Protein AF-A0A7M2WW72-F1 (afdb_monomer)

Secondary structure (DSSP, 8-state):
----------------------SS--------SS---TTHHHHHHHHHHTSHHHHTS-HHHHHHHHHHHHT-BTTTTTEEE--HHHHHHHHT--HHHHHHHHHHHHHTTSEEEEE---B-TTS-BPPPEEEE---------TT-------------------------PPPPPPPPPPPPP--------PPPPPPP---------------------------------------------------HHHHHHHTT--HHHHHHHHHHS-HHHHHHHHHHHHHHHTTT--S-HHHHHHHHHHTT-PPPHHHHHHHHHHHHHHHHHHHHHHHHHHHHHHHHHHHHHHHHHHHHHHHS-HHHHHHHHHHHHHHTTT-HHHHHHHHSS-TTT-HHHHHHHHHHHTT-

Organism: NCBI:txid2807512

pLDDT: mean 74.61, std 24.59, range [29.09, 98.0]

Foldseek 3Di:
DDDDDDDDDDDDDPDPPPDDDDPDDFDLDPPDDDDPDPCPLVVQVVQQCPDPLVVPADPLLVLLVVVLSVQFDPVVSRKGFDALVRSCVRSVDDSVSNVVNVVSCVVSVQKDFPDDWDQPPVRDTGTTIIHGGGDDDPPPPPDPPDDDDDDD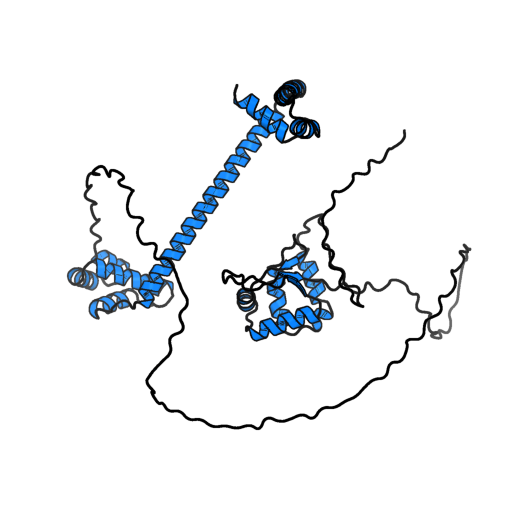DDDDDDDDDDDDDDDDDDDDDDDDDDDDDDDDDDDDDDDDDDDDDDDDDDDDDDDDDDDDDDDDDDDDDDDDDDDDDPPDDDPDPPPPPPPVVPQQLVVLVVQPADSVLSVVLSVVDPSVVLVVQLVLLVLCVVVVNHPHRSVSSSCCSVVVPPDPVVSVVVVVVVVVVVVVVVVVVVVVVVVVVVVVVVVVVVVVLLVVQVPDDPVRLVVLLVVVLVVCVVVPVVNCLSPVDPCNPRPVSSVSSSVVVVVD

Nearest PDB structures (foldseek):
  7nw0-assembly1_W  TM=6.472E-01  e=7.743E-02  Homo sapiens
  8cll-assembly1_F  TM=5.110E-01  e=1.839E-01  Homo sapiens

Radius of gyration: 39.25 Å; Cα contacts (8 Å, |Δi|>4): 262; chains: 1; bounding box: 106×98×100 Å

Mean predicted aligned error: 20.21 Å

Sequence (404 aa):
MSADRFDNPAAPLHSHQIRVDTAEELVTVQIGGEGSVPGGFAKFFNRVVDSEAWAHLSDAGRAAYIPMVRFADHRNQYRVQIGQASLMKYAGLSRSSIKRAIKDLLQSKLLVLVEQGGVTPDGRNESNLYQLMVPVDPRPRLGTPETPTAIPWTHRSAAGMARDEALRPNPLPVQPRTPSRFEVEPTAGPAENPVAGRSRTPSGARRTHPGTVTADPQLRSIKEVEDNNTSSRLPQPVVPVREASTDAAALLVENGVEAPVARKLAGEFPVSRIVDVIDTMRFRAARGKCDNPGGFIRDALVKQWQTPRAVVDARAKAEAAEKSRIASERQRQAEQAKVATVNAEDRQTEQLIAALDDDELEMLAMEVLKKYDGNTAVLAVLTRKPPRQCRLMKMEIAGMLGRG

Structure (mmCIF, N/CA/C/O backbone):
data_AF-A0A7M2WW72-F1
#
_entry.id   AF-A0A7M2WW72-F1
#
loop_
_atom_site.group_PDB
_atom_site.id
_atom_site.type_symbol
_atom_site.label_atom_id
_atom_site.label_alt_id
_atom_site.label_comp_id
_atom_site.label_asym_id
_atom_site.label_entity_id
_atom_site.label_seq_id
_atom_site.pdbx_PDB_ins_code
_atom_site.Cartn_x
_atom_site.Cartn_y
_atom_site.Cartn_z
_atom_site.occupancy
_atom_site.B_iso_or_equiv
_atom_site.auth_seq_id
_atom_site.auth_comp_id
_atom_site.auth_asym_id
_atom_site.auth_atom_id
_atom_site.pdbx_PDB_model_num
ATOM 1 N N . MET A 1 1 ? 41.295 -17.974 -40.885 1.00 39.53 1 MET A N 1
ATOM 2 C CA . MET A 1 1 ? 40.606 -18.559 -39.716 1.00 39.53 1 MET A CA 1
ATOM 3 C C . MET A 1 1 ? 41.386 -18.164 -38.472 1.00 39.53 1 MET A C 1
ATOM 5 O O . MET A 1 1 ? 42.263 -18.901 -38.052 1.00 39.53 1 MET A O 1
ATOM 9 N N . SER A 1 2 ? 41.101 -16.977 -37.941 1.00 37.12 2 SER A N 1
ATOM 10 C CA . SER A 1 2 ? 41.635 -16.487 -36.666 1.00 37.12 2 SER A CA 1
ATOM 11 C C . SER A 1 2 ? 40.442 -15.954 -35.887 1.00 37.12 2 SER A C 1
ATOM 13 O O . SER A 1 2 ? 39.688 -15.139 -36.413 1.00 37.12 2 SER A O 1
ATOM 15 N N . ALA A 1 3 ? 40.203 -16.507 -34.702 1.00 40.97 3 ALA A N 1
ATOM 16 C CA . ALA A 1 3 ? 39.104 -16.107 -33.837 1.00 40.97 3 ALA A CA 1
ATOM 17 C C . ALA A 1 3 ? 39.581 -14.955 -32.947 1.00 40.97 3 ALA A C 1
ATOM 19 O O . ALA A 1 3 ? 40.245 -15.196 -31.940 1.00 40.97 3 ALA A O 1
ATOM 20 N N . ASP A 1 4 ? 39.255 -13.721 -33.333 1.00 41.97 4 ASP A N 1
ATOM 21 C CA . ASP A 1 4 ? 39.470 -12.552 -32.483 1.00 41.97 4 ASP A CA 1
ATOM 22 C C . ASP A 1 4 ? 38.371 -12.466 -31.420 1.00 41.97 4 ASP A C 1
ATOM 24 O O . ASP A 1 4 ? 37.170 -12.392 -31.693 1.00 41.97 4 ASP A O 1
ATOM 28 N N . ARG A 1 5 ? 38.830 -12.543 -30.173 1.00 41.88 5 ARG A N 1
ATOM 29 C CA . ARG A 1 5 ? 38.067 -12.468 -28.930 1.00 41.88 5 ARG A CA 1
ATOM 30 C C . ARG A 1 5 ? 37.763 -10.993 -28.657 1.00 41.88 5 ARG A C 1
ATOM 32 O O . ARG A 1 5 ? 38.676 -10.222 -28.384 1.00 41.88 5 ARG A O 1
ATOM 39 N N . PHE A 1 6 ? 36.495 -10.597 -28.727 1.00 41.75 6 PHE A N 1
ATOM 40 C CA . PHE A 1 6 ? 36.065 -9.260 -28.317 1.00 41.75 6 PHE A CA 1
ATOM 41 C C . PHE A 1 6 ? 35.884 -9.209 -26.796 1.00 41.75 6 PHE A C 1
ATOM 43 O O . PHE A 1 6 ? 34.879 -9.684 -26.265 1.00 41.75 6 PHE A O 1
ATOM 50 N N . ASP A 1 7 ? 36.860 -8.616 -26.109 1.00 39.44 7 ASP A N 1
ATOM 51 C CA . ASP A 1 7 ? 36.734 -8.180 -24.720 1.00 39.44 7 ASP A CA 1
ATOM 52 C C . ASP A 1 7 ? 35.839 -6.935 -24.652 1.00 39.44 7 ASP A C 1
ATOM 54 O O . ASP A 1 7 ? 36.101 -5.907 -25.278 1.00 39.44 7 ASP A O 1
ATOM 58 N N . ASN A 1 8 ? 34.753 -7.035 -23.890 1.00 40.38 8 ASN A N 1
ATOM 59 C CA . ASN A 1 8 ? 33.792 -5.959 -23.678 1.00 40.38 8 ASN A CA 1
ATOM 60 C C . ASN A 1 8 ? 34.112 -5.285 -22.327 1.00 40.38 8 ASN A C 1
ATOM 62 O O . ASN A 1 8 ? 34.007 -5.957 -21.296 1.00 40.38 8 ASN A O 1
ATOM 66 N N . PRO A 1 9 ? 34.517 -4.001 -22.268 1.00 44.12 9 PRO A N 1
ATOM 67 C CA . PRO A 1 9 ? 34.839 -3.359 -20.999 1.00 44.12 9 PRO A CA 1
ATOM 68 C C . PRO A 1 9 ? 33.553 -3.060 -20.217 1.00 44.12 9 PRO A C 1
ATOM 70 O O . PRO A 1 9 ? 32.743 -2.213 -20.597 1.00 44.12 9 PRO A O 1
ATOM 73 N N . ALA A 1 10 ? 33.360 -3.777 -19.109 1.00 38.72 10 ALA A N 1
ATOM 74 C CA . ALA A 1 10 ? 32.278 -3.536 -18.165 1.00 38.72 10 ALA A CA 1
ATOM 75 C C . ALA A 1 10 ? 32.408 -2.139 -17.532 1.00 38.72 10 ALA A C 1
ATOM 77 O O . ALA A 1 10 ? 33.481 -1.735 -17.084 1.00 38.72 10 ALA A O 1
ATOM 78 N N . ALA A 1 11 ? 31.294 -1.405 -17.484 1.00 36.00 11 ALA A N 1
ATOM 79 C CA . ALA A 1 11 ? 31.212 -0.112 -16.818 1.00 36.00 11 ALA A CA 1
ATOM 80 C C . ALA A 1 11 ? 31.526 -0.245 -15.309 1.00 36.00 11 ALA A C 1
ATOM 82 O O . ALA A 1 11 ? 31.086 -1.216 -14.684 1.00 36.00 11 ALA A O 1
ATOM 83 N N . PRO A 1 12 ? 32.239 0.719 -14.696 1.00 31.77 12 PRO A N 1
ATOM 84 C CA . PRO A 1 12 ? 32.608 0.655 -13.287 1.00 31.77 12 PRO A CA 1
ATOM 85 C C . PRO A 1 12 ? 31.379 0.853 -12.386 1.00 31.77 12 PRO A C 1
ATOM 87 O O . PRO A 1 12 ? 30.976 1.973 -12.061 1.00 31.77 12 PRO A O 1
ATOM 90 N N . LEU A 1 13 ? 30.790 -0.261 -11.947 1.00 34.16 13 LEU A N 1
ATOM 91 C CA . LEU A 1 13 ? 29.932 -0.307 -10.766 1.00 34.16 13 LEU A CA 1
ATOM 92 C C . LEU A 1 13 ? 30.744 0.219 -9.581 1.00 34.16 13 LEU A C 1
ATOM 94 O O . LEU A 1 13 ? 31.772 -0.353 -9.224 1.00 34.16 13 LEU A O 1
ATOM 98 N N . HIS A 1 14 ? 30.293 1.314 -8.976 1.00 29.53 14 HIS A N 1
ATOM 99 C CA . HIS A 1 14 ? 30.898 1.841 -7.759 1.00 29.53 14 HIS A CA 1
ATOM 100 C C . HIS A 1 14 ? 30.579 0.875 -6.610 1.00 29.53 14 HIS A C 1
ATOM 102 O O . HIS A 1 14 ? 29.559 0.988 -5.932 1.00 29.53 14 HIS A O 1
ATOM 108 N N . SER A 1 15 ? 31.429 -0.137 -6.428 1.00 29.09 15 SER A N 1
ATOM 109 C CA . SER A 1 15 ? 31.380 -1.025 -5.276 1.00 29.09 15 SER A CA 1
ATOM 110 C C . SER A 1 15 ? 31.971 -0.288 -4.079 1.00 29.09 15 SER A C 1
ATOM 112 O O . SER A 1 15 ? 33.190 -0.161 -3.957 1.00 29.09 15 SER A O 1
ATOM 114 N N . HIS A 1 16 ? 31.123 0.182 -3.170 1.00 30.45 16 HIS A N 1
ATOM 115 C CA . HIS A 1 16 ? 31.574 0.512 -1.822 1.00 30.45 16 HIS A CA 1
ATOM 116 C C . HIS A 1 16 ? 31.906 -0.800 -1.107 1.00 30.45 16 HIS A C 1
ATOM 118 O O . HIS A 1 16 ? 31.056 -1.421 -0.472 1.00 30.45 16 HIS A O 1
ATOM 124 N N . GLN A 1 17 ? 33.138 -1.270 -1.292 1.00 32.22 17 GLN A N 1
ATOM 125 C CA . GLN A 1 17 ? 33.661 -2.438 -0.604 1.00 32.22 17 GLN A CA 1
ATOM 126 C C . GLN A 1 17 ? 34.093 -1.982 0.791 1.00 32.22 17 GLN A C 1
ATOM 128 O O . GLN A 1 17 ? 35.171 -1.420 0.972 1.00 32.22 17 GLN A O 1
ATOM 133 N N . ILE A 1 18 ? 33.222 -2.170 1.779 1.00 34.50 18 ILE A N 1
ATOM 134 C CA . ILE A 1 18 ? 33.595 -1.984 3.180 1.00 34.50 18 ILE A CA 1
ATOM 135 C C . ILE A 1 18 ? 34.488 -3.175 3.540 1.00 34.50 18 ILE A C 1
ATOM 137 O O . ILE A 1 18 ? 33.998 -4.276 3.790 1.00 34.50 18 ILE A O 1
ATOM 141 N N . ARG A 1 19 ? 35.811 -2.977 3.492 1.00 29.89 19 ARG A N 1
ATOM 142 C CA . ARG A 1 19 ? 36.776 -3.938 4.038 1.00 29.89 19 ARG A CA 1
ATOM 143 C C . ARG A 1 19 ? 36.715 -3.843 5.555 1.00 29.89 19 ARG A C 1
ATOM 145 O O . ARG A 1 19 ? 37.141 -2.849 6.135 1.00 29.89 19 ARG A O 1
ATOM 152 N N . VAL A 1 20 ? 36.133 -4.858 6.177 1.00 37.16 20 VAL A N 1
ATOM 153 C CA . VAL A 1 20 ? 36.198 -5.049 7.623 1.00 37.16 20 VAL A CA 1
ATOM 154 C C . VAL A 1 20 ? 37.355 -6.012 7.872 1.00 37.16 20 VAL A C 1
ATOM 156 O O . VAL A 1 20 ? 37.236 -7.198 7.576 1.00 37.16 20 VAL A O 1
ATOM 159 N N . ASP A 1 21 ? 38.482 -5.503 8.366 1.00 30.66 21 ASP A N 1
ATOM 160 C CA . ASP A 1 21 ? 39.614 -6.340 8.768 1.00 30.66 21 ASP A CA 1
ATOM 161 C C . ASP A 1 21 ? 39.263 -7.044 10.086 1.00 30.66 21 ASP A C 1
ATOM 163 O O . ASP A 1 21 ? 39.379 -6.480 11.175 1.00 30.66 21 ASP A O 1
ATOM 167 N N . THR A 1 22 ? 38.796 -8.288 9.997 1.00 42.50 22 THR A N 1
ATOM 168 C CA . THR A 1 22 ? 38.699 -9.198 11.143 1.00 42.50 22 THR A CA 1
ATOM 169 C C . THR A 1 22 ? 39.638 -10.379 10.950 1.00 42.50 22 THR A C 1
ATOM 171 O O . THR A 1 22 ? 39.827 -10.849 9.835 1.00 42.50 22 THR A O 1
ATOM 174 N N . ALA A 1 23 ? 40.187 -10.907 12.049 1.00 44.97 23 ALA A N 1
ATOM 175 C CA . ALA A 1 23 ? 41.034 -12.108 12.048 1.00 44.97 23 ALA A CA 1
ATOM 176 C C . ALA A 1 23 ? 40.312 -13.387 11.557 1.00 44.97 23 ALA A C 1
ATOM 178 O O . ALA A 1 23 ? 40.948 -14.411 11.329 1.00 44.97 23 ALA A O 1
ATOM 179 N N . GLU A 1 24 ? 38.991 -13.313 11.377 1.00 46.25 24 GLU A N 1
ATOM 180 C CA . GLU A 1 24 ? 38.138 -14.339 10.779 1.00 46.25 24 GLU A CA 1
ATOM 181 C C . GLU A 1 24 ? 37.683 -13.868 9.392 1.00 46.25 24 GLU A C 1
ATOM 183 O O . GLU A 1 24 ? 37.241 -12.725 9.233 1.00 46.25 24 GLU A O 1
ATOM 188 N N . GLU A 1 25 ? 37.795 -14.746 8.395 1.00 47.59 25 GLU A N 1
ATOM 189 C CA . GLU A 1 25 ? 37.482 -14.488 6.986 1.00 47.59 25 GLU A CA 1
ATOM 190 C C . GLU A 1 25 ? 35.955 -14.379 6.786 1.00 47.59 25 GLU A C 1
ATOM 192 O O . GLU A 1 25 ? 35.268 -15.343 6.457 1.00 47.59 25 GLU A O 1
ATOM 197 N N . LEU A 1 26 ? 35.391 -13.197 7.041 1.00 49.47 26 LEU A N 1
ATOM 198 C CA . LEU A 1 26 ? 33.974 -12.910 6.813 1.00 49.47 26 LEU A CA 1
ATOM 199 C C . LEU A 1 26 ? 33.783 -12.407 5.386 1.00 49.47 26 LEU A C 1
ATOM 201 O O . LEU A 1 26 ? 34.184 -11.298 5.035 1.00 49.47 26 LEU A O 1
ATOM 205 N N . VAL A 1 27 ? 33.135 -13.215 4.552 1.00 49.81 27 VAL A N 1
ATOM 206 C CA . VAL A 1 27 ? 32.783 -12.808 3.192 1.00 49.81 27 VAL A CA 1
ATOM 207 C C . VAL A 1 27 ? 31.514 -11.960 3.252 1.00 49.81 27 VAL A C 1
ATOM 209 O O . VAL A 1 27 ? 30.451 -12.436 3.653 1.00 49.81 27 VAL A O 1
ATOM 212 N N . THR A 1 28 ? 31.592 -10.705 2.806 1.00 48.53 28 THR A N 1
ATOM 213 C CA . THR A 1 28 ? 30.399 -9.973 2.363 1.00 48.53 28 THR A CA 1
ATOM 214 C C . THR A 1 28 ? 29.859 -10.735 1.163 1.00 48.53 28 THR A C 1
ATOM 216 O O . THR A 1 28 ? 30.436 -10.693 0.077 1.00 48.53 28 THR A O 1
ATOM 219 N N . VAL A 1 29 ? 28.799 -11.517 1.364 1.00 44.62 29 VAL A N 1
ATOM 220 C CA . VAL A 1 29 ? 28.250 -12.330 0.284 1.00 44.62 29 VAL A CA 1
ATOM 221 C C . VAL A 1 29 ? 27.595 -11.387 -0.725 1.00 44.62 29 VAL A C 1
ATOM 223 O O . VAL A 1 29 ? 26.439 -10.993 -0.582 1.00 44.62 29 VAL A O 1
ATOM 226 N N . GLN A 1 30 ? 28.331 -11.037 -1.780 1.00 42.25 30 GLN A N 1
ATOM 227 C CA . GLN A 1 30 ? 27.715 -10.721 -3.059 1.00 42.25 30 GLN A CA 1
ATOM 228 C C . GLN A 1 30 ? 27.023 -12.012 -3.496 1.00 42.25 30 GLN A C 1
ATOM 230 O O . GLN A 1 30 ? 27.641 -12.896 -4.085 1.00 42.25 30 GLN A O 1
ATOM 235 N N . ILE A 1 31 ? 25.739 -12.161 -3.165 1.00 46.91 31 ILE A N 1
ATOM 236 C CA . ILE A 1 31 ? 24.900 -13.131 -3.865 1.00 46.91 31 ILE A CA 1
ATOM 237 C C . ILE A 1 31 ? 24.711 -12.525 -5.251 1.00 46.91 31 ILE A C 1
ATOM 239 O O . ILE A 1 31 ? 23.797 -11.739 -5.492 1.00 46.91 31 ILE A O 1
ATOM 243 N N . GLY A 1 32 ? 25.710 -12.780 -6.099 1.00 36.16 32 GLY A N 1
ATOM 244 C CA . GLY A 1 32 ? 25.784 -12.317 -7.468 1.00 36.16 32 GLY A CA 1
ATOM 245 C C . GLY A 1 32 ? 24.511 -12.719 -8.184 1.00 36.16 32 GLY A C 1
ATOM 246 O O . GLY A 1 32 ? 24.108 -13.882 -8.159 1.00 36.16 32 GLY A O 1
ATOM 247 N N . GLY A 1 33 ? 23.863 -11.714 -8.763 1.00 42.44 33 GLY A N 1
ATOM 248 C CA . GLY A 1 33 ? 22.742 -11.904 -9.651 1.00 42.44 33 GLY A CA 1
ATOM 249 C C . GLY A 1 33 ? 23.150 -12.788 -10.815 1.00 42.44 33 GLY A C 1
ATOM 250 O O . GLY A 1 33 ? 23.905 -12.362 -11.670 1.00 42.44 33 GLY A O 1
ATOM 251 N N . GLU A 1 34 ? 22.620 -14.001 -10.826 1.00 36.53 34 GLU A N 1
ATOM 252 C CA . GLU A 1 34 ? 22.201 -14.722 -12.020 1.00 36.53 34 GLU A CA 1
ATOM 253 C C . GLU A 1 34 ? 21.249 -15.827 -11.552 1.00 36.53 34 GLU A C 1
ATOM 255 O O . GLU A 1 34 ? 21.625 -16.746 -10.830 1.00 36.53 34 GLU A O 1
ATOM 260 N N . GLY A 1 35 ? 19.969 -15.685 -11.893 1.00 36.25 35 GLY A N 1
ATOM 261 C CA . GLY A 1 35 ? 18.932 -16.651 -11.541 1.00 36.25 35 GLY A CA 1
ATOM 262 C C . GLY A 1 35 ? 18.373 -16.468 -10.132 1.00 36.25 35 GLY A C 1
ATOM 263 O O . GLY A 1 35 ? 18.908 -16.957 -9.141 1.00 36.25 35 GLY A O 1
ATOM 264 N N . SER A 1 36 ? 17.210 -15.825 -10.047 1.00 38.66 36 SER A N 1
ATOM 265 C CA . SER A 1 36 ? 16.296 -15.951 -8.917 1.00 38.66 36 SER A CA 1
ATOM 266 C C . SER A 1 36 ? 15.920 -17.425 -8.726 1.00 38.66 36 SER A C 1
ATOM 268 O O . SER A 1 36 ? 14.915 -17.882 -9.264 1.00 38.66 36 SER A O 1
ATOM 270 N N . VAL A 1 37 ? 16.726 -18.196 -7.996 1.00 38.12 37 VAL A N 1
ATOM 271 C CA . VAL A 1 37 ? 16.333 -19.545 -7.590 1.00 38.12 37 VAL A CA 1
ATOM 272 C C . VAL A 1 37 ? 15.232 -19.380 -6.540 1.00 38.12 37 VAL A C 1
ATOM 274 O O . VAL A 1 37 ? 15.505 -18.829 -5.462 1.00 38.12 37 VAL A O 1
ATOM 277 N N . PRO A 1 38 ? 13.991 -19.831 -6.803 1.00 41.66 38 PRO A N 1
ATOM 278 C CA . PRO A 1 38 ? 12.959 -19.884 -5.778 1.00 41.66 38 PRO A CA 1
ATOM 279 C C . PRO A 1 38 ? 13.491 -20.774 -4.646 1.00 41.66 38 PRO A C 1
ATOM 281 O O . PRO A 1 38 ? 13.743 -21.957 -4.851 1.00 41.66 38 PRO A O 1
ATOM 284 N N . GLY A 1 39 ? 13.770 -20.187 -3.477 1.00 53.12 39 GLY A N 1
ATOM 285 C CA . GLY A 1 39 ? 14.374 -20.894 -2.336 1.00 53.12 39 GLY A CA 1
ATOM 286 C C . GLY A 1 39 ? 15.736 -20.376 -1.852 1.00 53.12 39 GLY A C 1
ATOM 287 O O . GLY A 1 39 ? 16.237 -20.880 -0.846 1.00 53.12 39 GLY A O 1
ATOM 288 N N . GLY A 1 40 ? 16.327 -19.349 -2.479 1.00 60.59 40 GLY A N 1
ATOM 289 C CA . GLY A 1 40 ? 17.579 -18.733 -1.995 1.00 60.59 40 GLY A CA 1
ATOM 290 C C . GLY A 1 40 ? 17.504 -18.219 -0.546 1.00 60.59 40 GLY A C 1
ATOM 291 O O . GLY A 1 40 ? 18.458 -18.346 0.217 1.00 60.59 40 GLY A O 1
ATOM 292 N N . PHE A 1 41 ? 16.332 -17.736 -0.132 1.00 64.75 41 PHE A N 1
ATOM 293 C CA . PHE A 1 41 ? 16.072 -17.277 1.235 1.00 64.75 41 PHE A CA 1
ATOM 294 C C . PHE A 1 41 ? 16.076 -18.409 2.271 1.00 64.75 41 PHE A C 1
ATOM 296 O O . PHE A 1 41 ? 16.642 -18.257 3.348 1.00 64.75 41 PHE A O 1
ATOM 303 N N . ALA A 1 42 ? 15.490 -19.565 1.938 1.00 63.34 42 ALA A N 1
ATOM 304 C CA . ALA A 1 42 ? 15.478 -20.723 2.830 1.00 63.34 42 ALA A CA 1
ATOM 305 C C . ALA A 1 42 ? 16.898 -21.269 3.044 1.00 63.34 42 ALA A C 1
ATOM 307 O O . ALA A 1 42 ? 17.279 -21.584 4.166 1.00 63.34 42 ALA A O 1
ATOM 308 N N . LYS A 1 43 ? 17.719 -21.298 1.984 1.00 68.25 43 LYS A N 1
ATOM 309 C CA . LYS A 1 43 ? 19.132 -21.695 2.087 1.00 68.25 43 LYS A CA 1
ATOM 310 C C . LYS A 1 43 ? 19.957 -20.715 2.925 1.00 68.25 43 LYS A C 1
ATOM 312 O O . LYS A 1 43 ? 20.785 -21.158 3.713 1.00 68.25 43 LYS A O 1
ATOM 317 N N . PHE A 1 44 ? 19.726 -19.409 2.767 1.00 70.75 44 PHE A N 1
ATOM 318 C CA . PHE A 1 44 ? 20.355 -18.372 3.591 1.00 70.75 44 PHE A CA 1
ATOM 319 C C . PHE A 1 44 ? 20.014 -18.567 5.073 1.00 70.75 44 PHE A C 1
ATOM 321 O O . PHE A 1 44 ? 20.907 -18.614 5.913 1.00 70.75 44 PHE A O 1
ATOM 328 N N . PHE A 1 45 ? 18.725 -18.729 5.380 1.00 79.38 45 PHE A N 1
ATOM 329 C CA . PHE A 1 45 ? 18.253 -18.852 6.753 1.00 79.38 45 PHE A CA 1
ATOM 330 C C . PHE A 1 45 ? 18.756 -20.132 7.426 1.00 79.38 45 PHE A C 1
ATOM 332 O O . PHE A 1 45 ? 19.234 -20.061 8.553 1.00 79.38 45 PHE A O 1
ATOM 339 N N . ASN A 1 46 ? 18.733 -21.271 6.726 1.00 84.00 46 ASN A N 1
ATOM 340 C CA . ASN A 1 46 ? 19.224 -22.535 7.280 1.00 84.00 46 ASN A CA 1
ATOM 341 C C . ASN A 1 46 ? 20.712 -22.454 7.648 1.00 84.00 46 ASN A C 1
ATOM 343 O O . ASN A 1 46 ? 21.070 -22.822 8.755 1.00 84.00 46 ASN A O 1
ATOM 347 N N . ARG A 1 47 ? 21.561 -21.859 6.795 1.00 84.94 47 ARG A N 1
ATOM 348 C CA . ARG A 1 47 ? 22.989 -21.669 7.121 1.00 84.94 47 ARG A CA 1
ATOM 349 C C . ARG A 1 47 ? 23.211 -20.841 8.377 1.00 84.94 47 ARG A C 1
ATOM 351 O O . ARG A 1 47 ? 24.110 -21.128 9.154 1.00 84.94 47 ARG A O 1
ATOM 358 N N . VAL A 1 48 ? 22.412 -19.795 8.566 1.00 89.50 48 VAL A N 1
ATOM 359 C CA . VAL A 1 48 ? 22.514 -18.980 9.775 1.00 89.50 48 VAL A CA 1
ATOM 360 C C . VAL A 1 48 ? 22.066 -19.794 10.982 1.00 89.50 48 VAL A C 1
ATOM 362 O O . VAL A 1 48 ? 22.796 -19.827 11.962 1.00 89.50 48 VAL A O 1
ATOM 365 N N . VAL A 1 49 ? 20.929 -20.488 10.904 1.00 90.00 49 VAL A N 1
ATOM 366 C CA . VAL A 1 49 ? 20.406 -21.320 12.003 1.00 90.00 49 VAL A CA 1
ATOM 367 C C . VAL A 1 49 ? 21.370 -22.442 12.399 1.00 90.00 49 VAL A C 1
ATOM 369 O O . VAL A 1 49 ? 21.498 -22.727 13.587 1.00 90.00 49 VAL A O 1
ATOM 372 N N . ASP A 1 50 ? 22.075 -23.022 11.430 1.00 89.50 50 ASP A N 1
ATOM 373 C CA . ASP A 1 50 ? 23.043 -24.101 11.647 1.00 89.50 50 ASP A CA 1
ATOM 374 C C . ASP A 1 50 ? 24.417 -23.590 12.133 1.00 89.50 50 ASP A C 1
ATOM 376 O O . ASP A 1 50 ? 25.268 -24.382 12.535 1.00 89.50 50 ASP A O 1
ATOM 380 N N . SER A 1 51 ? 24.650 -22.272 12.125 1.00 90.62 51 SER A N 1
ATOM 381 C CA . SER A 1 51 ? 25.936 -21.686 12.513 1.00 90.62 51 SER A CA 1
ATOM 382 C C . SER A 1 51 ? 26.151 -21.633 14.028 1.00 90.62 51 SER A C 1
ATOM 384 O O . SER A 1 51 ? 25.230 -21.403 14.819 1.00 90.62 51 SER A O 1
ATOM 386 N N . GLU A 1 52 ? 27.416 -21.705 14.442 1.00 92.06 52 GLU A N 1
ATOM 387 C CA . GLU A 1 52 ? 27.811 -21.487 15.837 1.00 92.06 52 GLU A CA 1
ATOM 388 C C . GLU A 1 52 ? 27.422 -20.081 16.330 1.00 92.06 52 GLU A C 1
ATOM 390 O O . GLU A 1 52 ? 27.003 -19.909 17.476 1.00 92.06 52 GLU A O 1
ATOM 395 N N . ALA A 1 53 ? 27.468 -19.074 15.452 1.00 92.50 53 ALA A N 1
ATOM 396 C CA . ALA A 1 53 ? 27.069 -17.708 15.784 1.00 92.50 53 ALA A CA 1
ATOM 397 C C . ALA A 1 53 ? 25.598 -17.633 16.236 1.00 92.50 53 ALA A C 1
ATOM 399 O O . ALA A 1 53 ? 25.278 -16.913 17.182 1.00 92.50 53 ALA A O 1
ATOM 400 N N . TRP A 1 54 ? 24.708 -18.405 15.602 1.00 94.50 54 TRP A N 1
ATOM 401 C CA . TRP A 1 54 ? 23.294 -18.497 15.976 1.00 94.50 54 TRP A CA 1
ATOM 402 C C . TRP A 1 54 ? 23.066 -19.253 17.285 1.00 94.50 54 TRP A C 1
ATOM 404 O O . TRP A 1 54 ? 22.220 -18.855 18.098 1.00 94.50 54 TRP A O 1
ATOM 414 N N . ALA A 1 55 ? 23.845 -20.310 17.524 1.00 93.62 55 ALA A N 1
ATOM 415 C CA . ALA A 1 55 ? 23.821 -21.039 18.787 1.00 93.62 55 ALA A CA 1
ATOM 416 C C . ALA A 1 55 ? 24.162 -20.124 19.978 1.00 93.62 55 ALA A C 1
ATOM 418 O O . ALA A 1 55 ? 23.534 -20.245 21.030 1.00 93.62 55 ALA A O 1
ATOM 419 N N . HIS A 1 56 ? 25.058 -19.152 19.784 1.00 94.81 56 HIS A N 1
ATOM 420 C CA . HIS A 1 56 ? 25.466 -18.187 20.811 1.00 94.81 56 HIS A CA 1
ATOM 421 C C . HIS A 1 56 ? 24.540 -16.973 20.971 1.00 94.81 56 HIS A C 1
ATOM 423 O O . HIS A 1 56 ? 24.672 -16.244 21.955 1.00 94.81 56 HIS A O 1
ATOM 429 N N . LEU A 1 57 ? 23.595 -16.745 20.052 1.00 96.25 57 LEU A N 1
ATOM 430 C CA . LEU A 1 57 ? 22.645 -15.642 20.194 1.00 96.25 57 LEU A CA 1
ATOM 431 C C . LEU A 1 57 ? 21.721 -15.841 21.396 1.00 96.25 57 LEU A C 1
ATOM 433 O O . LEU A 1 57 ? 21.162 -16.919 21.612 1.00 96.25 57 LEU A O 1
ATOM 437 N N . SER A 1 58 ? 21.458 -14.745 22.100 1.00 97.62 58 SER A N 1
ATOM 438 C CA . SER A 1 58 ? 20.378 -14.664 23.077 1.00 97.62 58 SER A CA 1
ATOM 439 C C . SER A 1 58 ? 19.009 -14.862 22.419 1.00 97.62 58 SER A C 1
ATOM 441 O O . SER A 1 58 ? 18.804 -14.548 21.243 1.00 97.62 58 SER A O 1
ATOM 443 N N . ASP A 1 59 ? 18.017 -15.281 23.208 1.00 97.50 59 ASP A N 1
ATOM 444 C CA . ASP A 1 59 ? 16.632 -15.422 22.734 1.00 97.50 59 ASP A CA 1
ATOM 445 C C . ASP A 1 59 ? 16.085 -14.117 22.138 1.00 97.50 59 ASP A C 1
ATOM 447 O O . ASP A 1 59 ? 15.344 -14.128 21.155 1.00 97.50 59 ASP A O 1
ATOM 451 N N . ALA A 1 60 ? 16.498 -12.971 22.691 1.00 96.94 60 ALA A N 1
ATOM 452 C CA . ALA A 1 60 ? 16.141 -11.662 22.158 1.00 96.94 60 ALA A CA 1
ATOM 453 C C . ALA A 1 60 ? 16.802 -11.401 20.792 1.00 96.94 60 ALA A C 1
ATOM 455 O O . ALA A 1 60 ? 16.142 -10.877 19.895 1.00 96.94 60 ALA A O 1
ATOM 456 N N . GLY A 1 61 ? 18.075 -11.779 20.623 1.00 97.38 61 GLY A N 1
ATOM 457 C CA . GLY A 1 61 ? 18.793 -11.726 19.346 1.00 97.38 61 GLY A CA 1
ATOM 458 C C . GLY A 1 61 ? 18.095 -12.560 18.271 1.00 97.38 61 GLY A C 1
ATOM 459 O O . GLY A 1 61 ? 17.762 -12.038 17.206 1.00 97.38 61 GLY A O 1
ATOM 460 N N . ARG A 1 62 ? 17.759 -13.817 18.589 1.00 96.94 62 ARG A N 1
ATOM 461 C CA . ARG A 1 62 ? 17.025 -14.723 17.684 1.00 96.94 62 ARG A CA 1
ATOM 462 C C . ARG A 1 62 ? 15.642 -14.177 17.320 1.00 96.94 62 ARG A C 1
ATOM 464 O O . ARG A 1 62 ? 15.287 -14.132 16.141 1.00 96.94 62 ARG A O 1
ATOM 471 N N . ALA A 1 63 ? 14.883 -13.692 18.306 1.00 96.50 63 ALA A N 1
ATOM 472 C CA . ALA A 1 63 ? 13.556 -13.113 18.089 1.00 96.50 63 ALA A CA 1
ATOM 473 C C . ALA A 1 63 ? 13.590 -11.828 17.241 1.00 96.50 63 ALA A C 1
ATOM 475 O O . ALA A 1 63 ? 12.668 -11.586 16.464 1.00 96.50 63 ALA A O 1
ATOM 476 N N . ALA A 1 64 ? 14.644 -11.011 17.353 1.00 97.25 64 ALA A N 1
ATOM 477 C CA . ALA A 1 64 ? 14.828 -9.821 16.522 1.00 97.25 64 ALA A CA 1
ATOM 478 C C . ALA A 1 64 ? 15.333 -10.145 15.105 1.00 97.25 64 ALA A C 1
ATOM 480 O O . ALA A 1 64 ? 14.980 -9.436 14.161 1.00 97.25 64 ALA A O 1
ATOM 481 N N . TYR A 1 65 ? 16.116 -11.213 14.932 1.00 95.88 65 TYR A N 1
ATOM 482 C CA . TYR A 1 65 ? 16.664 -11.602 13.631 1.00 95.88 65 TYR A CA 1
ATOM 483 C C . TYR A 1 65 ? 15.575 -12.025 12.640 1.00 95.88 65 TYR A C 1
ATOM 485 O O . TYR A 1 65 ? 15.561 -11.564 11.502 1.00 95.88 65 TYR A O 1
ATOM 493 N N . ILE A 1 66 ? 14.610 -12.840 13.079 1.00 93.19 66 ILE A N 1
ATOM 494 C CA . ILE A 1 66 ? 13.517 -13.352 12.232 1.00 93.19 66 ILE A CA 1
ATOM 495 C C . ILE A 1 66 ? 12.790 -12.233 11.454 1.00 93.19 66 ILE A C 1
ATOM 497 O O . ILE A 1 66 ? 12.697 -12.321 10.224 1.00 93.19 66 ILE A O 1
ATOM 501 N N . PRO A 1 67 ? 12.281 -11.159 12.094 1.00 93.81 67 PRO A N 1
ATOM 502 C CA . PRO A 1 67 ? 11.651 -10.075 11.356 1.00 93.81 67 PRO A CA 1
ATOM 503 C C . PRO A 1 67 ? 12.644 -9.292 10.492 1.00 93.81 67 PRO A C 1
ATOM 505 O O . PRO A 1 67 ? 12.261 -8.896 9.399 1.00 93.81 67 PRO A O 1
ATOM 508 N N . MET A 1 68 ? 13.904 -9.100 10.902 1.00 94.62 68 MET A N 1
ATOM 509 C CA . MET A 1 68 ? 14.898 -8.432 10.045 1.00 94.62 68 MET A CA 1
ATOM 510 C C . MET A 1 68 ? 15.091 -9.172 8.720 1.00 94.62 68 MET A C 1
ATOM 512 O O . MET A 1 68 ? 15.039 -8.550 7.665 1.00 94.62 68 MET A O 1
ATOM 516 N N . VAL A 1 69 ? 15.213 -10.498 8.770 1.00 91.69 69 VAL A N 1
ATOM 517 C CA . VAL A 1 69 ? 15.336 -11.354 7.583 1.00 91.69 69 VAL A CA 1
ATOM 518 C C . VAL A 1 69 ? 14.105 -11.206 6.684 1.00 91.69 69 VAL A C 1
ATOM 520 O O . VAL A 1 69 ? 14.243 -11.029 5.478 1.00 91.69 69 VAL A O 1
ATOM 523 N N . ARG A 1 70 ? 12.894 -11.151 7.255 1.00 87.94 70 ARG A N 1
ATOM 524 C CA . ARG A 1 70 ? 11.652 -10.911 6.493 1.00 87.94 70 ARG A CA 1
ATOM 525 C C . ARG A 1 70 ? 11.628 -9.566 5.751 1.00 87.94 70 ARG A C 1
ATOM 527 O O . ARG A 1 70 ? 10.988 -9.477 4.706 1.00 87.94 70 ARG A O 1
ATOM 534 N N . PHE A 1 71 ? 12.271 -8.532 6.292 1.00 90.12 71 PHE A N 1
ATOM 535 C CA . PHE A 1 71 ? 12.333 -7.192 5.694 1.00 90.12 71 PHE A CA 1
ATOM 536 C C . PHE A 1 71 ? 13.615 -6.942 4.885 1.00 90.12 71 PHE A C 1
ATOM 538 O O . PHE A 1 71 ? 13.840 -5.816 4.445 1.00 90.12 71 PHE A O 1
ATOM 545 N N . ALA A 1 72 ? 14.451 -7.963 4.683 1.00 90.75 72 ALA A N 1
ATOM 546 C CA . ALA A 1 72 ? 15.683 -7.837 3.921 1.00 90.75 72 ALA A CA 1
ATOM 547 C C . ALA A 1 72 ? 15.412 -7.739 2.421 1.00 90.75 72 ALA A C 1
ATOM 549 O O . ALA A 1 72 ? 14.712 -8.570 1.835 1.00 90.75 72 ALA A O 1
ATOM 550 N N . ASP A 1 73 ? 16.021 -6.743 1.784 1.00 86.62 73 ASP A N 1
ATOM 551 C CA . ASP A 1 73 ? 15.995 -6.618 0.338 1.00 86.62 73 ASP A CA 1
ATOM 552 C C . ASP A 1 73 ? 17.057 -7.533 -0.285 1.00 86.62 73 ASP A C 1
ATOM 554 O O . ASP A 1 73 ? 18.255 -7.240 -0.301 1.00 86.62 73 ASP A O 1
ATOM 558 N N . HIS A 1 74 ? 16.595 -8.663 -0.819 1.00 80.94 74 HIS A N 1
ATOM 559 C CA . HIS A 1 74 ? 17.428 -9.640 -1.520 1.00 80.94 74 HIS A CA 1
ATOM 560 C C . HIS A 1 74 ? 18.128 -9.060 -2.759 1.00 80.94 74 HIS A C 1
ATOM 562 O O . HIS A 1 74 ? 19.170 -9.576 -3.152 1.00 80.94 74 HIS A O 1
ATOM 568 N N . ARG A 1 75 ? 17.590 -7.997 -3.375 1.00 79.31 75 ARG A N 1
ATOM 569 C CA . ARG A 1 75 ? 18.218 -7.330 -4.529 1.00 79.31 75 ARG A CA 1
ATOM 570 C C . ARG A 1 75 ? 19.322 -6.375 -4.101 1.00 79.31 75 ARG A C 1
ATOM 572 O O . ARG A 1 75 ? 20.234 -6.106 -4.874 1.00 79.31 75 ARG A O 1
ATOM 579 N N . ASN A 1 76 ? 19.254 -5.897 -2.863 1.00 83.88 76 ASN A N 1
ATOM 580 C CA . ASN A 1 76 ? 20.172 -4.918 -2.305 1.00 83.88 76 ASN A CA 1
ATOM 581 C C . ASN A 1 76 ? 21.075 -5.547 -1.237 1.00 83.88 76 ASN A C 1
ATOM 583 O O . ASN A 1 76 ? 21.206 -5.027 -0.131 1.00 83.88 76 ASN A O 1
ATOM 587 N N . GLN A 1 77 ? 21.671 -6.702 -1.558 1.00 84.75 77 GLN A N 1
ATOM 588 C CA . GLN A 1 77 ? 22.650 -7.393 -0.706 1.00 84.75 77 GLN A CA 1
ATOM 589 C C . GLN A 1 77 ? 22.153 -7.671 0.725 1.00 84.75 77 GLN A C 1
ATOM 591 O O . GLN A 1 77 ? 22.925 -7.577 1.680 1.00 84.75 77 GLN A O 1
ATOM 596 N N . TYR A 1 78 ? 20.864 -7.994 0.882 1.00 87.81 78 TYR A N 1
ATOM 597 C CA . TYR A 1 78 ? 20.232 -8.260 2.181 1.00 87.81 78 TYR A CA 1
ATOM 598 C C . TYR A 1 78 ? 20.314 -7.081 3.156 1.00 87.81 78 TYR A C 1
ATOM 600 O O . TYR A 1 78 ? 20.397 -7.260 4.376 1.00 87.81 78 TYR A O 1
ATOM 608 N N . ARG A 1 79 ? 20.271 -5.857 2.621 1.00 91.94 79 ARG A N 1
ATOM 609 C CA . ARG A 1 79 ? 20.090 -4.654 3.428 1.00 91.94 79 ARG A CA 1
ATOM 610 C C . ARG A 1 79 ? 18.681 -4.617 4.011 1.00 91.94 79 ARG A C 1
ATOM 612 O O . ARG A 1 79 ? 17.699 -4.943 3.345 1.00 91.94 79 ARG A O 1
ATOM 619 N N . VAL A 1 80 ? 18.594 -4.209 5.269 1.00 94.12 80 VAL A N 1
ATOM 620 C CA . VAL A 1 80 ? 17.362 -4.098 6.044 1.00 94.12 80 VAL A CA 1
ATOM 621 C C . VAL A 1 80 ? 17.277 -2.680 6.581 1.00 94.12 80 VAL A C 1
ATOM 623 O O . VAL A 1 80 ? 18.099 -2.263 7.398 1.00 94.12 80 VAL A O 1
ATOM 626 N N . GLN A 1 81 ? 16.243 -1.958 6.164 1.00 94.25 81 GLN A N 1
ATOM 627 C CA . GLN A 1 81 ? 15.884 -0.671 6.742 1.00 94.25 81 GLN A CA 1
ATOM 628 C C . GLN A 1 81 ? 14.614 -0.858 7.573 1.00 94.25 81 GLN A C 1
ATOM 630 O O . GLN A 1 81 ? 13.501 -0.900 7.048 1.00 94.25 81 GLN A O 1
ATOM 635 N N . ILE A 1 82 ? 14.776 -1.029 8.888 1.00 93.06 82 ILE A N 1
ATOM 636 C CA . ILE A 1 82 ? 13.651 -1.239 9.803 1.00 93.06 82 ILE A CA 1
ATOM 637 C C . ILE A 1 82 ? 13.740 -0.301 11.005 1.00 93.06 82 ILE A C 1
ATOM 639 O O . ILE A 1 82 ? 14.723 -0.270 11.742 1.00 93.06 82 ILE A O 1
ATOM 643 N N . GLY A 1 83 ? 12.677 0.474 11.225 1.00 91.62 83 GLY A N 1
ATOM 644 C CA . GLY A 1 83 ? 12.568 1.343 12.393 1.00 91.62 83 GLY A CA 1
ATOM 645 C C . GLY A 1 83 ? 12.431 0.553 13.699 1.00 91.62 83 GLY A C 1
ATOM 646 O O . GLY A 1 83 ? 11.805 -0.509 13.737 1.00 91.62 83 GLY A O 1
ATOM 647 N N . GLN A 1 84 ? 12.945 1.112 14.802 1.00 92.62 84 GLN A N 1
ATOM 648 C CA . GLN A 1 84 ? 12.919 0.467 16.123 1.00 92.62 84 GLN A CA 1
ATOM 649 C C . GLN A 1 84 ? 11.498 0.064 16.561 1.00 92.62 84 GLN A C 1
ATOM 651 O O . GLN A 1 84 ? 11.308 -1.028 17.088 1.00 92.62 84 GLN A O 1
ATOM 656 N N . ALA A 1 85 ? 10.495 0.916 16.319 1.00 91.75 85 ALA A N 1
ATOM 657 C CA . ALA A 1 85 ? 9.103 0.635 16.680 1.00 91.75 85 ALA A CA 1
ATOM 658 C C . ALA A 1 85 ? 8.518 -0.557 15.898 1.00 91.75 85 ALA A C 1
ATOM 660 O O . ALA A 1 85 ? 7.817 -1.391 16.473 1.00 91.75 85 ALA A O 1
ATOM 661 N N . SER A 1 86 ? 8.840 -0.670 14.606 1.00 93.94 86 SER A N 1
ATOM 662 C CA . SER A 1 86 ? 8.441 -1.814 13.781 1.00 93.94 86 SER A CA 1
ATOM 663 C C . SER A 1 86 ? 9.096 -3.094 14.282 1.00 93.94 86 SER A C 1
ATOM 665 O O . SER A 1 86 ? 8.416 -4.101 14.455 1.00 93.94 86 SER A O 1
ATOM 667 N N . LEU A 1 87 ? 10.393 -3.042 14.592 1.00 95.00 87 LEU A N 1
ATOM 668 C CA . LEU A 1 87 ? 11.114 -4.199 15.110 1.00 95.00 87 LEU A CA 1
ATOM 669 C C . LEU A 1 87 ? 10.553 -4.663 16.465 1.00 95.00 87 LEU A C 1
ATOM 671 O O . LEU A 1 87 ? 10.340 -5.856 16.648 1.00 95.00 87 LEU A O 1
ATOM 675 N N . MET A 1 88 ? 10.212 -3.738 17.372 1.00 96.81 88 MET A N 1
ATOM 676 C CA . MET A 1 88 ? 9.509 -4.062 18.625 1.00 96.81 88 MET A CA 1
ATOM 677 C C . MET A 1 88 ? 8.175 -4.772 18.364 1.00 96.81 88 MET A C 1
ATOM 679 O O . MET A 1 88 ? 7.892 -5.797 18.979 1.00 96.81 88 MET A O 1
ATOM 683 N N . LYS A 1 89 ? 7.369 -4.245 17.431 1.00 96.50 89 LYS A N 1
ATOM 684 C CA . LYS A 1 89 ? 6.060 -4.807 17.076 1.00 96.50 89 LYS A CA 1
ATOM 685 C C . LYS A 1 89 ? 6.174 -6.227 16.521 1.00 96.50 89 LYS A C 1
ATOM 687 O O . LYS A 1 89 ? 5.384 -7.079 16.909 1.00 96.50 89 LYS A O 1
ATOM 692 N N . TYR A 1 90 ? 7.118 -6.473 15.613 1.00 95.69 90 TYR A N 1
ATOM 693 C CA . TYR A 1 90 ? 7.241 -7.775 14.953 1.00 95.69 90 TYR A CA 1
ATOM 694 C C . TYR A 1 90 ? 7.990 -8.815 15.786 1.00 95.69 90 TYR A C 1
ATOM 696 O O . TYR A 1 90 ? 7.653 -9.990 15.701 1.00 95.69 90 TYR A O 1
ATOM 704 N N . ALA A 1 91 ? 8.968 -8.402 16.594 1.00 96.19 91 ALA A N 1
ATOM 705 C CA . ALA A 1 91 ? 9.695 -9.313 17.476 1.00 96.19 91 ALA A CA 1
ATOM 706 C C . ALA A 1 91 ? 8.957 -9.580 18.801 1.00 96.19 91 ALA A C 1
ATOM 708 O O . ALA A 1 91 ? 9.340 -10.481 19.539 1.00 96.19 91 ALA A O 1
ATOM 709 N N . GLY A 1 92 ? 7.939 -8.780 19.148 1.00 96.56 92 GLY A N 1
ATOM 710 C CA . GLY A 1 92 ? 7.271 -8.860 20.454 1.00 96.56 92 GLY A CA 1
ATOM 711 C C . GLY A 1 92 ? 8.180 -8.457 21.620 1.00 96.56 92 GLY A C 1
ATOM 712 O O . GLY A 1 92 ? 7.968 -8.875 22.755 1.00 96.56 92 GLY A O 1
ATOM 713 N N . LEU A 1 93 ? 9.216 -7.659 21.346 1.00 97.50 93 LEU A N 1
ATOM 714 C CA . LEU A 1 93 ? 10.251 -7.301 22.311 1.00 97.50 93 LEU A CA 1
ATOM 715 C C . LEU A 1 93 ? 10.082 -5.869 22.822 1.00 97.50 93 LEU A C 1
ATOM 717 O O . LEU A 1 93 ? 9.710 -4.947 22.092 1.00 97.50 93 LEU A O 1
ATOM 721 N N . SER A 1 94 ? 10.434 -5.668 24.092 1.00 97.38 94 SER A N 1
ATOM 722 C CA . SER A 1 94 ? 10.524 -4.335 24.684 1.00 97.38 94 SER A CA 1
ATOM 723 C C . SER A 1 94 ? 11.649 -3.508 24.043 1.00 97.38 94 SER A C 1
ATOM 725 O O . SER A 1 94 ? 12.573 -4.038 23.421 1.00 97.38 94 SER A O 1
ATOM 727 N N . ARG A 1 95 ? 11.627 -2.185 24.241 1.00 96.12 95 ARG A N 1
ATOM 728 C CA . ARG A 1 95 ? 12.651 -1.284 23.688 1.00 96.12 95 ARG A CA 1
ATOM 729 C C . ARG A 1 95 ? 14.066 -1.626 24.170 1.00 96.12 95 ARG A C 1
ATOM 731 O O . ARG A 1 95 ? 15.010 -1.569 23.382 1.00 96.12 95 ARG A O 1
ATOM 738 N N . SER A 1 96 ? 14.224 -1.954 25.453 1.00 96.06 96 SER A N 1
ATOM 739 C CA . SER A 1 96 ? 15.510 -2.351 26.040 1.00 96.06 96 SER A CA 1
ATOM 740 C C . SER A 1 96 ? 15.964 -3.715 25.519 1.00 96.06 96 SER A C 1
ATOM 742 O O . SER A 1 96 ? 17.136 -3.865 25.176 1.00 96.06 96 SER A O 1
ATOM 744 N N . SER A 1 97 ? 15.038 -4.667 25.368 1.00 97.25 97 SER A N 1
ATOM 745 C CA . SER A 1 97 ? 15.309 -5.977 24.763 1.00 97.25 97 SER A CA 1
ATOM 746 C C . SER A 1 97 ? 15.780 -5.848 23.314 1.00 97.25 97 SER A C 1
ATOM 748 O O . SER A 1 97 ? 16.757 -6.488 22.952 1.00 97.25 97 SER A O 1
ATOM 750 N N . ILE A 1 98 ? 15.169 -4.967 22.512 1.00 97.50 98 ILE A N 1
ATOM 751 C CA . ILE A 1 98 ? 15.619 -4.689 21.138 1.00 97.50 98 ILE A CA 1
ATOM 752 C C . ILE A 1 98 ? 17.041 -4.128 21.105 1.00 97.50 98 ILE A C 1
ATOM 754 O O . ILE A 1 98 ? 17.847 -4.566 20.292 1.00 97.50 98 ILE A O 1
ATOM 758 N N . LYS A 1 99 ? 17.385 -3.184 21.991 1.00 96.31 99 LYS A N 1
ATOM 759 C CA . LYS A 1 99 ? 18.758 -2.653 22.049 1.00 96.31 99 LYS A CA 1
ATOM 760 C C . LYS A 1 99 ? 19.776 -3.751 22.371 1.00 96.31 99 LYS A C 1
ATOM 762 O O . LYS A 1 99 ? 20.835 -3.788 21.753 1.00 96.31 99 LYS A O 1
ATOM 767 N N . ARG A 1 100 ? 19.445 -4.643 23.312 1.00 97.19 100 ARG A N 1
ATOM 768 C CA . ARG A 1 100 ? 20.287 -5.799 23.652 1.00 97.19 100 ARG A CA 1
ATOM 769 C C . ARG A 1 100 ? 20.393 -6.773 22.477 1.00 97.19 100 ARG A C 1
ATOM 771 O O . ARG A 1 100 ? 21.502 -7.154 22.145 1.00 97.19 100 ARG A O 1
ATOM 778 N N . ALA A 1 101 ? 19.277 -7.092 21.826 1.00 97.38 101 ALA A N 1
ATOM 779 C CA . ALA A 1 101 ? 19.227 -7.976 20.665 1.00 97.38 101 ALA A CA 1
ATOM 780 C C . ALA A 1 101 ? 20.070 -7.457 19.491 1.00 97.38 101 ALA A C 1
ATOM 782 O O . ALA A 1 101 ? 20.828 -8.211 18.901 1.00 97.38 101 ALA A O 1
ATOM 783 N N . ILE A 1 102 ? 19.986 -6.160 19.175 1.00 97.00 102 ILE A N 1
ATOM 784 C CA . ILE A 1 102 ? 20.807 -5.553 18.115 1.00 97.00 102 ILE A CA 1
ATOM 785 C C . ILE A 1 102 ? 22.291 -5.618 18.485 1.00 97.00 102 ILE A C 1
ATOM 787 O O . ILE A 1 102 ? 23.110 -5.959 17.639 1.00 97.00 102 ILE A O 1
ATOM 791 N N . LYS A 1 103 ? 22.645 -5.316 19.742 1.00 97.25 103 LYS A N 1
ATOM 792 C CA . LYS A 1 103 ? 24.033 -5.419 20.213 1.00 97.25 103 LYS A CA 1
ATOM 793 C C . LYS A 1 103 ? 24.562 -6.851 20.084 1.00 97.25 103 LYS A C 1
ATOM 795 O O . LYS A 1 103 ? 25.671 -7.028 19.602 1.00 97.25 103 LYS A O 1
ATOM 800 N N . ASP A 1 104 ? 23.759 -7.829 20.478 1.00 97.44 104 ASP A N 1
ATOM 801 C CA . ASP A 1 104 ? 24.066 -9.258 20.396 1.00 97.44 104 ASP A CA 1
ATOM 802 C C . ASP A 1 104 ? 24.295 -9.702 18.940 1.00 97.44 104 ASP A C 1
ATOM 804 O O . ASP A 1 104 ? 25.336 -10.252 18.606 1.00 97.44 104 ASP A O 1
ATOM 808 N N . LEU A 1 105 ? 23.399 -9.316 18.025 1.00 96.69 105 LEU A N 1
ATOM 809 C CA . LEU A 1 105 ? 23.539 -9.590 16.589 1.00 96.69 105 LEU A CA 1
ATOM 810 C C . LEU A 1 105 ? 24.791 -8.957 15.957 1.00 96.69 105 LEU A C 1
ATOM 812 O O . LEU A 1 105 ? 25.411 -9.570 15.087 1.00 96.69 105 LEU A O 1
ATOM 816 N N . LEU A 1 106 ? 25.162 -7.744 16.385 1.00 95.50 106 LEU A N 1
ATOM 817 C CA . LEU A 1 106 ? 26.404 -7.084 15.966 1.00 95.50 106 LEU A CA 1
ATOM 818 C C . LEU A 1 106 ? 27.640 -7.807 16.530 1.00 95.50 106 LEU A C 1
ATOM 820 O O . LEU A 1 106 ? 28.627 -7.967 15.819 1.00 95.50 106 LEU A O 1
ATOM 824 N N . GLN A 1 107 ? 27.589 -8.264 17.787 1.00 95.44 107 GLN A N 1
ATOM 825 C CA . GLN A 1 107 ? 28.683 -8.998 18.437 1.00 95.44 107 GLN A CA 1
ATOM 826 C C . GLN A 1 107 ? 28.922 -10.366 17.791 1.00 95.44 107 GLN A C 1
ATOM 828 O O . GLN A 1 107 ? 30.069 -10.713 17.524 1.00 95.44 107 GLN A O 1
ATOM 833 N N . SER A 1 108 ? 27.854 -11.091 17.453 1.00 94.25 108 SER A N 1
ATOM 834 C CA . SER A 1 108 ? 27.915 -12.354 16.704 1.00 94.25 108 SER A CA 1
ATOM 835 C C . SER A 1 108 ? 28.190 -12.165 15.209 1.00 94.25 108 SER A C 1
ATOM 837 O O . SER A 1 108 ? 28.186 -13.139 14.461 1.00 94.25 108 SER A O 1
ATOM 839 N N . LYS A 1 109 ? 28.393 -10.919 14.753 1.00 94.31 109 LYS A N 1
ATOM 840 C CA . LYS A 1 109 ? 28.684 -10.550 13.359 1.00 94.31 109 LYS A CA 1
ATOM 841 C C . LYS A 1 109 ? 27.637 -11.036 12.345 1.00 94.31 109 LYS A C 1
ATOM 843 O O . LYS A 1 109 ? 27.935 -11.162 11.163 1.00 94.31 109 LYS A O 1
ATOM 848 N N . LEU A 1 110 ? 26.400 -11.275 12.791 1.00 94.19 110 LEU A N 1
ATOM 849 C CA . LEU A 1 110 ? 25.253 -11.625 11.937 1.00 94.19 110 LEU A CA 1
ATOM 850 C C . LEU A 1 110 ? 24.569 -10.383 11.346 1.00 94.19 110 LEU A C 1
ATOM 852 O O . LEU A 1 110 ? 23.736 -10.480 10.441 1.00 94.19 110 LEU A O 1
ATOM 856 N N . LEU A 1 111 ? 24.933 -9.211 11.859 1.00 95.44 111 LEU A N 1
ATOM 857 C CA . LEU A 1 111 ? 24.462 -7.904 11.440 1.00 95.44 111 LEU A CA 1
ATOM 858 C C . LEU A 1 111 ? 25.665 -6.963 11.332 1.00 95.44 111 LEU A C 1
ATOM 860 O O . LEU A 1 111 ? 26.558 -7.001 12.175 1.00 95.44 111 LEU A O 1
ATOM 864 N N . VAL A 1 112 ? 25.647 -6.070 10.347 1.00 94.94 112 VAL A N 1
ATOM 865 C CA . VAL A 1 112 ? 26.546 -4.913 10.265 1.00 94.94 112 VAL A CA 1
ATOM 866 C C . VAL A 1 112 ? 25.692 -3.654 10.163 1.00 94.94 112 VAL A C 1
ATOM 868 O O . VAL A 1 112 ? 24.714 -3.616 9.416 1.00 94.94 112 VAL A O 1
ATOM 871 N N . LEU A 1 113 ? 26.028 -2.623 10.938 1.00 95.38 113 LEU A N 1
ATOM 872 C CA . LEU A 1 113 ? 25.413 -1.304 10.805 1.00 95.38 113 LEU A CA 1
ATOM 873 C C . LEU A 1 113 ? 26.087 -0.573 9.639 1.00 95.38 113 LEU A C 1
ATOM 875 O O . LEU A 1 113 ? 27.275 -0.279 9.715 1.00 95.38 113 LEU A O 1
ATOM 879 N N . VAL A 1 114 ? 25.330 -0.303 8.575 1.00 93.50 114 VAL A N 1
ATOM 880 C CA . VAL A 1 114 ? 25.827 0.401 7.382 1.00 93.50 114 VAL A CA 1
ATOM 881 C C . VAL A 1 114 ? 25.668 1.904 7.569 1.00 93.50 114 VAL A C 1
ATOM 883 O O . VAL A 1 114 ? 26.622 2.653 7.396 1.00 93.50 114 VAL A O 1
ATOM 886 N N . GLU A 1 115 ? 24.470 2.337 7.969 1.00 91.62 115 GLU A N 1
ATOM 887 C CA . GLU A 1 115 ? 24.164 3.747 8.217 1.00 91.62 115 GLU A CA 1
ATOM 888 C C . GLU A 1 115 ? 23.397 3.882 9.530 1.00 91.62 115 GLU A C 1
ATOM 890 O O . GLU A 1 115 ? 22.381 3.215 9.763 1.00 91.62 115 GLU A O 1
ATOM 895 N N . GLN A 1 116 ? 23.896 4.754 10.403 1.00 89.81 116 GLN A N 1
ATOM 896 C CA . GLN A 1 116 ? 23.205 5.116 11.628 1.00 89.81 116 GLN A CA 1
ATOM 897 C C . GLN A 1 116 ? 22.171 6.197 11.307 1.00 89.81 116 GLN A C 1
ATOM 899 O O . GLN A 1 116 ? 22.524 7.323 10.975 1.00 89.81 116 GLN A O 1
ATOM 904 N N . GLY A 1 117 ? 20.895 5.845 11.425 1.00 86.31 117 GLY A N 1
ATOM 905 C CA . GLY A 1 117 ? 19.799 6.799 11.360 1.00 86.31 117 GLY A CA 1
ATOM 906 C C . GLY A 1 117 ? 19.813 7.728 12.574 1.00 86.31 117 GLY A C 1
ATOM 907 O O . GLY A 1 117 ? 20.271 7.367 13.665 1.00 86.31 117 GLY A O 1
ATOM 908 N N . GLY A 1 118 ? 19.299 8.937 12.384 1.00 87.38 118 GLY A N 1
ATOM 909 C CA . GLY A 1 118 ? 19.210 9.960 13.418 1.00 87.38 118 GLY A CA 1
ATOM 910 C C . GLY A 1 118 ? 17.856 10.656 13.436 1.00 87.38 118 GLY A C 1
ATOM 911 O O . GLY A 1 118 ? 16.881 10.201 12.842 1.00 87.38 118 GLY A O 1
ATOM 912 N N . VAL A 1 119 ? 17.794 11.778 14.144 1.00 86.50 119 VAL A N 1
ATOM 913 C CA . VAL A 1 119 ? 16.696 12.732 13.987 1.00 86.50 119 VAL A CA 1
ATOM 914 C C . VAL A 1 119 ? 17.190 13.784 13.007 1.00 86.50 119 VAL A C 1
ATOM 916 O O . VAL A 1 119 ? 18.168 14.472 13.291 1.00 86.50 119 VAL A O 1
ATOM 919 N N . THR A 1 120 ? 16.550 13.876 11.847 1.00 84.50 120 THR A N 1
ATOM 920 C CA . THR A 1 120 ? 16.821 14.945 10.874 1.00 84.50 120 THR A CA 1
ATOM 921 C C . THR A 1 120 ? 16.559 16.322 11.494 1.00 84.50 120 THR A C 1
ATOM 923 O O . THR A 1 120 ? 15.785 16.413 12.452 1.00 84.50 120 THR A O 1
ATOM 926 N N . PRO A 1 121 ? 17.132 17.411 10.942 1.00 84.50 121 PRO A N 1
ATOM 927 C CA . PRO A 1 121 ? 16.820 18.777 11.377 1.00 84.50 121 PRO A CA 1
ATOM 928 C C . PRO A 1 121 ? 15.313 19.080 11.393 1.00 84.50 121 PRO A C 1
ATOM 930 O O . PRO A 1 121 ? 14.835 19.810 12.256 1.00 84.50 121 PRO A O 1
ATOM 933 N N . ASP A 1 122 ? 14.555 18.430 10.507 1.00 90.38 122 ASP A N 1
ATOM 934 C CA . ASP A 1 122 ? 13.095 18.534 10.405 1.00 90.38 122 ASP A CA 1
ATOM 935 C C . ASP A 1 122 ? 12.333 17.725 11.478 1.00 90.38 122 ASP A C 1
ATOM 937 O O . ASP A 1 122 ? 11.108 17.593 11.422 1.00 90.38 122 ASP A O 1
ATOM 941 N N . GLY A 1 123 ? 13.034 17.112 12.436 1.00 89.38 123 GLY A N 1
ATOM 942 C CA . GLY A 1 123 ? 12.442 16.309 13.507 1.00 89.38 123 GLY A CA 1
ATOM 943 C C . GLY A 1 123 ? 11.975 14.914 13.075 1.00 89.38 123 GLY A C 1
ATOM 944 O O . GLY A 1 123 ? 11.306 14.223 13.849 1.00 89.38 123 GLY A O 1
ATOM 945 N N . ARG A 1 124 ? 12.296 14.466 11.853 1.00 85.88 124 ARG A N 1
ATOM 946 C CA . ARG A 1 124 ? 11.935 13.119 11.379 1.00 85.88 124 ARG A CA 1
ATOM 947 C C . ARG A 1 124 ? 12.978 12.106 11.830 1.00 85.88 124 ARG A C 1
ATOM 949 O O . ARG A 1 124 ? 14.169 12.310 11.614 1.00 85.88 124 ARG A O 1
ATOM 956 N N . ASN A 1 125 ? 12.514 11.002 12.413 1.00 82.62 125 ASN A N 1
ATOM 957 C CA . ASN A 1 125 ? 13.365 9.873 12.778 1.00 82.62 125 ASN A CA 1
ATOM 958 C C . ASN A 1 125 ? 13.711 9.052 11.533 1.00 82.62 125 ASN A C 1
ATOM 960 O O . ASN A 1 125 ? 12.832 8.418 10.945 1.00 82.62 125 ASN A O 1
ATOM 964 N N . GLU A 1 126 ? 14.985 9.015 11.181 1.00 87.88 126 GLU A N 1
ATOM 965 C CA . GLU A 1 126 ? 15.533 8.088 10.203 1.00 87.88 126 GLU A CA 1
ATOM 966 C C . GLU A 1 126 ? 15.816 6.742 10.869 1.00 87.88 126 GLU A C 1
ATOM 968 O O . GLU A 1 126 ? 16.298 6.647 12.001 1.00 87.88 126 GLU A O 1
ATOM 973 N N . SER A 1 127 ? 15.477 5.664 10.172 1.00 90.19 127 SER A N 1
ATOM 974 C CA . SER A 1 127 ? 15.793 4.311 10.618 1.00 90.19 127 SER A CA 1
ATOM 975 C C . SER A 1 127 ? 17.212 3.936 10.216 1.00 90.19 127 SER A C 1
ATOM 977 O O . SER A 1 127 ? 17.604 4.176 9.077 1.00 90.19 127 SER A O 1
ATOM 979 N N . ASN A 1 128 ? 17.917 3.253 11.114 1.00 91.75 128 ASN A N 1
ATOM 980 C CA . ASN A 1 128 ? 19.199 2.625 10.815 1.00 91.75 128 ASN A CA 1
ATOM 981 C C . ASN A 1 128 ? 19.093 1.678 9.609 1.00 91.75 128 ASN A C 1
ATOM 983 O O . ASN A 1 128 ? 18.102 0.950 9.467 1.00 91.75 128 ASN A O 1
ATOM 987 N N . LEU A 1 129 ? 20.142 1.666 8.792 1.00 93.88 129 LEU A N 1
ATOM 988 C CA . LEU A 1 129 ? 20.330 0.715 7.707 1.00 93.88 129 LEU A CA 1
ATOM 989 C C . LEU A 1 129 ? 21.307 -0.366 8.162 1.00 93.88 129 LEU A C 1
ATOM 991 O O . LEU A 1 129 ? 22.463 -0.087 8.486 1.00 93.88 129 LEU A O 1
ATOM 995 N N . TYR A 1 130 ? 20.838 -1.606 8.169 1.00 95.75 130 TYR A N 1
ATOM 996 C CA . TYR A 1 130 ? 21.641 -2.768 8.522 1.00 95.75 130 TYR A CA 1
ATOM 997 C C . TYR A 1 130 ? 21.891 -3.641 7.298 1.00 95.75 130 TYR A C 1
ATOM 999 O O . TYR A 1 130 ? 21.086 -3.656 6.371 1.00 95.75 130 TYR A O 1
ATOM 1007 N N . GLN A 1 131 ? 22.971 -4.410 7.315 1.00 94.00 131 GLN A N 1
ATOM 1008 C CA . GLN A 1 131 ? 23.233 -5.478 6.359 1.00 94.00 131 GLN A CA 1
ATOM 1009 C C . GLN A 1 131 ? 23.313 -6.805 7.108 1.00 94.00 131 GLN A C 1
ATOM 1011 O O . GLN A 1 131 ? 24.019 -6.913 8.112 1.00 94.00 131 GLN A O 1
ATOM 1016 N N . LEU A 1 132 ? 22.555 -7.800 6.647 1.00 93.19 132 LEU A N 1
ATOM 1017 C CA . LEU A 1 132 ? 22.609 -9.146 7.210 1.00 93.19 132 LEU A CA 1
ATOM 1018 C C . LEU A 1 132 ? 23.833 -9.884 6.672 1.00 93.19 132 LEU A C 1
ATOM 1020 O O . LEU A 1 132 ? 24.102 -9.864 5.470 1.00 93.19 132 LEU A O 1
ATOM 1024 N N . MET A 1 133 ? 24.543 -10.562 7.566 1.00 90.62 133 MET A N 1
ATOM 1025 C CA . MET A 1 133 ? 25.715 -11.366 7.235 1.00 90.62 133 MET A CA 1
ATOM 1026 C C . MET A 1 133 ? 25.369 -12.854 7.281 1.00 90.62 133 MET A C 1
ATOM 1028 O O . MET A 1 133 ? 24.520 -13.283 8.066 1.00 90.62 133 MET A O 1
ATOM 1032 N N . VAL A 1 134 ? 26.053 -13.641 6.449 1.00 82.88 134 VAL A N 1
ATOM 1033 C CA . VAL A 1 134 ? 26.004 -15.107 6.490 1.00 82.88 134 VAL A CA 1
ATOM 1034 C C . VAL A 1 134 ? 27.337 -15.594 7.033 1.00 82.88 134 VAL A C 1
ATOM 1036 O O . VAL A 1 134 ? 28.364 -15.259 6.439 1.00 82.88 134 VAL A O 1
ATOM 1039 N N . PRO A 1 135 ? 27.346 -16.383 8.117 1.00 81.75 135 PRO A N 1
ATOM 1040 C CA . PRO A 1 135 ? 28.537 -17.099 8.534 1.00 81.75 135 PRO A CA 1
ATOM 1041 C C . PRO A 1 135 ? 29.037 -17.946 7.368 1.00 81.75 135 PRO A C 1
ATOM 1043 O O . PRO A 1 135 ? 28.290 -18.730 6.778 1.00 81.75 135 PRO A O 1
ATOM 1046 N N . VAL A 1 136 ? 30.292 -17.745 6.989 1.00 76.69 136 VAL A N 1
ATOM 1047 C CA . VAL A 1 136 ? 30.951 -18.657 6.065 1.00 76.69 136 VAL A CA 1
ATOM 1048 C C . VAL A 1 136 ? 31.432 -19.798 6.934 1.00 76.69 136 VAL A C 1
ATOM 1050 O O . VAL A 1 136 ? 32.344 -19.600 7.734 1.00 76.69 136 VAL A O 1
ATOM 1053 N N . ASP A 1 137 ? 30.803 -20.969 6.815 1.00 69.12 137 ASP A N 1
ATOM 1054 C CA . ASP A 1 137 ? 31.376 -22.167 7.420 1.00 69.12 137 ASP A CA 1
ATOM 1055 C C . ASP A 1 137 ? 32.820 -22.248 6.929 1.00 69.12 137 ASP A C 1
ATOM 1057 O O . ASP A 1 137 ? 33.032 -22.172 5.707 1.00 69.12 137 ASP A O 1
ATOM 1061 N N . PRO A 1 138 ? 33.819 -22.344 7.825 1.00 63.09 138 PRO A N 1
ATOM 1062 C CA . PRO A 1 138 ? 35.187 -22.532 7.397 1.00 63.09 138 PRO A CA 1
ATOM 1063 C C . PRO A 1 138 ? 35.179 -23.821 6.592 1.00 63.09 138 PRO A C 1
ATOM 1065 O O . PRO A 1 138 ? 35.030 -24.910 7.145 1.00 63.09 138 PRO A O 1
ATOM 1068 N N . ARG A 1 139 ? 35.238 -23.688 5.261 1.00 56.84 139 ARG A N 1
ATOM 1069 C CA . ARG A 1 139 ? 35.246 -24.829 4.354 1.00 56.84 139 ARG A CA 1
ATOM 1070 C C . ARG A 1 139 ? 36.359 -25.724 4.886 1.00 56.84 139 ARG A C 1
ATOM 1072 O O . ARG A 1 139 ? 37.491 -25.230 4.931 1.00 56.84 139 ARG A O 1
ATOM 1079 N N . PRO A 1 140 ? 36.070 -26.962 5.339 1.00 58.00 140 PRO A N 1
ATOM 1080 C CA . PRO A 1 140 ? 37.110 -27.833 5.853 1.00 58.00 140 PRO A CA 1
ATOM 1081 C C . PRO A 1 140 ? 38.169 -27.874 4.765 1.00 58.00 140 PRO A C 1
ATOM 1083 O O . PRO A 1 140 ? 37.862 -28.222 3.620 1.00 58.00 140 PRO A O 1
ATOM 1086 N N . ARG A 1 141 ? 39.359 -27.344 5.073 1.00 51.22 141 ARG A N 1
ATOM 1087 C CA . ARG A 1 141 ? 40.447 -27.243 4.106 1.00 51.22 141 ARG A CA 1
ATOM 1088 C C . ARG A 1 141 ? 40.759 -28.673 3.716 1.00 51.22 141 ARG A C 1
ATOM 1090 O O . ARG A 1 141 ? 41.350 -29.419 4.489 1.00 51.22 141 ARG A O 1
ATOM 1097 N N . LEU A 1 142 ? 40.248 -29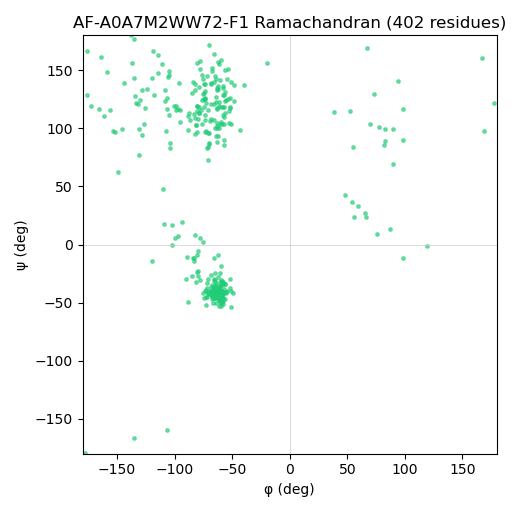.070 2.557 1.00 56.06 142 LEU A N 1
ATOM 1098 C CA . LEU A 1 142 ? 40.400 -30.408 2.032 1.00 56.06 142 LEU A CA 1
ATOM 1099 C C . LEU A 1 142 ? 41.899 -30.592 1.768 1.00 56.06 142 LEU A C 1
ATOM 1101 O O . LEU A 1 142 ? 42.425 -30.067 0.792 1.00 56.06 142 LEU A O 1
ATOM 1105 N N . GLY A 1 143 ? 42.578 -31.277 2.687 1.00 54.06 143 GLY A N 1
ATOM 1106 C CA . GLY A 1 143 ? 43.961 -31.710 2.533 1.00 54.06 143 GLY A CA 1
ATOM 1107 C C . GLY A 1 143 ? 45.030 -30.727 3.010 1.00 54.06 143 GLY A C 1
ATOM 1108 O O . GLY A 1 143 ? 45.858 -30.284 2.220 1.00 54.06 143 GLY A O 1
ATOM 1109 N N . THR A 1 144 ? 45.137 -30.509 4.318 1.00 48.50 144 THR A N 1
ATOM 1110 C CA . THR A 1 144 ? 46.459 -30.733 4.927 1.00 48.50 144 THR A CA 1
ATOM 1111 C C . THR A 1 144 ? 46.508 -32.212 5.301 1.00 48.50 144 THR A C 1
ATOM 1113 O O . THR A 1 144 ? 45.690 -32.625 6.123 1.00 48.50 144 THR A O 1
ATOM 1116 N N . PRO A 1 145 ? 47.364 -33.038 4.669 1.00 56.59 145 PRO A N 1
ATOM 1117 C CA . PRO A 1 145 ? 47.531 -34.426 5.074 1.00 56.59 145 PRO A CA 1
ATOM 1118 C C . PRO A 1 145 ? 48.083 -34.425 6.498 1.00 56.59 145 PRO A C 1
ATOM 1120 O O . PRO A 1 145 ? 49.246 -34.095 6.722 1.00 56.59 145 PRO A O 1
ATOM 1123 N N . GLU A 1 146 ? 47.227 -34.728 7.469 1.00 49.38 146 GLU A N 1
ATOM 1124 C CA . GLU A 1 146 ? 47.674 -35.028 8.818 1.00 49.38 146 GLU A CA 1
ATOM 1125 C C . GLU A 1 146 ? 48.570 -36.262 8.739 1.00 49.38 146 GLU A C 1
ATOM 1127 O O . GLU A 1 146 ? 48.180 -37.330 8.262 1.00 49.38 146 GLU A O 1
ATOM 1132 N N . THR A 1 147 ? 49.817 -36.065 9.146 1.00 53.03 147 THR A N 1
ATOM 1133 C CA . THR A 1 147 ? 50.818 -37.103 9.335 1.00 53.03 147 THR A CA 1
ATOM 1134 C C . THR A 1 147 ? 50.198 -38.245 10.148 1.00 53.03 147 THR A C 1
ATOM 1136 O O . THR A 1 147 ? 49.709 -37.992 11.250 1.00 53.03 147 THR A O 1
ATOM 1139 N N . PRO A 1 148 ? 50.192 -39.494 9.651 1.00 52.06 148 PRO A N 1
ATOM 1140 C CA . PRO A 1 148 ? 49.572 -40.596 10.368 1.00 52.06 148 PRO A CA 1
ATOM 1141 C C . PRO A 1 148 ? 50.384 -40.909 11.627 1.00 52.06 148 PRO A C 1
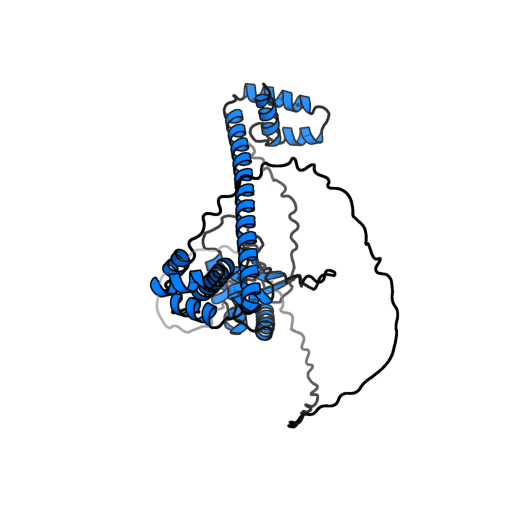ATOM 1143 O O . PRO A 1 148 ? 51.486 -41.455 11.559 1.00 52.06 148 PRO A O 1
ATOM 1146 N N . THR A 1 149 ? 49.833 -40.572 12.792 1.00 51.00 149 THR A N 1
ATOM 1147 C CA . THR A 1 149 ? 50.309 -41.081 14.077 1.00 51.00 149 THR A CA 1
ATOM 1148 C C . THR A 1 149 ? 50.105 -42.593 14.077 1.00 51.00 149 THR A C 1
ATOM 1150 O O . THR A 1 149 ? 48.987 -43.089 13.937 1.00 51.00 149 THR A O 1
ATOM 1153 N N . ALA A 1 150 ? 51.217 -43.318 14.166 1.00 48.47 150 ALA A N 1
ATOM 1154 C CA . ALA A 1 150 ? 51.292 -44.766 14.094 1.00 48.47 150 ALA A CA 1
ATOM 1155 C C . ALA A 1 150 ? 50.323 -45.454 15.072 1.00 48.47 150 ALA A C 1
ATOM 1157 O O . ALA A 1 150 ? 50.463 -45.342 16.289 1.00 48.47 150 ALA A O 1
ATOM 1158 N N . ILE A 1 151 ? 49.388 -46.230 14.523 1.00 50.66 151 ILE A N 1
ATOM 1159 C CA . ILE A 1 151 ? 48.678 -47.294 15.235 1.00 50.66 151 ILE A CA 1
ATOM 1160 C C . ILE A 1 151 ? 49.248 -48.623 14.711 1.00 50.66 151 ILE A C 1
ATOM 1162 O O . ILE A 1 151 ? 49.269 -48.824 13.492 1.00 50.66 151 ILE A O 1
ATOM 1166 N N . PRO A 1 152 ? 49.733 -49.528 15.579 1.00 54.38 152 PRO A N 1
ATOM 1167 C CA . PRO A 1 152 ? 50.346 -50.778 15.155 1.00 54.38 152 PRO A CA 1
ATOM 1168 C C . PRO A 1 152 ? 49.261 -51.793 14.779 1.00 54.38 152 PRO A C 1
ATOM 1170 O O . PRO A 1 152 ? 48.529 -52.277 15.639 1.00 54.38 152 PRO A O 1
ATOM 1173 N N . TRP A 1 153 ? 49.183 -52.145 13.496 1.00 43.50 153 TRP A N 1
ATOM 1174 C CA . TRP A 1 153 ? 48.416 -53.296 13.023 1.00 43.50 153 TRP A CA 1
ATOM 1175 C C . TRP A 1 153 ? 49.375 -54.415 12.630 1.00 43.50 153 TRP A C 1
ATOM 1177 O O . TRP A 1 153 ? 50.189 -54.288 11.716 1.00 43.50 153 TRP A O 1
ATOM 1187 N N . THR A 1 154 ? 49.275 -55.524 13.351 1.00 50.44 154 THR A N 1
ATOM 1188 C CA . THR A 1 154 ? 49.860 -56.810 12.999 1.00 50.44 154 THR A CA 1
ATOM 1189 C C . THR A 1 154 ? 49.079 -57.454 11.850 1.00 50.44 154 THR A C 1
ATOM 1191 O O . THR A 1 154 ? 47.854 -57.464 11.846 1.00 50.44 154 THR A O 1
ATOM 1194 N N . HIS A 1 155 ? 49.833 -58.032 10.909 1.00 43.75 155 HIS A N 1
ATOM 1195 C CA . HIS A 1 155 ? 49.451 -59.036 9.906 1.00 43.75 155 HIS A CA 1
ATOM 1196 C C . HIS A 1 155 ? 48.230 -58.762 9.006 1.00 43.75 155 HIS A C 1
ATOM 1198 O O . HIS A 1 155 ? 47.093 -58.939 9.427 1.00 43.75 155 HIS A O 1
ATOM 1204 N N . ARG A 1 156 ? 48.474 -58.608 7.692 1.00 37.69 156 ARG A N 1
ATOM 1205 C CA . ARG A 1 156 ? 48.208 -59.663 6.681 1.00 37.69 156 ARG A CA 1
ATOM 1206 C C . ARG A 1 156 ? 48.528 -59.177 5.249 1.00 37.69 156 ARG A C 1
ATOM 1208 O O . ARG A 1 156 ? 47.980 -58.191 4.779 1.00 37.69 156 ARG A O 1
ATOM 1215 N N . SER A 1 157 ? 49.435 -59.924 4.614 1.00 43.62 157 SER A N 1
ATOM 1216 C CA . SER A 1 157 ? 49.700 -60.177 3.180 1.00 43.62 157 SER A CA 1
ATOM 1217 C C . SER A 1 157 ? 48.552 -59.883 2.193 1.00 43.62 157 SER A C 1
ATOM 1219 O O . SER A 1 157 ? 47.400 -60.065 2.559 1.00 43.62 157 SER A O 1
ATOM 1221 N N . ALA A 1 158 ? 48.733 -59.611 0.896 1.00 40.84 158 ALA A N 1
ATOM 1222 C CA . ALA A 1 158 ? 49.876 -59.446 -0.010 1.00 40.84 158 ALA A CA 1
ATOM 1223 C C . ALA A 1 158 ? 49.324 -59.038 -1.403 1.00 40.84 158 ALA A C 1
ATOM 1225 O O . ALA A 1 158 ? 48.149 -59.271 -1.675 1.00 40.84 158 ALA A O 1
ATOM 1226 N N . ALA A 1 159 ? 50.230 -58.568 -2.277 1.00 39.97 159 ALA A N 1
ATOM 1227 C CA . ALA A 1 159 ? 50.121 -58.391 -3.739 1.00 39.97 159 ALA A CA 1
ATOM 1228 C C . ALA A 1 159 ? 49.243 -57.218 -4.234 1.00 39.97 159 ALA A C 1
ATOM 1230 O O . ALA A 1 159 ? 48.095 -57.087 -3.850 1.00 39.97 159 ALA A O 1
ATOM 1231 N N . GLY A 1 160 ? 49.684 -56.331 -5.127 1.00 35.41 160 GLY A N 1
ATOM 1232 C CA . GLY A 1 160 ? 50.919 -56.218 -5.900 1.00 35.41 160 GLY A CA 1
ATOM 1233 C C . GLY A 1 160 ? 50.738 -55.160 -7.008 1.00 35.41 160 GLY A C 1
ATOM 1234 O O . GLY A 1 160 ? 49.610 -54.875 -7.393 1.00 35.41 160 GLY A O 1
ATOM 1235 N N . MET A 1 161 ? 51.866 -54.655 -7.526 1.00 39.09 161 MET A N 1
ATOM 1236 C CA . MET A 1 161 ? 52.058 -53.790 -8.717 1.00 39.09 161 MET A CA 1
ATOM 1237 C C . MET A 1 161 ? 51.718 -52.293 -8.538 1.00 39.09 161 MET A C 1
ATOM 1239 O O . MET A 1 161 ? 50.560 -51.927 -8.414 1.00 39.09 161 MET A O 1
ATOM 1243 N N . ALA A 1 162 ? 52.671 -51.370 -8.351 1.00 43.94 162 ALA A N 1
ATOM 1244 C CA . ALA A 1 162 ? 53.821 -50.939 -9.174 1.00 43.94 162 ALA A CA 1
ATOM 1245 C C . ALA A 1 162 ? 53.440 -50.167 -10.457 1.00 43.94 162 ALA A C 1
ATOM 1247 O O . ALA A 1 162 ? 53.077 -50.794 -11.451 1.00 43.94 162 ALA A O 1
ATOM 1248 N N . ARG A 1 163 ? 53.612 -48.829 -10.446 1.00 42.34 163 ARG A N 1
ATOM 1249 C CA . ARG A 1 163 ? 54.434 -48.076 -11.426 1.00 42.34 163 ARG A CA 1
ATOM 1250 C C . ARG A 1 163 ? 54.551 -46.564 -11.140 1.00 42.34 163 ARG A C 1
ATOM 1252 O O . ARG A 1 163 ? 53.540 -45.896 -10.956 1.00 42.34 163 ARG A O 1
ATOM 1259 N N . ASP A 1 164 ? 55.811 -46.120 -11.124 1.00 37.50 164 ASP A N 1
ATOM 1260 C CA . ASP A 1 164 ? 56.452 -44.908 -11.679 1.00 37.50 164 ASP A CA 1
ATOM 1261 C C . ASP A 1 164 ? 55.716 -43.553 -11.639 1.00 37.50 164 ASP A C 1
ATOM 1263 O O . ASP A 1 164 ? 54.644 -43.385 -12.206 1.00 37.50 164 ASP A O 1
ATOM 1267 N N . GLU A 1 165 ? 56.198 -42.550 -10.894 1.00 38.19 165 GLU A N 1
ATOM 1268 C CA . GLU A 1 165 ? 57.407 -41.717 -11.111 1.00 38.19 165 GLU A CA 1
ATOM 1269 C C . GLU A 1 165 ? 57.092 -40.460 -11.947 1.00 38.19 165 GLU A C 1
ATOM 1271 O O . GLU A 1 165 ? 57.020 -40.484 -13.170 1.00 38.19 165 GLU A O 1
ATOM 1276 N N . ALA A 1 166 ? 56.920 -39.324 -11.259 1.00 39.84 166 ALA A N 1
ATOM 1277 C CA . ALA A 1 166 ? 57.108 -37.990 -11.831 1.00 39.84 166 ALA A CA 1
ATOM 1278 C C . ALA A 1 166 ? 57.477 -36.996 -10.718 1.00 39.84 166 ALA A C 1
ATOM 1280 O O . ALA A 1 166 ? 56.632 -36.473 -9.989 1.00 39.84 166 ALA A O 1
ATOM 1281 N N . LEU A 1 167 ? 58.782 -36.765 -10.597 1.00 42.38 167 LEU A N 1
ATOM 1282 C CA . LEU A 1 167 ? 59.436 -35.774 -9.748 1.00 42.38 167 LEU A CA 1
ATOM 1283 C C . LEU A 1 167 ? 58.959 -34.346 -10.075 1.00 42.38 167 LEU A C 1
ATOM 1285 O O . LEU A 1 167 ? 59.060 -33.891 -11.214 1.00 42.38 167 LEU A O 1
ATOM 1289 N N . ARG A 1 168 ? 58.528 -33.594 -9.055 1.00 46.19 168 ARG A N 1
ATOM 1290 C CA . ARG A 1 168 ? 58.523 -32.121 -9.065 1.00 46.19 168 ARG A CA 1
ATOM 1291 C C . ARG A 1 168 ? 59.229 -31.608 -7.804 1.00 46.19 168 ARG A C 1
ATOM 1293 O O . ARG A 1 168 ? 58.949 -32.126 -6.724 1.00 46.19 168 ARG A O 1
ATOM 1300 N N . PRO A 1 169 ? 60.146 -30.631 -7.914 1.00 51.81 169 PRO A N 1
ATOM 1301 C CA . PRO A 1 169 ? 60.927 -30.157 -6.781 1.00 51.81 169 PRO A CA 1
ATOM 1302 C C . PRO A 1 169 ? 60.095 -29.284 -5.835 1.00 51.81 169 PRO A C 1
ATOM 1304 O O . PRO A 1 169 ? 59.303 -28.436 -6.244 1.00 51.81 169 PRO A O 1
ATOM 1307 N N . ASN A 1 170 ? 60.322 -29.541 -4.554 1.00 47.12 170 ASN A N 1
ATOM 1308 C CA . ASN A 1 170 ? 59.701 -28.946 -3.380 1.00 47.12 170 ASN A CA 1
ATOM 1309 C C . ASN A 1 170 ? 60.220 -27.505 -3.159 1.00 47.12 170 ASN A C 1
ATOM 1311 O O . ASN A 1 170 ? 61.440 -27.314 -3.179 1.00 47.12 170 ASN A O 1
ATOM 1315 N N . PRO A 1 171 ? 59.372 -26.488 -2.927 1.00 56.72 171 PRO A N 1
ATOM 1316 C CA . PRO A 1 171 ? 59.838 -25.186 -2.460 1.00 56.72 171 PRO A CA 1
ATOM 1317 C C . PRO A 1 171 ? 60.189 -25.213 -0.959 1.00 56.72 171 PRO A C 1
ATOM 1319 O O . PRO A 1 171 ? 59.588 -25.928 -0.161 1.00 56.72 171 PRO A O 1
ATOM 1322 N N . LEU A 1 172 ? 61.209 -24.428 -0.609 1.00 56.66 172 LEU A N 1
ATOM 1323 C CA . LEU A 1 172 ? 61.886 -24.342 0.690 1.00 56.66 172 LEU A CA 1
ATOM 1324 C C . LEU A 1 172 ? 60.952 -24.017 1.881 1.00 56.66 172 LEU A C 1
ATOM 1326 O O . LEU A 1 172 ? 59.982 -23.275 1.716 1.00 56.66 172 LEU A O 1
ATOM 1330 N N . PRO A 1 173 ? 61.275 -24.489 3.104 1.00 49.44 173 PRO A N 1
ATOM 1331 C CA . PRO A 1 173 ? 60.478 -24.223 4.298 1.00 49.44 173 PRO A CA 1
ATOM 1332 C C . PRO A 1 173 ? 60.655 -22.782 4.802 1.00 49.44 173 PRO A C 1
ATOM 1334 O O . PRO A 1 173 ? 61.762 -22.329 5.094 1.00 49.44 173 PRO A O 1
ATOM 1337 N N . VAL A 1 174 ? 59.535 -22.073 4.950 1.00 48.12 174 VAL A N 1
ATOM 1338 C CA . VAL A 1 174 ? 59.454 -20.775 5.632 1.00 48.12 174 VAL A CA 1
ATOM 1339 C C . VAL A 1 174 ? 59.517 -21.010 7.144 1.00 48.12 174 VAL A C 1
ATOM 1341 O O . VAL A 1 174 ? 58.722 -21.771 7.694 1.00 48.12 174 VAL A O 1
ATOM 1344 N N . GLN A 1 175 ? 60.473 -20.364 7.817 1.00 51.62 175 GLN A N 1
ATOM 1345 C CA . GLN A 1 175 ? 60.623 -20.409 9.273 1.00 51.62 175 GLN A CA 1
ATOM 1346 C C . GLN A 1 175 ? 59.392 -19.827 9.996 1.00 51.62 175 GLN A C 1
ATOM 1348 O O . GLN A 1 175 ? 58.937 -18.737 9.634 1.00 51.62 175 GLN A O 1
ATOM 1353 N N . PRO A 1 176 ? 58.892 -20.470 11.066 1.00 44.06 176 PRO A N 1
ATOM 1354 C CA . PRO A 1 176 ? 57.889 -19.871 11.935 1.00 44.06 176 PRO A CA 1
ATOM 1355 C C . PRO A 1 176 ? 58.522 -18.780 12.811 1.00 44.06 176 PRO A C 1
ATOM 1357 O O . PRO A 1 176 ? 59.485 -19.021 13.538 1.00 44.06 176 PRO A O 1
ATOM 1360 N N . ARG A 1 177 ? 57.962 -17.565 12.753 1.00 42.00 177 ARG A N 1
ATOM 1361 C CA . ARG A 1 177 ? 58.278 -16.487 13.699 1.00 42.00 177 ARG A CA 1
ATOM 1362 C C . ARG A 1 177 ? 57.594 -16.757 15.039 1.00 42.00 177 ARG A C 1
ATOM 1364 O O . ARG A 1 177 ? 56.392 -16.995 15.101 1.00 42.00 177 ARG A O 1
ATOM 1371 N N . THR A 1 178 ? 58.383 -16.677 16.099 1.00 43.06 178 THR A N 1
ATOM 1372 C CA . THR A 1 178 ? 57.991 -16.699 17.510 1.00 43.06 178 THR A CA 1
ATOM 1373 C C . THR A 1 178 ? 56.978 -15.585 17.818 1.00 43.06 178 THR A C 1
ATOM 1375 O O . THR A 1 178 ? 57.247 -14.432 17.470 1.00 43.06 178 THR A O 1
ATOM 1378 N N . PRO A 1 179 ? 55.841 -15.854 18.489 1.00 47.22 179 PRO A N 1
ATOM 1379 C CA . PRO A 1 179 ? 54.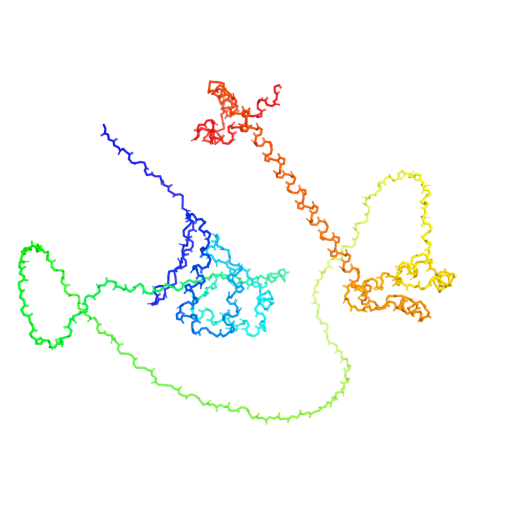995 -14.787 19.004 1.00 47.22 179 PRO A CA 1
ATOM 1380 C C . PRO A 1 179 ? 55.643 -14.140 20.235 1.00 47.22 179 PRO A C 1
ATOM 1382 O O . PRO A 1 179 ? 56.009 -14.805 21.205 1.00 47.22 179 PRO A O 1
ATOM 1385 N N . SER A 1 180 ? 55.788 -12.818 20.161 1.00 39.41 180 SER A N 1
ATOM 1386 C CA . SER A 1 180 ? 56.261 -11.957 21.240 1.00 39.41 180 SER A CA 1
ATOM 1387 C C . SER A 1 180 ? 55.255 -11.948 22.388 1.00 39.41 180 SER A C 1
ATOM 1389 O O . SER A 1 180 ? 54.102 -11.553 22.229 1.00 39.41 180 SER A O 1
ATOM 1391 N N . ARG A 1 181 ? 55.743 -12.365 23.552 1.00 35.44 181 ARG A N 1
ATOM 1392 C CA . ARG A 1 181 ? 55.128 -12.266 24.875 1.00 35.44 181 ARG A CA 1
ATOM 1393 C C . ARG A 1 181 ? 54.975 -10.788 25.257 1.00 35.44 181 ARG A C 1
ATOM 1395 O O . ARG A 1 181 ? 55.974 -10.080 25.322 1.00 35.44 181 ARG A O 1
ATOM 1402 N N . PHE A 1 182 ? 53.755 -10.343 25.538 1.00 39.19 182 PHE A N 1
ATOM 1403 C CA . PHE A 1 182 ? 53.511 -9.176 26.386 1.00 39.19 182 PHE A CA 1
ATOM 1404 C C . PHE A 1 182 ? 52.539 -9.591 27.489 1.00 39.19 182 PHE A C 1
ATOM 1406 O O . PHE A 1 182 ? 51.349 -9.786 27.261 1.00 39.19 182 PHE A O 1
ATOM 1413 N N . GLU A 1 183 ? 53.105 -9.778 28.678 1.00 43.44 183 GLU A N 1
ATOM 1414 C CA . GLU A 1 183 ? 52.410 -9.792 29.960 1.00 43.44 183 GLU A CA 1
ATOM 1415 C C . GLU A 1 183 ? 52.183 -8.339 30.378 1.00 43.44 183 GLU A C 1
ATOM 1417 O O . GLU A 1 183 ? 53.169 -7.635 30.570 1.00 43.44 183 GLU A O 1
ATOM 1422 N N . VAL A 1 184 ? 50.928 -7.905 30.543 1.00 39.09 184 VAL A N 1
ATOM 1423 C CA . VAL A 1 184 ? 50.555 -6.845 31.500 1.00 39.09 184 VAL A CA 1
ATOM 1424 C C . VAL A 1 184 ? 49.101 -7.065 31.955 1.00 39.09 184 VAL A C 1
ATOM 1426 O O . VAL A 1 184 ? 48.152 -6.641 31.305 1.00 39.09 184 VAL A O 1
ATOM 1429 N N . GLU A 1 185 ? 48.941 -7.710 33.105 1.00 39.66 185 GLU A N 1
ATOM 1430 C CA . GLU A 1 185 ? 47.935 -7.381 34.132 1.00 39.66 185 GLU A CA 1
ATOM 1431 C C . GLU A 1 185 ? 48.750 -6.902 35.362 1.00 39.66 185 GLU A C 1
ATOM 1433 O O . GLU A 1 185 ? 49.943 -7.228 35.408 1.00 39.66 185 GLU A O 1
ATOM 1438 N N . PRO A 1 186 ? 48.211 -6.210 36.392 1.00 50.41 186 PRO A N 1
ATOM 1439 C CA . PRO A 1 186 ? 46.819 -5.814 36.641 1.00 50.41 186 PRO A CA 1
ATOM 1440 C C . PRO A 1 186 ? 46.663 -4.363 37.173 1.00 50.41 186 PRO A C 1
ATOM 1442 O O . PRO A 1 186 ? 47.642 -3.671 37.431 1.00 50.41 186 PRO A O 1
ATOM 1445 N N . THR A 1 187 ? 45.429 -3.905 37.431 1.00 42.16 187 THR A N 1
ATOM 1446 C CA . THR A 1 187 ? 45.103 -3.131 38.654 1.00 42.16 187 THR A CA 1
ATOM 1447 C C . THR A 1 187 ? 43.615 -3.265 38.976 1.00 42.16 187 THR A C 1
ATOM 1449 O O . THR A 1 187 ? 42.752 -2.805 38.230 1.00 42.16 187 THR A O 1
ATOM 1452 N N . ALA A 1 188 ? 43.332 -3.885 40.122 1.00 44.84 188 ALA A N 1
ATOM 1453 C CA . ALA A 1 188 ? 42.025 -3.926 40.757 1.00 44.84 188 ALA A CA 1
ATOM 1454 C C . ALA A 1 188 ? 41.701 -2.565 41.400 1.00 44.84 188 ALA A C 1
ATOM 1456 O O . ALA A 1 188 ? 42.469 -2.068 42.223 1.00 44.84 188 ALA A O 1
ATOM 1457 N N . GLY A 1 189 ? 40.557 -1.980 41.040 1.00 41.66 189 GLY A N 1
ATOM 1458 C CA . GLY A 1 189 ? 39.963 -0.828 41.724 1.00 41.66 189 GLY A CA 1
ATOM 1459 C C . GLY A 1 189 ? 38.742 -1.259 42.550 1.00 41.66 189 GLY A C 1
ATOM 1460 O O . GLY A 1 189 ? 38.032 -2.175 42.128 1.00 41.66 189 GLY A O 1
ATOM 1461 N N . PRO A 1 190 ? 38.498 -0.652 43.725 1.00 56.97 190 PRO A N 1
ATOM 1462 C CA . PRO A 1 190 ? 37.562 -1.169 44.715 1.00 56.97 190 PRO A CA 1
ATOM 1463 C C . PRO A 1 190 ? 36.097 -0.937 44.334 1.00 56.97 190 PRO A C 1
ATOM 1465 O O . PRO A 1 190 ? 35.711 0.103 43.805 1.00 56.97 190 PRO A O 1
ATOM 1468 N N . ALA A 1 191 ? 35.283 -1.939 44.660 1.00 45.06 191 ALA A N 1
ATOM 1469 C CA . ALA A 1 191 ? 33.835 -1.910 44.581 1.00 45.06 191 ALA A CA 1
ATOM 1470 C C . ALA A 1 191 ? 33.253 -1.058 45.719 1.00 45.06 191 ALA A C 1
ATOM 1472 O O . ALA A 1 191 ? 33.382 -1.412 46.891 1.00 45.06 191 ALA A O 1
ATOM 1473 N N . GLU A 1 192 ? 32.558 0.023 45.371 1.00 42.97 192 GLU A N 1
ATOM 1474 C CA . GLU A 1 192 ? 31.683 0.735 46.299 1.00 42.97 192 GLU A CA 1
ATOM 1475 C C . GLU A 1 192 ? 30.229 0.282 46.114 1.00 42.97 192 GLU A C 1
ATOM 1477 O O . GLU A 1 192 ? 29.609 0.452 45.064 1.00 42.97 192 GLU A O 1
ATOM 1482 N N . ASN A 1 193 ? 29.700 -0.323 47.178 1.00 49.69 193 ASN A N 1
ATOM 1483 C CA . ASN A 1 193 ? 28.283 -0.594 47.401 1.00 49.69 193 ASN A CA 1
ATOM 1484 C C . ASN A 1 193 ? 27.484 0.715 47.510 1.00 49.69 193 ASN A C 1
ATOM 1486 O O . ASN A 1 193 ? 27.820 1.539 48.362 1.00 49.69 193 ASN A O 1
ATOM 1490 N N . PRO A 1 194 ? 26.320 0.840 46.849 1.00 54.53 194 PRO A N 1
ATOM 1491 C CA . PRO A 1 194 ? 25.258 1.686 47.360 1.00 54.53 194 PRO A CA 1
ATOM 1492 C C . PRO A 1 194 ? 24.200 0.860 48.098 1.00 54.53 194 PRO A C 1
ATOM 1494 O O . PRO A 1 194 ? 23.526 -0.024 47.568 1.00 54.53 194 PRO A O 1
ATOM 1497 N N . VAL A 1 195 ? 24.101 1.223 49.370 1.00 45.03 195 VAL A N 1
ATOM 1498 C CA . VAL A 1 195 ? 23.169 0.823 50.418 1.00 45.03 195 VAL A CA 1
ATOM 1499 C C . VAL A 1 195 ? 21.701 0.930 49.988 1.00 45.03 195 VAL A C 1
ATOM 1501 O O . VAL A 1 195 ? 21.265 1.899 49.367 1.00 45.03 195 VAL A O 1
ATOM 1504 N N . ALA A 1 196 ? 20.916 -0.064 50.405 1.00 45.19 196 ALA A N 1
ATOM 1505 C CA . ALA A 1 196 ? 19.463 -0.068 50.340 1.00 45.19 196 ALA A CA 1
ATOM 1506 C C . ALA A 1 196 ? 18.856 0.968 51.306 1.00 45.19 196 ALA A C 1
ATOM 1508 O O . ALA A 1 196 ? 19.023 0.869 52.519 1.00 45.19 196 ALA A O 1
ATOM 1509 N N . GLY A 1 197 ? 18.087 1.918 50.773 1.00 38.59 197 GLY A N 1
ATOM 1510 C CA . GLY A 1 197 ? 17.309 2.881 51.553 1.00 38.59 197 GLY A CA 1
ATOM 1511 C C . GLY A 1 197 ? 15.866 2.957 51.066 1.00 38.59 197 GLY A C 1
ATOM 1512 O O . GLY A 1 197 ? 15.561 3.622 50.082 1.00 38.59 197 GLY A O 1
ATOM 1513 N N . ARG A 1 198 ? 14.963 2.267 51.771 1.00 43.81 198 ARG A N 1
ATOM 1514 C CA . ARG A 1 198 ? 13.512 2.506 51.724 1.00 43.81 198 ARG A CA 1
ATOM 1515 C C . ARG A 1 198 ? 13.211 3.910 52.258 1.00 43.81 198 ARG A C 1
ATOM 1517 O O . ARG A 1 198 ? 13.783 4.267 53.280 1.00 43.81 198 ARG A O 1
ATOM 1524 N N . SER A 1 199 ? 12.235 4.615 51.675 1.00 38.88 199 SER A N 1
ATOM 1525 C CA . SER A 1 199 ? 11.190 5.375 52.398 1.00 38.88 199 SER A CA 1
ATOM 1526 C C . SER A 1 199 ? 10.122 5.922 51.436 1.00 38.88 199 SER A C 1
ATOM 1528 O O . SER A 1 199 ? 10.411 6.726 50.556 1.00 38.88 199 SER A O 1
ATOM 1530 N N . ARG A 1 200 ? 8.869 5.488 51.641 1.00 42.38 200 ARG A N 1
ATOM 1531 C CA . ARG A 1 200 ? 7.630 6.245 51.342 1.00 42.38 200 ARG A CA 1
ATOM 1532 C C . ARG A 1 200 ? 7.646 7.532 52.204 1.00 42.38 200 ARG A C 1
ATOM 1534 O O . ARG A 1 200 ? 8.314 7.532 53.228 1.00 42.38 200 ARG A O 1
ATOM 1541 N N . THR A 1 201 ? 6.999 8.661 51.902 1.00 36.97 201 THR A N 1
ATOM 1542 C CA . THR A 1 201 ? 5.556 8.948 51.701 1.00 36.97 201 THR A CA 1
ATOM 1543 C C . THR A 1 201 ? 5.407 10.457 51.310 1.00 36.97 201 THR A C 1
ATOM 1545 O O . THR A 1 201 ? 6.434 11.113 51.161 1.00 36.97 201 THR A O 1
ATOM 1548 N N . PRO A 1 202 ? 4.194 11.022 51.079 1.00 60.47 202 PRO A N 1
ATOM 1549 C CA . PRO A 1 202 ? 3.921 12.077 50.097 1.00 60.47 202 PRO A CA 1
ATOM 1550 C C . PRO A 1 202 ? 3.677 13.469 50.728 1.00 60.47 202 PRO A C 1
ATOM 1552 O O . PRO A 1 202 ? 3.975 13.683 51.897 1.00 60.47 202 PRO A O 1
ATOM 1555 N N . SER A 1 203 ? 3.028 14.352 49.952 1.00 34.78 203 SER A N 1
ATOM 1556 C CA . SER A 1 203 ? 2.589 15.734 50.240 1.00 34.78 203 SER A CA 1
ATOM 1557 C C . SER A 1 203 ? 3.580 16.760 49.673 1.00 34.78 203 SER A C 1
ATOM 1559 O O . SER A 1 203 ? 4.760 16.735 49.977 1.00 34.78 203 SER A O 1
ATOM 1561 N N . GLY A 1 204 ? 3.224 17.619 48.720 1.00 36.44 204 GLY A N 1
ATOM 1562 C CA . GLY A 1 204 ? 2.017 18.430 48.684 1.00 36.44 204 GLY A CA 1
ATOM 1563 C C . GLY A 1 204 ? 2.388 19.824 49.179 1.00 36.44 204 GLY A C 1
ATOM 1564 O O . GLY A 1 204 ? 2.326 20.071 50.372 1.00 36.44 204 GLY A O 1
ATOM 1565 N N . ALA A 1 205 ? 2.788 20.727 48.281 1.00 38.31 205 ALA A N 1
ATOM 1566 C CA . ALA A 1 205 ? 2.769 22.164 48.547 1.00 38.31 205 ALA A CA 1
ATOM 1567 C C . ALA A 1 205 ? 2.946 22.964 47.252 1.00 38.31 205 ALA A C 1
ATOM 1569 O O . ALA A 1 205 ? 3.990 22.938 46.605 1.00 38.31 205 ALA A O 1
ATOM 1570 N N . ARG A 1 206 ? 1.895 23.722 46.931 1.00 40.81 206 ARG A N 1
ATOM 1571 C CA . ARG A 1 206 ? 1.950 24.978 46.182 1.00 40.81 206 ARG A CA 1
ATOM 1572 C C . ARG A 1 206 ? 3.162 25.813 46.607 1.00 40.81 206 ARG A C 1
ATOM 1574 O O . ARG A 1 206 ? 3.320 26.053 47.801 1.00 40.81 206 ARG A O 1
ATOM 1581 N N . ARG A 1 207 ? 3.862 26.415 45.645 1.00 37.19 207 ARG A N 1
ATOM 1582 C CA . ARG A 1 207 ? 4.369 27.785 45.786 1.00 37.19 207 ARG A CA 1
ATOM 1583 C C . ARG A 1 207 ? 4.305 28.529 44.459 1.00 37.19 207 ARG A C 1
ATOM 1585 O O . ARG A 1 207 ? 4.525 27.986 43.385 1.00 37.19 207 ARG A O 1
ATOM 1592 N N . THR A 1 208 ? 3.905 29.772 44.621 1.00 42.34 208 THR A N 1
ATOM 1593 C CA . THR A 1 208 ? 3.558 30.816 43.672 1.00 42.34 208 THR A CA 1
ATOM 1594 C C . THR A 1 208 ? 4.752 31.742 43.409 1.00 42.34 208 THR A C 1
ATOM 1596 O O . THR A 1 208 ? 5.375 32.164 44.379 1.00 42.34 208 THR A O 1
ATOM 1599 N N . HIS A 1 209 ? 4.927 32.126 42.131 1.00 36.34 209 HIS A N 1
ATOM 1600 C CA . HIS A 1 209 ? 5.556 33.361 41.594 1.00 36.34 209 HIS A CA 1
ATOM 1601 C C . HIS A 1 209 ? 7.082 33.576 41.791 1.00 36.34 209 HIS A C 1
ATOM 1603 O O . HIS A 1 209 ? 7.669 32.957 42.670 1.00 36.34 209 HIS A O 1
ATOM 1609 N N . PRO A 1 210 ? 7.715 34.571 41.121 1.00 50.91 210 PRO A N 1
ATOM 1610 C CA . PRO A 1 210 ? 7.650 35.006 39.708 1.00 50.91 210 PRO A CA 1
ATOM 1611 C C . PRO A 1 210 ? 9.058 35.281 39.090 1.00 50.91 210 PRO A C 1
ATOM 1613 O O . PRO A 1 210 ? 10.062 35.282 39.793 1.00 50.91 210 PRO A O 1
ATOM 1616 N N . GLY A 1 211 ? 9.109 35.623 37.793 1.00 34.69 211 GLY A N 1
ATOM 1617 C CA . GLY A 1 211 ? 10.300 36.151 37.091 1.00 34.69 211 GLY A CA 1
ATOM 1618 C C . GLY A 1 211 ? 11.114 35.055 36.385 1.00 34.69 211 GLY A C 1
ATOM 1619 O O . GLY A 1 211 ? 11.220 33.952 36.894 1.00 34.69 211 GLY A O 1
ATOM 1620 N N . THR A 1 212 ? 11.677 35.232 35.192 1.00 35.38 212 THR A N 1
ATOM 1621 C CA . THR A 1 212 ? 12.162 36.468 34.578 1.00 35.38 212 THR A CA 1
ATOM 1622 C C . THR A 1 212 ? 12.236 36.283 33.063 1.00 35.38 212 THR A C 1
ATOM 1624 O O . THR A 1 212 ? 12.465 35.191 32.552 1.00 35.38 212 THR A O 1
ATOM 1627 N N . VAL A 1 213 ? 12.014 37.398 32.382 1.00 40.97 213 VAL A N 1
ATOM 1628 C CA . VAL A 1 213 ? 12.109 37.649 30.948 1.00 40.97 213 VAL A CA 1
ATOM 1629 C C . VAL A 1 213 ? 13.505 37.322 30.410 1.00 40.97 213 VAL A C 1
ATOM 1631 O O . VAL A 1 213 ? 14.486 37.887 30.883 1.00 40.97 213 VAL A O 1
ATOM 1634 N N . THR A 1 214 ? 13.572 36.523 29.348 1.00 37.41 214 THR A N 1
ATOM 1635 C CA . THR A 1 214 ? 14.594 36.665 28.304 1.00 37.41 214 THR A CA 1
ATOM 1636 C C . THR A 1 214 ? 13.914 36.589 26.944 1.00 37.41 214 THR A C 1
ATOM 1638 O O . THR A 1 214 ? 13.173 35.660 26.631 1.00 37.41 214 THR A O 1
ATOM 1641 N N . ALA A 1 215 ? 14.112 37.667 26.197 1.00 41.38 215 ALA A N 1
ATOM 1642 C CA . ALA A 1 215 ? 13.646 37.889 24.847 1.00 41.38 215 ALA A CA 1
ATOM 1643 C C . ALA A 1 215 ? 14.419 37.021 23.850 1.00 41.38 215 ALA A C 1
ATOM 1645 O O . ALA A 1 215 ? 15.623 36.848 24.015 1.00 41.38 215 ALA A O 1
ATOM 1646 N N . ASP A 1 216 ? 13.732 36.553 22.807 1.00 34.16 216 ASP A N 1
ATOM 1647 C CA . ASP A 1 216 ? 14.283 36.462 21.451 1.00 34.16 216 ASP A CA 1
ATOM 1648 C C . ASP A 1 216 ? 13.147 36.274 20.417 1.00 34.16 216 ASP A C 1
ATOM 1650 O O . ASP A 1 216 ? 12.004 36.010 20.810 1.00 34.16 216 ASP A O 1
ATOM 1654 N N . PRO A 1 217 ? 13.374 36.543 19.116 1.00 53.00 217 PRO A N 1
ATOM 1655 C CA . PRO A 1 217 ? 12.528 37.472 18.384 1.00 53.00 217 PRO A CA 1
ATOM 1656 C C . PRO A 1 217 ? 11.803 36.828 17.191 1.00 53.00 217 PRO A C 1
ATOM 1658 O O . PRO A 1 217 ? 12.155 35.769 16.688 1.00 53.00 217 PRO A O 1
ATOM 1661 N N . GLN A 1 218 ? 10.816 37.572 16.689 1.00 41.44 218 GLN A N 1
ATOM 1662 C CA . GLN A 1 218 ? 10.381 37.589 15.289 1.00 41.44 218 GLN A CA 1
ATOM 1663 C C . GLN A 1 218 ? 9.993 36.248 14.639 1.00 41.44 218 GLN A C 1
ATOM 1665 O O . GLN A 1 218 ? 10.697 3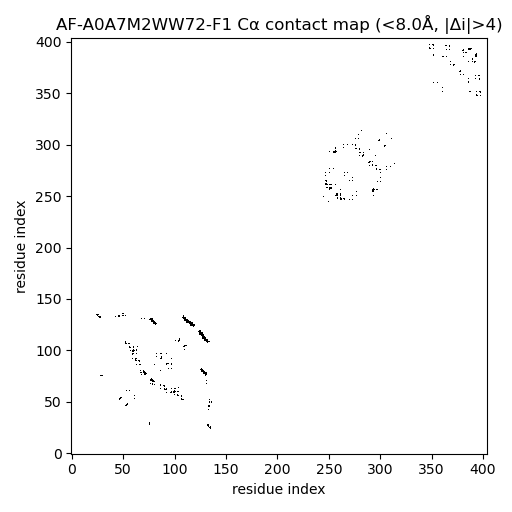5.713 13.787 1.00 41.44 218 GLN A O 1
ATOM 1670 N N . LEU A 1 219 ? 8.742 35.836 14.860 1.00 38.47 219 LEU A N 1
ATOM 1671 C CA . LEU A 1 219 ? 7.966 35.185 13.804 1.00 38.47 219 LEU A CA 1
ATOM 1672 C C . LEU A 1 219 ? 6.940 36.180 13.269 1.00 38.47 219 LEU A C 1
ATOM 1674 O O . LEU A 1 219 ? 6.015 36.604 13.961 1.00 38.47 219 LEU A O 1
ATOM 1678 N N . ARG A 1 220 ? 7.172 36.593 12.020 1.00 40.97 220 ARG A N 1
ATOM 1679 C CA . ARG A 1 220 ? 6.273 37.433 11.237 1.00 40.97 220 ARG A CA 1
ATOM 1680 C C . ARG A 1 220 ? 4.917 36.741 11.123 1.00 40.97 220 ARG A C 1
ATOM 1682 O O . ARG A 1 220 ? 4.794 35.666 10.545 1.00 40.97 220 ARG A O 1
ATOM 1689 N N . SER A 1 221 ? 3.913 37.413 11.665 1.00 37.59 221 SER A N 1
ATOM 1690 C CA . SER A 1 221 ? 2.509 37.257 11.315 1.00 37.59 221 SER A CA 1
ATOM 1691 C C . SER A 1 221 ? 2.338 37.483 9.812 1.00 37.59 221 SER A C 1
ATOM 1693 O O . SER A 1 221 ? 2.511 38.607 9.348 1.00 37.59 221 SER A O 1
ATOM 1695 N N . ILE A 1 222 ? 1.968 36.441 9.068 1.00 44.62 222 ILE A N 1
ATOM 1696 C CA . ILE A 1 222 ? 1.297 36.585 7.773 1.00 44.62 222 ILE A CA 1
ATOM 1697 C C . ILE A 1 222 ? -0.171 36.245 8.030 1.00 44.62 222 ILE A C 1
ATOM 1699 O O . ILE A 1 222 ? -0.597 35.093 7.971 1.00 44.62 222 ILE A O 1
ATOM 1703 N N . LYS A 1 223 ? -0.912 37.280 8.426 1.00 43.81 223 LYS A N 1
ATOM 1704 C CA . LYS A 1 223 ? -2.323 37.422 8.073 1.00 43.81 223 LYS A CA 1
ATOM 1705 C C . LYS A 1 223 ? -2.380 37.912 6.621 1.00 43.81 223 LYS A C 1
ATOM 1707 O O . LYS A 1 223 ? -1.421 38.522 6.163 1.00 43.81 223 LYS A O 1
ATOM 1712 N N . GLU A 1 224 ? -3.523 37.672 5.986 1.00 45.09 224 GLU A N 1
ATOM 1713 C CA . GLU A 1 224 ? -3.954 38.224 4.690 1.00 45.09 224 GLU A CA 1
ATOM 1714 C C . GLU A 1 224 ? -3.410 37.515 3.441 1.00 45.09 224 GLU A C 1
ATOM 1716 O O . GLU A 1 224 ? -2.448 37.932 2.807 1.00 45.09 224 GLU A O 1
ATOM 1721 N N . VAL A 1 225 ? -4.123 36.453 3.052 1.00 41.41 225 VAL A N 1
ATOM 1722 C CA . VAL A 1 225 ? -4.483 36.216 1.646 1.00 41.41 225 VAL A CA 1
ATOM 1723 C C . VAL A 1 225 ? -5.982 35.916 1.637 1.00 41.41 225 VAL A C 1
ATOM 1725 O O . VAL A 1 225 ? -6.417 34.765 1.628 1.00 41.41 225 VAL A O 1
ATOM 1728 N N . GLU A 1 226 ? -6.767 36.981 1.769 1.00 41.47 226 GLU A N 1
ATOM 1729 C CA . GLU A 1 226 ? -8.118 37.029 1.217 1.00 41.47 226 GLU A CA 1
ATOM 1730 C C . GLU A 1 226 ? -8.003 37.372 -0.280 1.00 41.47 226 GLU A C 1
ATOM 1732 O O . GLU A 1 226 ? -7.006 37.942 -0.723 1.00 41.47 226 GLU A O 1
ATOM 1737 N N . ASP A 1 227 ? -9.028 36.983 -1.035 1.00 39.50 227 ASP A N 1
ATOM 1738 C CA . ASP A 1 227 ? -9.302 37.351 -2.430 1.00 39.50 227 ASP A CA 1
ATOM 1739 C C . ASP A 1 227 ? -8.587 36.569 -3.545 1.00 39.50 227 ASP A C 1
ATOM 1741 O O . ASP A 1 227 ? -7.565 36.965 -4.102 1.00 39.50 227 ASP A O 1
ATOM 1745 N N . ASN A 1 228 ? -9.224 35.473 -3.976 1.00 42.06 228 ASN A N 1
ATOM 1746 C CA . ASN A 1 228 ? -9.927 35.437 -5.271 1.00 42.06 228 ASN A CA 1
ATOM 1747 C C . ASN A 1 228 ? -10.326 34.003 -5.636 1.00 42.06 228 ASN A C 1
ATOM 1749 O O . ASN A 1 228 ? -9.553 33.250 -6.225 1.00 42.06 228 ASN A O 1
ATOM 1753 N N . ASN A 1 229 ? -11.577 33.635 -5.355 1.00 35.44 229 ASN A N 1
ATOM 1754 C CA . ASN A 1 229 ? -12.243 32.622 -6.170 1.00 35.44 229 ASN A CA 1
ATOM 1755 C C . ASN A 1 229 ? -13.754 32.873 -6.233 1.00 35.44 229 ASN A C 1
ATOM 1757 O O . ASN A 1 229 ? -14.579 32.065 -5.806 1.00 35.44 229 ASN A O 1
ATOM 1761 N N . THR A 1 230 ? -14.111 34.027 -6.799 1.00 42.12 230 THR A N 1
ATOM 1762 C CA . THR A 1 230 ? -15.452 34.312 -7.321 1.00 42.12 230 THR A CA 1
ATOM 1763 C C . THR A 1 230 ? -15.652 33.494 -8.597 1.00 42.12 230 THR A C 1
ATOM 1765 O O . THR A 1 230 ? -15.618 34.006 -9.712 1.00 42.12 230 THR A O 1
ATOM 1768 N N . SER A 1 231 ? -15.829 32.182 -8.440 1.00 42.19 231 SER A N 1
ATOM 1769 C CA . SER A 1 231 ? -16.428 31.358 -9.485 1.00 42.19 231 SER A CA 1
ATOM 1770 C C . SER A 1 231 ? -17.936 31.553 -9.421 1.00 42.19 231 SER A C 1
ATOM 1772 O O . SER A 1 231 ? -18.602 31.094 -8.493 1.00 42.19 231 SER A O 1
ATOM 1774 N N . SER A 1 232 ? -18.447 32.267 -10.421 1.00 39.88 232 SER A N 1
ATOM 1775 C CA . SER A 1 232 ? -19.858 32.429 -10.755 1.00 39.88 232 SER A CA 1
ATOM 1776 C C . SER A 1 232 ? -20.604 31.100 -10.661 1.00 39.88 232 SER A C 1
ATOM 1778 O O . SER A 1 232 ? -20.584 30.270 -11.570 1.00 39.88 232 SER A O 1
ATOM 1780 N N . ARG A 1 233 ? -21.279 30.899 -9.530 1.00 36.94 233 ARG A N 1
ATOM 1781 C CA . ARG A 1 233 ? -22.212 29.801 -9.322 1.00 36.94 233 ARG A CA 1
ATOM 1782 C C . ARG A 1 233 ? -23.531 30.232 -9.948 1.00 36.94 233 ARG A C 1
ATOM 1784 O O . ARG A 1 233 ? -24.310 30.955 -9.333 1.00 36.94 233 ARG A O 1
ATOM 1791 N N . LEU A 1 234 ? -23.749 29.822 -11.197 1.00 49.69 234 LEU A N 1
ATOM 1792 C CA . LEU A 1 234 ? -25.077 29.848 -11.808 1.00 49.69 234 LEU A CA 1
ATOM 1793 C C . LEU A 1 234 ? -26.078 29.215 -10.821 1.00 49.69 234 LEU A C 1
ATOM 1795 O O . LEU A 1 234 ? -25.737 28.198 -10.203 1.00 49.69 234 LEU A O 1
ATOM 1799 N N . PRO A 1 235 ? -27.278 29.793 -10.641 1.00 41.06 235 PRO A N 1
ATOM 1800 C CA . PRO A 1 235 ? -28.298 29.224 -9.775 1.00 41.06 235 PRO A CA 1
ATOM 1801 C C . PRO A 1 235 ? -28.696 27.865 -10.348 1.00 41.06 235 PRO A C 1
ATOM 1803 O O . PRO A 1 235 ? -29.432 27.776 -11.329 1.00 41.06 235 PRO A O 1
ATOM 1806 N N . GLN A 1 236 ? -28.162 26.791 -9.765 1.00 40.38 236 GLN A N 1
ATOM 1807 C CA . GLN A 1 236 ? -28.678 25.466 -10.053 1.00 40.38 236 GLN A CA 1
ATOM 1808 C C . GLN A 1 236 ? -30.129 25.429 -9.570 1.00 40.38 236 GLN A C 1
ATOM 1810 O O . GLN A 1 236 ? -30.403 25.883 -8.453 1.00 40.38 236 GLN A O 1
ATOM 1815 N N . PRO A 1 237 ? -31.061 24.914 -10.388 1.00 47.66 237 PRO A N 1
ATOM 1816 C CA . PRO A 1 237 ? -32.427 24.715 -9.949 1.00 47.66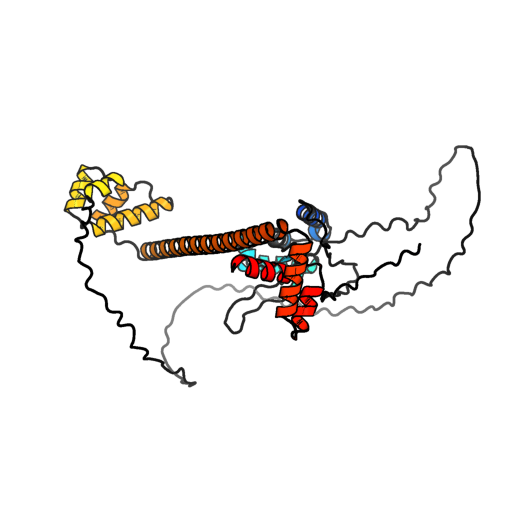 237 PRO A CA 1
ATOM 1817 C C . PRO A 1 237 ? -32.380 23.829 -8.709 1.00 47.66 237 PRO A C 1
ATOM 1819 O O . PRO A 1 237 ? -31.799 22.742 -8.731 1.00 47.66 237 PRO A O 1
ATOM 1822 N N . VAL A 1 238 ? -32.952 24.329 -7.615 1.00 44.66 238 VAL A N 1
ATOM 1823 C CA . VAL A 1 238 ? -33.205 23.557 -6.402 1.00 44.66 238 VAL A CA 1
ATOM 1824 C C . VAL A 1 238 ? -34.183 22.462 -6.805 1.00 44.66 238 VAL A C 1
ATOM 1826 O O . VAL A 1 238 ? -35.397 22.644 -6.774 1.00 44.66 238 VAL A O 1
ATOM 1829 N N . VAL A 1 239 ? -33.650 21.335 -7.269 1.00 41.69 239 VAL A N 1
ATOM 1830 C CA . VAL A 1 239 ? -34.409 20.097 -7.358 1.00 41.69 239 VAL A CA 1
ATOM 1831 C C . VAL A 1 239 ? -34.755 19.780 -5.908 1.00 41.69 239 VAL A C 1
ATOM 1833 O O . VAL A 1 239 ? -33.825 19.624 -5.111 1.00 41.69 239 VAL A O 1
ATOM 1836 N N . PRO A 1 240 ? -36.040 19.745 -5.513 1.00 43.34 240 PRO A N 1
ATOM 1837 C CA . PRO A 1 240 ? -36.396 19.272 -4.192 1.00 43.34 240 PRO A CA 1
ATOM 1838 C C . PRO A 1 240 ? -35.880 17.842 -4.121 1.00 43.34 240 PRO A C 1
ATOM 1840 O O . PRO A 1 240 ? -36.408 16.940 -4.776 1.00 43.34 240 PRO A O 1
ATOM 1843 N N . VAL A 1 241 ? -34.784 17.650 -3.387 1.00 47.88 241 VAL A N 1
ATOM 1844 C CA . VAL A 1 241 ? -34.360 16.330 -2.957 1.00 47.88 241 VAL A CA 1
ATOM 1845 C C . VAL A 1 241 ? -35.571 15.823 -2.197 1.00 47.88 241 VAL A C 1
ATOM 1847 O O . VAL A 1 241 ? -35.874 16.306 -1.110 1.00 47.88 241 VAL A O 1
ATOM 1850 N N . ARG A 1 242 ? -36.340 14.931 -2.829 1.00 41.12 242 ARG A N 1
ATOM 1851 C CA . ARG A 1 242 ? -37.262 14.051 -2.127 1.00 41.12 242 ARG A CA 1
ATOM 1852 C C . ARG A 1 242 ? -36.364 13.305 -1.156 1.00 41.12 242 ARG A C 1
ATOM 1854 O O . ARG A 1 242 ? -35.762 12.302 -1.528 1.00 41.12 242 ARG A O 1
ATOM 1861 N N . GLU A 1 243 ? -36.192 13.864 0.039 1.00 50.75 243 GLU A N 1
ATOM 1862 C CA . GLU A 1 243 ? -35.734 13.131 1.199 1.00 50.75 243 GLU A CA 1
ATOM 1863 C C . GLU A 1 243 ? -36.668 11.934 1.227 1.00 50.75 243 GLU A C 1
ATOM 1865 O O . GLU A 1 243 ? -37.866 12.080 1.472 1.00 50.75 243 GLU A O 1
ATOM 1870 N N . ALA A 1 244 ? -36.165 10.774 0.800 1.00 55.34 244 ALA A N 1
ATOM 1871 C CA . ALA A 1 244 ? -36.843 9.526 1.057 1.00 55.34 244 ALA A CA 1
ATOM 1872 C C . ALA A 1 244 ? -37.063 9.572 2.560 1.00 55.34 244 ALA A C 1
ATOM 1874 O O . ALA A 1 244 ? -36.082 9.552 3.298 1.00 55.34 244 ALA A O 1
ATOM 1875 N N . SER A 1 245 ? -38.301 9.832 2.988 1.00 58.41 245 SER A N 1
ATOM 1876 C CA . SER A 1 245 ? -38.621 10.042 4.388 1.00 58.41 245 SER A CA 1
ATOM 1877 C C . SER A 1 245 ? -38.310 8.718 5.048 1.00 58.41 245 SER A C 1
ATOM 1879 O O . SER A 1 245 ? -39.096 7.774 4.947 1.00 58.41 245 SER A O 1
ATOM 1881 N N . THR A 1 246 ? -37.095 8.596 5.568 1.00 72.69 246 THR A N 1
ATOM 1882 C CA . THR A 1 246 ? -36.600 7.339 6.083 1.00 72.69 246 THR A CA 1
ATOM 1883 C C . THR A 1 246 ? -37.478 7.057 7.278 1.00 72.69 246 THR A C 1
ATOM 1885 O O . THR A 1 246 ? -37.417 7.783 8.270 1.00 72.69 246 THR A O 1
ATOM 1888 N N . ASP A 1 247 ? -38.374 6.082 7.135 1.00 92.44 247 ASP A N 1
ATOM 1889 C CA . ASP A 1 247 ? -39.311 5.726 8.185 1.00 92.44 247 ASP A CA 1
ATOM 1890 C C . ASP A 1 247 ? -38.484 5.287 9.397 1.00 92.44 247 ASP A C 1
ATOM 1892 O O . ASP A 1 247 ? -37.873 4.216 9.418 1.00 92.44 247 ASP A O 1
ATOM 1896 N N . ALA A 1 248 ? -38.386 6.174 10.387 1.00 94.56 248 ALA A N 1
ATOM 1897 C CA . ALA A 1 248 ? -37.534 5.969 11.545 1.00 94.56 248 ALA A CA 1
ATOM 1898 C C . ALA A 1 248 ? -37.971 4.733 12.340 1.00 94.56 248 ALA A C 1
ATOM 1900 O O . ALA A 1 248 ? -37.128 4.067 12.942 1.00 94.56 248 ALA A O 1
ATOM 1901 N N . ALA A 1 249 ? -39.261 4.378 12.294 1.00 96.00 249 ALA A N 1
ATOM 1902 C CA . ALA A 1 249 ? -39.750 3.148 12.896 1.00 96.00 249 ALA A CA 1
ATOM 1903 C C . ALA A 1 249 ? -39.213 1.921 12.146 1.00 96.00 249 ALA A C 1
ATOM 1905 O O . ALA A 1 249 ? -38.742 0.983 12.788 1.00 96.00 249 ALA A O 1
ATOM 1906 N N . ALA A 1 250 ? -39.207 1.944 10.810 1.00 96.12 250 ALA A N 1
ATOM 1907 C CA . ALA A 1 250 ? -38.632 0.868 10.003 1.00 96.12 250 ALA A CA 1
ATOM 1908 C C . ALA A 1 250 ? -37.125 0.695 10.266 1.00 96.12 250 ALA A C 1
ATOM 1910 O O . ALA A 1 250 ? -36.674 -0.428 10.490 1.00 96.12 250 ALA A O 1
ATOM 1911 N N . LEU A 1 251 ? -36.365 1.797 10.349 1.00 96.00 251 LEU A N 1
ATOM 1912 C CA . LEU A 1 251 ? -34.938 1.763 10.706 1.00 96.00 251 LEU A CA 1
ATOM 1913 C C . LEU A 1 251 ? -34.694 1.131 12.082 1.00 96.00 251 LEU A C 1
ATOM 1915 O O . LEU A 1 251 ? -33.765 0.343 12.255 1.00 96.00 251 LEU A O 1
ATOM 1919 N N . LEU A 1 252 ? -35.510 1.467 13.081 1.00 97.25 252 LEU A N 1
ATOM 1920 C CA . LEU A 1 252 ? -35.401 0.888 14.420 1.00 97.25 252 LEU A CA 1
ATOM 1921 C C . LEU A 1 252 ? -35.692 -0.622 14.407 1.00 97.25 252 LEU A C 1
ATOM 1923 O O . LEU A 1 252 ? -34.957 -1.385 15.037 1.00 97.25 252 LEU A O 1
ATOM 1927 N N . VAL A 1 253 ? -36.713 -1.057 13.658 1.00 97.50 253 VAL A N 1
ATOM 1928 C CA . VAL A 1 253 ? -37.068 -2.480 13.508 1.00 97.50 253 VAL A CA 1
ATOM 1929 C C . VAL A 1 253 ? -35.959 -3.272 12.824 1.00 97.50 253 VAL A C 1
ATOM 1931 O O . VAL A 1 253 ? -35.581 -4.334 13.315 1.00 97.50 253 VAL A O 1
ATOM 1934 N N . GLU A 1 254 ? -35.378 -2.737 11.750 1.00 96.94 254 GLU A N 1
ATOM 1935 C CA . GLU A 1 254 ? -34.250 -3.358 11.042 1.00 96.94 254 GLU A CA 1
ATOM 1936 C C . GLU A 1 254 ? -33.045 -3.594 11.969 1.00 96.94 254 GLU A C 1
ATOM 1938 O O . GLU A 1 254 ? -32.323 -4.579 11.837 1.00 96.94 254 GLU A O 1
ATOM 1943 N N . ASN A 1 255 ? -32.851 -2.718 12.959 1.00 97.31 255 ASN A N 1
ATOM 1944 C CA . ASN A 1 255 ? -31.769 -2.820 13.938 1.00 97.31 255 ASN A CA 1
ATOM 1945 C C . ASN A 1 255 ? -32.187 -3.553 15.236 1.00 97.31 255 ASN A C 1
ATOM 1947 O O . ASN A 1 255 ? -31.509 -3.440 16.261 1.00 97.31 255 ASN A O 1
ATOM 1951 N N . GLY A 1 256 ? -33.276 -4.331 15.194 1.00 97.00 256 GLY A N 1
ATOM 1952 C CA . GLY A 1 256 ? -33.672 -5.267 16.251 1.00 97.00 256 GLY A CA 1
ATOM 1953 C C . GLY A 1 256 ? -34.526 -4.674 17.374 1.00 97.00 256 GLY A C 1
ATOM 1954 O O . GLY A 1 256 ? -34.673 -5.309 18.418 1.00 97.00 256 GLY A O 1
ATOM 1955 N N . VAL A 1 257 ? -35.077 -3.469 17.206 1.00 97.75 257 VAL A N 1
ATOM 1956 C CA . VAL A 1 257 ? -36.064 -2.909 18.144 1.00 97.75 257 VAL A CA 1
ATOM 1957 C C . VAL A 1 257 ? -37.450 -3.459 17.806 1.00 97.75 257 VAL A C 1
ATOM 1959 O O . VAL A 1 257 ? -37.870 -3.448 16.655 1.00 97.75 257 VAL A O 1
ATOM 1962 N N . GLU A 1 258 ? -38.202 -3.916 18.804 1.00 97.56 258 GLU A N 1
ATOM 1963 C CA . GLU A 1 258 ? -39.559 -4.430 18.588 1.00 97.56 258 GLU A CA 1
ATOM 1964 C C . GLU A 1 258 ? -40.473 -3.380 17.930 1.00 97.56 258 GLU A C 1
ATOM 1966 O O . GLU A 1 258 ? -40.538 -2.234 18.374 1.00 97.56 258 GLU A O 1
ATOM 1971 N N . ALA A 1 259 ? -41.244 -3.776 16.912 1.00 96.75 259 ALA A N 1
ATOM 1972 C CA . ALA A 1 259 ? -42.118 -2.888 16.135 1.00 96.75 259 ALA A CA 1
ATOM 1973 C C . ALA A 1 259 ? -43.056 -1.955 16.942 1.00 96.75 259 ALA A C 1
ATOM 1975 O O . ALA A 1 259 ? -43.199 -0.789 16.554 1.00 96.75 259 ALA A O 1
ATOM 1976 N N . PRO A 1 260 ? -43.726 -2.382 18.037 1.00 97.25 260 PRO A N 1
ATOM 1977 C CA . PRO A 1 260 ? -44.520 -1.453 18.848 1.00 97.25 260 PRO A CA 1
ATOM 1978 C C . PRO A 1 260 ? -43.650 -0.402 19.556 1.00 97.25 260 PRO A C 1
ATOM 1980 O O . PRO A 1 260 ? -44.027 0.768 19.612 1.00 97.25 260 PRO A O 1
ATOM 1983 N N . VAL A 1 261 ? -42.467 -0.790 20.041 1.00 97.44 261 VAL A N 1
ATOM 1984 C CA . VAL A 1 261 ? -41.516 0.112 20.710 1.00 97.44 261 VAL A CA 1
ATOM 1985 C C . VAL A 1 261 ? -40.876 1.066 19.701 1.00 97.44 261 VAL A C 1
ATOM 1987 O O . VAL A 1 261 ? -40.770 2.258 19.972 1.00 97.44 261 VAL A O 1
ATOM 1990 N N . ALA A 1 262 ? -40.514 0.571 18.518 1.00 97.25 262 ALA A N 1
ATOM 1991 C CA . ALA A 1 262 ? -39.943 1.357 17.431 1.00 97.25 262 ALA A CA 1
ATOM 1992 C C . ALA A 1 262 ? -40.867 2.505 16.997 1.00 97.25 262 ALA A C 1
ATOM 1994 O O . ALA A 1 262 ? -40.415 3.641 16.894 1.00 97.25 262 ALA A O 1
ATOM 1995 N N . ARG A 1 263 ? -42.170 2.236 16.821 1.00 96.62 263 ARG A N 1
ATOM 1996 C CA . ARG A 1 263 ? -43.170 3.271 16.496 1.00 96.62 263 ARG A CA 1
ATOM 1997 C C . ARG A 1 263 ? -43.269 4.347 17.574 1.00 96.62 263 ARG A C 1
ATOM 1999 O O . ARG A 1 263 ? -43.330 5.528 17.251 1.00 96.62 263 ARG A O 1
ATOM 2006 N N . LYS A 1 264 ? -43.249 3.943 18.848 1.00 97.12 264 LYS A N 1
ATOM 2007 C CA . LYS A 1 264 ? -43.277 4.877 19.979 1.00 97.12 264 LYS A CA 1
ATOM 2008 C C . LYS A 1 264 ? -42.026 5.764 20.004 1.00 97.12 264 LYS A C 1
ATOM 2010 O O . LYS A 1 264 ? -42.146 6.982 20.036 1.00 97.12 264 LYS A O 1
ATOM 2015 N N . LEU A 1 265 ? -40.840 5.163 19.904 1.00 96.56 265 LEU A N 1
ATOM 2016 C CA . LEU A 1 265 ? -39.568 5.893 19.888 1.00 96.56 265 LEU A CA 1
ATOM 2017 C C . LEU A 1 265 ? -39.442 6.827 18.674 1.00 96.56 265 LEU A C 1
ATOM 2019 O O . LEU A 1 265 ? -38.932 7.933 18.816 1.00 96.56 265 LEU A O 1
ATOM 2023 N N . ALA A 1 266 ? -39.933 6.415 17.502 1.00 96.81 266 ALA A N 1
ATOM 2024 C CA . ALA A 1 266 ? -39.946 7.247 16.299 1.00 96.81 266 ALA A CA 1
ATOM 2025 C C . ALA A 1 266 ? -40.846 8.489 16.431 1.00 96.81 266 ALA A C 1
ATOM 2027 O O . ALA A 1 266 ? -40.552 9.513 15.824 1.00 96.81 266 ALA A O 1
ATOM 2028 N N . GLY A 1 267 ? -41.922 8.412 17.223 1.00 95.19 267 GLY A N 1
ATOM 2029 C CA . GLY A 1 267 ? -42.767 9.567 17.538 1.00 95.19 267 GLY A CA 1
ATOM 2030 C C . GLY A 1 267 ? -42.191 10.481 18.626 1.00 95.19 267 GLY A C 1
ATOM 2031 O O . GLY A 1 267 ? -42.492 11.670 18.644 1.00 95.19 267 GLY A O 1
ATOM 2032 N N . GLU A 1 268 ? -41.367 9.940 19.528 1.00 96.94 268 GLU A N 1
ATOM 2033 C CA . GLU A 1 268 ? -40.807 10.673 20.674 1.00 96.94 268 GLU A CA 1
ATOM 2034 C C . GLU A 1 268 ? -39.467 11.364 20.375 1.00 96.94 268 GLU A C 1
ATOM 2036 O O . GLU A 1 268 ? -39.160 12.394 20.977 1.00 96.94 268 GLU A O 1
ATOM 2041 N N . PHE A 1 269 ? -38.655 10.818 19.465 1.00 95.94 269 PHE A N 1
ATOM 2042 C CA . PHE A 1 269 ? -37.301 11.306 19.196 1.00 95.94 269 PHE A CA 1
ATOM 2043 C C . PHE A 1 269 ? -37.126 11.759 17.742 1.00 95.94 269 PHE A C 1
ATOM 2045 O O . PHE A 1 269 ? -37.636 11.114 16.827 1.00 95.94 269 PHE A O 1
ATOM 2052 N N . PRO A 1 270 ? -36.345 12.829 17.487 1.00 94.75 270 PRO A N 1
ATOM 2053 C CA . PRO A 1 270 ? -36.065 13.266 16.126 1.00 94.75 270 PRO A CA 1
ATOM 2054 C C . PRO A 1 270 ? -35.247 12.213 15.365 1.00 94.75 270 PRO A C 1
ATOM 2056 O O . PRO A 1 270 ? -34.346 11.580 15.924 1.00 94.75 270 PRO A O 1
ATOM 2059 N N . VAL A 1 271 ? -35.510 12.078 14.060 1.00 94.75 271 VAL A N 1
ATOM 2060 C CA . VAL A 1 271 ? -34.867 11.080 13.180 1.00 94.75 271 VAL A CA 1
ATOM 2061 C C . VAL A 1 271 ? -33.339 11.167 13.229 1.00 94.75 271 VAL A C 1
ATOM 2063 O O . VAL A 1 271 ? -32.667 10.142 13.316 1.00 94.75 271 VAL A O 1
ATOM 2066 N N . SER A 1 272 ? -32.777 12.378 13.267 1.00 92.69 272 SER A N 1
ATOM 2067 C CA . SER A 1 272 ? -31.326 12.599 13.371 1.00 92.69 272 SER A CA 1
ATOM 2068 C C . SER A 1 272 ? -30.711 11.941 14.609 1.00 92.69 272 SER A C 1
ATOM 2070 O O . SER A 1 272 ? -29.627 11.362 14.534 1.00 92.69 272 SER A O 1
ATOM 2072 N N . ARG A 1 273 ? -31.417 11.971 15.746 1.00 94.19 273 ARG A N 1
ATOM 2073 C CA . ARG A 1 273 ? -30.960 11.342 16.986 1.00 94.19 273 ARG A CA 1
ATOM 2074 C C . ARG A 1 273 ? -31.047 9.822 16.915 1.00 94.19 273 ARG A C 1
ATOM 2076 O O . ARG A 1 273 ? -30.150 9.141 17.403 1.00 94.19 273 ARG A O 1
ATOM 2083 N N . ILE A 1 274 ? -32.108 9.299 16.307 1.00 95.38 274 ILE A N 1
ATOM 2084 C CA . ILE A 1 274 ? -32.280 7.859 16.089 1.00 95.38 274 ILE A CA 1
ATOM 2085 C C . ILE A 1 274 ? -31.138 7.320 15.218 1.00 95.38 274 ILE A C 1
ATOM 2087 O O . ILE A 1 274 ? -30.504 6.333 15.591 1.00 95.38 274 ILE A O 1
ATOM 2091 N N . VAL A 1 275 ? -30.816 8.009 14.120 1.00 94.62 275 VAL A N 1
ATOM 2092 C CA . VAL A 1 275 ? -29.701 7.651 13.228 1.00 94.62 275 VAL A CA 1
ATOM 2093 C C . VAL A 1 275 ? -28.360 7.668 13.972 1.00 94.62 275 VAL A C 1
ATOM 2095 O O . VAL A 1 275 ? -27.622 6.690 13.899 1.00 94.62 275 VAL A O 1
ATOM 2098 N N . ASP A 1 276 ? -28.067 8.706 14.763 1.00 92.50 276 ASP A N 1
ATOM 2099 C CA . ASP A 1 276 ? -26.818 8.791 15.543 1.00 92.50 276 ASP A CA 1
ATOM 2100 C C . ASP A 1 276 ? -26.656 7.631 16.548 1.00 92.50 276 ASP A C 1
ATOM 2102 O O . ASP A 1 276 ? -25.575 7.044 16.690 1.00 92.50 276 ASP A O 1
ATOM 2106 N N . VAL A 1 277 ? -27.742 7.243 17.226 1.00 95.44 277 VAL A N 1
ATOM 2107 C CA . VAL A 1 277 ? -27.734 6.106 18.160 1.00 95.44 277 VAL A CA 1
ATOM 2108 C C . VAL A 1 277 ? -27.548 4.779 17.421 1.00 95.44 277 VAL A C 1
ATOM 2110 O O . VAL A 1 277 ? -26.767 3.940 17.880 1.00 95.44 277 VAL A O 1
ATOM 2113 N N . ILE A 1 278 ? -28.214 4.588 16.278 1.00 96.19 278 ILE A N 1
ATOM 2114 C CA . ILE A 1 278 ? -28.049 3.396 15.433 1.00 96.19 278 ILE A CA 1
ATOM 2115 C C . ILE A 1 278 ? -26.608 3.293 14.929 1.00 96.19 278 ILE A C 1
ATOM 2117 O O . ILE A 1 278 ? -26.000 2.228 15.019 1.00 96.19 278 ILE A O 1
ATOM 2121 N N . ASP A 1 279 ? -26.020 4.389 14.460 1.00 93.12 279 ASP A N 1
ATOM 2122 C CA . ASP A 1 279 ? -24.637 4.391 13.995 1.00 93.12 279 ASP A CA 1
ATOM 2123 C C . ASP A 1 279 ? -23.653 4.078 15.127 1.00 93.12 279 ASP A C 1
ATOM 2125 O O . ASP A 1 279 ? -22.713 3.296 14.959 1.00 93.12 279 ASP A O 1
ATOM 2129 N N . THR A 1 280 ? -23.887 4.647 16.312 1.00 92.19 280 THR A N 1
ATOM 2130 C CA . THR A 1 280 ? -23.101 4.353 17.516 1.00 92.19 280 THR A CA 1
ATOM 2131 C C . THR A 1 280 ? -23.205 2.876 17.893 1.00 92.19 280 THR A C 1
ATOM 2133 O O . THR A 1 280 ? -22.197 2.243 18.225 1.00 92.19 280 THR A O 1
ATOM 2136 N N . MET A 1 281 ? -24.411 2.310 17.819 1.00 96.06 281 MET A N 1
ATOM 2137 C CA . MET A 1 281 ? -24.658 0.887 18.029 1.00 96.06 281 MET A CA 1
ATOM 2138 C C . MET A 1 281 ? -23.865 0.052 17.020 1.00 96.06 281 MET A C 1
ATOM 2140 O O . MET A 1 281 ? -23.079 -0.799 17.436 1.00 96.06 281 MET A O 1
ATOM 2144 N N . ARG A 1 282 ? -23.984 0.340 15.717 1.00 94.88 282 ARG A N 1
ATOM 2145 C CA . ARG A 1 282 ? -23.290 -0.386 14.639 1.00 94.88 282 ARG A CA 1
ATOM 2146 C C . ARG A 1 282 ? -21.775 -0.335 14.811 1.00 94.88 282 ARG A C 1
ATOM 2148 O O . ARG A 1 282 ? -21.103 -1.359 14.705 1.00 94.88 282 ARG A O 1
ATOM 2155 N N . PHE A 1 283 ? -21.234 0.827 15.176 1.00 90.69 283 PHE A N 1
ATOM 2156 C CA . PHE A 1 283 ? -19.811 0.988 15.471 1.00 90.69 283 PHE A CA 1
ATOM 2157 C C . PHE A 1 283 ? -19.347 0.123 16.656 1.00 90.69 283 PHE A C 1
ATOM 2159 O O . PHE A 1 283 ? -18.247 -0.437 16.635 1.00 90.69 283 PHE A O 1
ATOM 2166 N N . ARG A 1 284 ? -20.172 -0.016 17.702 1.00 93.06 284 ARG A N 1
ATOM 2167 C CA . ARG A 1 284 ? -19.878 -0.901 18.842 1.00 93.06 284 ARG A CA 1
ATOM 2168 C C . ARG A 1 284 ? -20.039 -2.377 18.488 1.00 93.06 284 ARG A C 1
ATOM 2170 O O . ARG A 1 284 ? -19.203 -3.174 18.912 1.00 93.06 284 ARG A O 1
ATOM 2177 N N . ALA A 1 285 ? -21.064 -2.730 17.718 1.00 95.06 285 ALA A N 1
ATOM 2178 C CA . ALA A 1 285 ? -21.318 -4.089 17.249 1.00 95.06 285 ALA A CA 1
ATOM 2179 C C . ALA A 1 285 ? -20.164 -4.604 16.376 1.00 95.06 285 ALA A C 1
ATOM 2181 O O . ALA A 1 285 ? -19.642 -5.683 16.634 1.00 95.06 285 ALA A O 1
ATOM 2182 N N . ALA A 1 286 ? -19.649 -3.780 15.454 1.00 91.62 286 ALA A N 1
ATOM 2183 C CA . ALA A 1 286 ? -18.475 -4.104 14.634 1.00 91.62 286 ALA A CA 1
ATOM 2184 C C . ALA A 1 286 ? -17.195 -4.379 15.455 1.00 91.62 286 ALA A C 1
ATOM 2186 O O . ALA A 1 286 ? -16.244 -4.974 14.956 1.00 91.62 286 ALA A O 1
ATOM 2187 N N . ARG A 1 287 ? -17.159 -3.951 16.724 1.00 91.00 287 ARG A N 1
ATOM 2188 C CA . ARG A 1 287 ? -16.068 -4.211 17.677 1.00 91.00 287 ARG A CA 1
ATOM 2189 C C . ARG A 1 287 ? -16.369 -5.354 18.652 1.00 91.00 287 ARG A C 1
ATOM 2191 O O . ARG A 1 287 ? -15.599 -5.535 19.593 1.00 91.00 287 ARG A O 1
ATOM 2198 N N . GLY A 1 288 ? -17.493 -6.054 18.490 1.00 94.62 288 GLY A N 1
ATOM 2199 C CA . GLY A 1 288 ? -17.956 -7.085 19.422 1.00 94.62 288 GLY A CA 1
ATOM 2200 C C . GLY A 1 288 ? -18.325 -6.538 20.805 1.00 94.62 288 GLY A C 1
ATOM 2201 O O . GLY A 1 288 ? -18.169 -7.232 21.799 1.00 94.62 288 GLY A O 1
ATOM 2202 N N . LYS A 1 289 ? -18.739 -5.262 20.902 1.00 93.75 289 LYS A N 1
ATOM 2203 C CA . LYS A 1 289 ? -19.094 -4.588 22.172 1.00 93.75 289 LYS A CA 1
ATOM 2204 C C . LYS A 1 289 ? -20.594 -4.315 22.322 1.00 93.75 289 LYS A C 1
ATOM 2206 O O . LYS A 1 289 ? -20.977 -3.409 23.078 1.00 93.75 289 LYS A O 1
ATOM 2211 N N . CYS A 1 290 ? -21.422 -4.999 21.540 1.00 95.50 290 CYS A N 1
ATOM 2212 C CA . CYS A 1 290 ? -22.872 -4.862 21.550 1.00 95.50 290 CYS A CA 1
ATOM 2213 C C . CYS A 1 290 ? -23.508 -6.222 21.252 1.00 95.50 290 CYS A C 1
ATOM 2215 O O . CYS A 1 290 ? -23.585 -6.618 20.094 1.00 95.50 290 CYS A O 1
ATOM 2217 N N . ASP A 1 291 ? -23.940 -6.916 22.304 1.00 95.00 291 ASP A N 1
ATOM 2218 C CA . ASP A 1 291 ? -24.554 -8.246 22.189 1.00 95.00 291 ASP A CA 1
ATOM 2219 C C . ASP A 1 291 ? -26.061 -8.164 21.897 1.00 95.00 291 ASP A C 1
ATOM 2221 O O . ASP A 1 291 ? -26.632 -9.053 21.275 1.00 95.00 291 ASP A O 1
ATOM 2225 N N . ASN A 1 292 ? -26.713 -7.073 22.321 1.00 97.38 292 ASN A N 1
ATOM 2226 C CA . ASN A 1 292 ? -28.134 -6.812 22.092 1.00 97.38 292 ASN A CA 1
ATOM 2227 C C . ASN A 1 292 ? -28.339 -5.406 21.487 1.00 97.38 292 ASN A C 1
ATOM 2229 O O . ASN A 1 292 ? -28.420 -4.424 22.238 1.00 97.38 292 ASN A O 1
ATOM 2233 N N . PRO A 1 293 ? -28.423 -5.286 20.148 1.00 96.75 293 PRO A N 1
ATOM 2234 C CA . PRO A 1 293 ? -28.520 -3.997 19.467 1.00 96.75 293 PRO A CA 1
ATOM 2235 C C . PRO A 1 293 ? -29.834 -3.267 19.767 1.00 96.75 293 PRO A C 1
ATOM 2237 O O . PRO A 1 293 ? -29.809 -2.079 20.097 1.00 96.75 293 PRO A O 1
ATOM 2240 N N . GLY A 1 294 ? -30.969 -3.975 19.751 1.00 97.38 294 GLY A N 1
ATOM 2241 C CA . GLY A 1 294 ? -32.282 -3.388 20.027 1.00 97.38 294 GLY A CA 1
ATOM 2242 C C . GLY A 1 294 ? -32.404 -2.862 21.458 1.00 97.38 294 GLY A C 1
ATOM 2243 O O . GLY A 1 294 ? -32.865 -1.739 21.681 1.00 97.38 294 GLY A O 1
ATOM 2244 N N . GLY A 1 295 ? -31.910 -3.635 22.433 1.00 97.31 295 GLY A N 1
ATOM 2245 C CA . GLY A 1 295 ? -31.845 -3.214 23.834 1.00 97.31 295 GLY A CA 1
ATOM 2246 C C . GLY A 1 295 ? -30.959 -1.983 24.033 1.00 97.31 295 GLY A C 1
ATOM 2247 O O . GLY A 1 295 ? -31.357 -1.049 24.727 1.00 97.31 295 GLY A O 1
ATOM 2248 N N . PHE A 1 296 ? -29.797 -1.939 23.372 1.00 97.00 296 PHE A N 1
ATOM 2249 C CA . PHE A 1 296 ? -28.898 -0.787 23.421 1.00 97.00 296 PHE A CA 1
ATOM 2250 C C . PHE A 1 296 ? -29.543 0.482 22.851 1.00 97.00 296 PHE A C 1
ATOM 2252 O O . PHE A 1 296 ? -29.471 1.528 23.490 1.00 97.00 296 PHE A O 1
ATOM 2259 N N . ILE A 1 297 ? -30.182 0.401 21.677 1.00 97.12 297 ILE A N 1
ATOM 2260 C CA . ILE A 1 297 ? -30.822 1.558 21.033 1.00 97.12 297 ILE A CA 1
ATOM 2261 C C . ILE A 1 297 ? -31.931 2.124 21.923 1.00 97.12 297 ILE A C 1
ATOM 2263 O O . ILE A 1 297 ? -31.967 3.330 22.173 1.00 97.12 297 ILE A O 1
ATOM 2267 N N . ARG A 1 298 ? -32.803 1.251 22.445 1.00 97.31 298 ARG A N 1
ATOM 2268 C CA . ARG A 1 298 ? -33.883 1.645 23.356 1.00 97.31 298 ARG A CA 1
ATOM 2269 C C . ARG A 1 298 ? -33.330 2.349 24.593 1.00 97.31 298 ARG A C 1
ATOM 2271 O O . ARG A 1 298 ? -33.767 3.450 24.916 1.00 97.31 298 ARG A O 1
ATOM 2278 N N . ASP A 1 299 ? -32.354 1.738 25.260 1.00 96.50 299 ASP A N 1
ATOM 2279 C CA . ASP A 1 299 ? -31.756 2.291 26.474 1.00 96.50 299 ASP A CA 1
ATOM 2280 C C . ASP A 1 299 ? -31.037 3.619 26.208 1.00 96.50 299 ASP A C 1
ATOM 2282 O O . ASP A 1 299 ? -31.146 4.543 27.012 1.00 96.50 299 ASP A O 1
ATOM 2286 N N . ALA A 1 300 ? -30.338 3.744 25.078 1.00 95.44 300 ALA A N 1
ATOM 2287 C CA . ALA A 1 300 ? -29.613 4.954 24.712 1.00 95.44 300 ALA A CA 1
ATOM 2288 C C . ALA A 1 300 ? -30.546 6.138 24.397 1.00 95.44 300 ALA A C 1
ATOM 2290 O O . ALA A 1 300 ? -30.225 7.275 24.753 1.00 95.44 300 ALA A O 1
ATOM 2291 N N . LEU A 1 301 ? -31.698 5.883 23.767 1.00 95.94 301 LEU A N 1
ATOM 2292 C CA . LEU A 1 301 ? -32.710 6.908 23.498 1.00 95.94 301 LEU A CA 1
ATOM 2293 C C . LEU A 1 301 ? -33.439 7.320 24.783 1.00 95.94 301 LEU A C 1
ATOM 2295 O O . LEU A 1 301 ? -33.437 8.500 25.132 1.00 95.94 301 LEU A O 1
ATOM 2299 N N . VAL A 1 302 ? -33.972 6.354 25.539 1.00 95.69 302 VAL A N 1
ATOM 2300 C CA . VAL A 1 302 ? -34.765 6.619 26.754 1.00 95.69 302 VAL A CA 1
ATOM 2301 C C . VAL A 1 302 ? -33.926 7.276 27.852 1.00 95.69 302 VAL A C 1
ATOM 2303 O O . VAL A 1 302 ? -34.374 8.232 28.478 1.00 95.69 302 VAL A O 1
ATOM 2306 N N . LYS A 1 303 ? -32.689 6.812 28.076 1.00 94.12 303 LYS A N 1
ATOM 2307 C CA . LYS A 1 303 ? -31.788 7.380 29.099 1.00 94.12 303 LYS A CA 1
ATOM 2308 C C . LYS A 1 303 ? -31.046 8.632 28.615 1.00 94.12 303 LYS A C 1
ATOM 2310 O O . LYS A 1 303 ? -30.130 9.081 29.298 1.00 94.12 303 LYS A O 1
ATOM 2315 N N . GLN A 1 304 ? -31.394 9.161 27.435 1.00 86.06 304 GLN A N 1
ATOM 2316 C CA . GLN A 1 304 ? -30.747 10.316 26.799 1.00 86.06 304 GLN A CA 1
ATOM 2317 C C . GLN A 1 304 ? -29.216 10.214 26.794 1.00 86.06 304 GLN A C 1
ATOM 2319 O O . GLN A 1 304 ? -28.490 11.165 27.084 1.00 86.06 304 GLN A O 1
ATOM 2324 N N . TRP A 1 305 ? -28.711 9.022 26.488 1.00 85.88 305 TRP A N 1
ATOM 2325 C CA . TRP A 1 305 ? -27.310 8.695 26.679 1.00 85.88 305 TRP A CA 1
ATOM 2326 C C . TRP A 1 305 ? -26.448 9.478 25.690 1.00 85.88 305 TRP A C 1
ATOM 2328 O O . TRP A 1 305 ? -26.449 9.196 24.491 1.00 85.88 305 TRP A O 1
ATOM 2338 N N . GLN A 1 306 ? -25.736 10.499 26.167 1.00 86.12 306 GLN A N 1
ATOM 2339 C CA . GLN A 1 306 ? -24.857 11.284 25.307 1.00 86.12 306 GLN A CA 1
ATOM 2340 C C . GLN A 1 306 ? -23.730 10.396 24.786 1.00 86.12 306 GLN A C 1
ATOM 2342 O O . GLN A 1 306 ? -23.035 9.734 25.560 1.00 86.12 306 GLN A O 1
ATOM 2347 N N . THR A 1 307 ? -23.556 10.377 23.466 1.00 82.94 307 THR A N 1
ATOM 2348 C CA . THR A 1 307 ? -22.491 9.616 22.818 1.00 82.94 307 THR A CA 1
ATOM 2349 C C . THR A 1 307 ? -21.151 10.130 23.353 1.00 82.94 307 THR A C 1
ATOM 2351 O O . THR A 1 307 ? -20.849 11.313 23.179 1.00 82.94 307 THR A O 1
ATOM 2354 N N . PRO A 1 308 ? -20.335 9.296 24.027 1.00 86.81 308 PRO A N 1
ATOM 2355 C CA . PRO A 1 308 ? -19.075 9.767 24.581 1.00 86.81 308 PRO A CA 1
ATOM 2356 C C . PRO A 1 308 ? -18.198 10.347 23.471 1.00 86.81 308 PRO A C 1
ATOM 2358 O O . PRO A 1 308 ? -18.056 9.728 22.416 1.00 86.81 308 PRO A O 1
ATOM 2361 N N . ARG A 1 309 ? -17.558 11.497 23.718 1.00 85.19 309 ARG A N 1
ATOM 2362 C CA . ARG A 1 309 ? -16.718 12.187 22.720 1.00 85.19 309 ARG A CA 1
ATOM 2363 C C . ARG A 1 309 ? -15.661 11.269 22.096 1.00 85.19 309 ARG A C 1
ATOM 2365 O O . ARG A 1 309 ? -15.462 11.286 20.890 1.00 85.19 309 ARG A O 1
ATOM 2372 N N . ALA A 1 310 ? -15.090 10.367 22.895 1.00 83.38 310 ALA A N 1
ATOM 2373 C CA . ALA A 1 310 ? -14.142 9.359 22.427 1.00 83.38 310 ALA A CA 1
ATOM 2374 C C . ALA A 1 310 ? -14.706 8.420 21.338 1.00 83.38 310 ALA A C 1
ATOM 2376 O O . ALA A 1 310 ? -13.951 7.940 20.495 1.00 83.38 310 ALA A O 1
ATOM 2377 N N . VAL A 1 311 ? -16.013 8.131 21.345 1.00 82.81 311 VAL A N 1
ATOM 2378 C CA . VAL A 1 311 ? -16.672 7.316 20.312 1.00 82.81 311 VAL A CA 1
ATOM 2379 C C . VAL A 1 311 ? -16.855 8.124 19.030 1.00 82.81 311 VAL A C 1
ATOM 2381 O O . VAL A 1 311 ? -16.563 7.605 17.955 1.00 82.81 311 VAL A O 1
ATOM 2384 N N . VAL A 1 312 ? -17.254 9.393 19.148 1.00 86.19 312 VAL A N 1
ATOM 2385 C CA . VAL A 1 312 ? -17.382 10.320 18.011 1.00 86.19 312 VAL A CA 1
ATOM 2386 C C . VAL A 1 312 ? -16.030 10.507 17.318 1.00 86.19 312 VAL A C 1
ATOM 2388 O O . VAL A 1 312 ? -15.921 10.287 16.113 1.00 86.19 312 VAL A O 1
ATOM 2391 N N . ASP A 1 313 ? -14.975 10.796 18.083 1.00 88.44 313 ASP A N 1
ATOM 2392 C CA . ASP A 1 313 ? -13.617 10.965 17.556 1.00 88.44 313 ASP A CA 1
ATOM 2393 C C . ASP A 1 313 ? -13.102 9.670 16.905 1.00 88.44 313 ASP A C 1
ATOM 2395 O O . ASP A 1 313 ? -12.475 9.691 15.843 1.00 88.44 313 ASP A O 1
ATOM 2399 N N . ALA A 1 314 ? -13.392 8.511 17.510 1.00 85.81 314 ALA A N 1
ATOM 2400 C CA . ALA A 1 314 ? -13.006 7.218 16.953 1.00 85.81 314 ALA A CA 1
ATOM 2401 C C . ALA A 1 314 ? -13.741 6.897 15.643 1.00 85.81 314 ALA A C 1
ATOM 2403 O O . ALA A 1 314 ? -13.130 6.314 14.744 1.00 85.81 314 ALA A O 1
ATOM 2404 N N . ARG A 1 315 ? -15.016 7.281 15.522 1.00 87.38 315 ARG A N 1
ATOM 2405 C CA . ARG A 1 315 ? -15.800 7.147 14.290 1.00 87.38 315 ARG A CA 1
ATOM 2406 C C . ARG A 1 315 ? -15.250 8.060 13.198 1.00 87.38 315 ARG A C 1
ATOM 2408 O O . ARG A 1 315 ? -14.928 7.570 12.121 1.00 87.38 315 ARG A O 1
ATOM 2415 N N . ALA A 1 316 ? -15.035 9.339 13.501 1.00 89.69 316 ALA A N 1
ATOM 2416 C CA . ALA A 1 316 ? -14.455 10.295 12.559 1.00 89.69 316 ALA A CA 1
ATOM 2417 C C . ALA A 1 31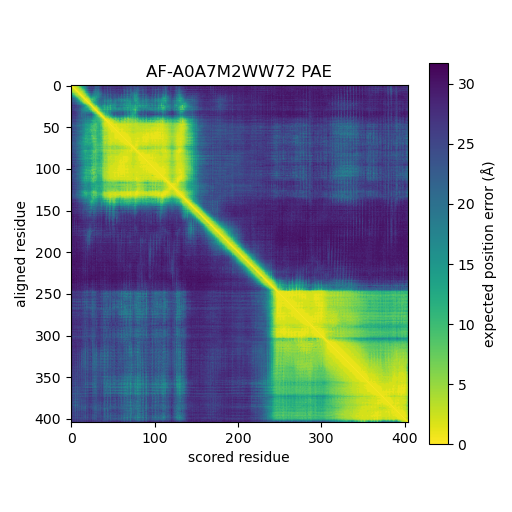6 ? -13.077 9.831 12.052 1.00 89.69 316 ALA A C 1
ATOM 2419 O O . ALA A 1 316 ? -12.788 9.890 10.857 1.00 89.69 316 ALA A O 1
ATOM 2420 N N . LYS A 1 317 ? -12.241 9.284 12.945 1.00 92.25 317 LYS A N 1
ATOM 2421 C CA . LYS A 1 317 ? -10.945 8.703 12.573 1.00 92.25 317 LYS A CA 1
ATOM 2422 C C . LYS A 1 317 ? -11.085 7.469 11.677 1.00 92.25 317 LYS A C 1
ATOM 2424 O O . LYS A 1 317 ? -10.291 7.311 10.752 1.00 92.25 317 LYS A O 1
ATOM 2429 N N . ALA A 1 318 ? -12.061 6.600 11.939 1.00 86.56 318 ALA A N 1
ATOM 2430 C CA . ALA A 1 318 ? -12.324 5.427 11.107 1.00 86.56 318 ALA A CA 1
ATOM 2431 C C . ALA A 1 318 ? -12.822 5.825 9.707 1.00 86.56 318 ALA A C 1
ATOM 2433 O O . ALA A 1 318 ? -12.320 5.307 8.714 1.00 86.56 318 ALA A O 1
ATOM 2434 N N . GLU A 1 319 ? -13.730 6.797 9.615 1.00 89.69 319 GLU A N 1
ATOM 2435 C CA . GLU A 1 319 ? -14.220 7.329 8.338 1.00 89.69 319 GLU A CA 1
ATOM 2436 C C . GLU A 1 319 ? -13.110 8.021 7.538 1.00 89.69 319 GLU A C 1
ATOM 2438 O O . GLU A 1 319 ? -13.012 7.839 6.325 1.00 89.69 319 GLU A O 1
ATOM 2443 N N . ALA A 1 320 ? -12.233 8.782 8.201 1.00 92.12 320 ALA A N 1
ATOM 2444 C CA . ALA A 1 320 ? -11.072 9.392 7.559 1.00 92.12 320 ALA A CA 1
ATOM 2445 C C . ALA A 1 320 ? -10.085 8.336 7.033 1.00 92.12 320 ALA A C 1
ATOM 2447 O O . ALA A 1 320 ? -9.572 8.470 5.921 1.00 92.12 320 ALA A O 1
ATOM 2448 N N . ALA A 1 321 ? -9.849 7.268 7.803 1.00 93.31 321 ALA A N 1
ATOM 2449 C CA . ALA A 1 321 ? -9.008 6.154 7.375 1.00 93.31 321 ALA A CA 1
ATOM 2450 C C . ALA A 1 321 ? -9.606 5.424 6.162 1.00 93.31 321 ALA A C 1
ATOM 2452 O O . ALA A 1 321 ? -8.882 5.131 5.214 1.00 93.31 321 ALA A O 1
ATOM 2453 N N . GLU A 1 322 ? -10.920 5.196 6.153 1.00 90.19 322 GLU A N 1
ATOM 2454 C CA . GLU A 1 322 ? -11.611 4.559 5.031 1.00 90.19 322 GLU A CA 1
ATOM 2455 C C . GLU A 1 322 ? -11.566 5.428 3.769 1.00 90.19 322 GLU A C 1
ATOM 2457 O O . GLU A 1 322 ? -11.198 4.955 2.696 1.00 90.19 322 GLU A O 1
ATOM 2462 N N . LYS A 1 323 ? -11.839 6.732 3.899 1.00 93.62 323 LYS A N 1
ATOM 2463 C CA . LYS A 1 323 ? -11.706 7.687 2.788 1.00 93.62 323 LYS A CA 1
ATOM 2464 C C . LYS A 1 323 ? -10.283 7.714 2.233 1.00 93.62 323 LYS A C 1
ATOM 2466 O O . LYS A 1 323 ? -10.106 7.722 1.017 1.00 93.62 323 LYS A O 1
ATOM 2471 N N . SER A 1 324 ? -9.275 7.693 3.105 1.00 93.19 324 SER A N 1
ATOM 2472 C CA . SER A 1 324 ? -7.869 7.627 2.699 1.00 93.19 324 SER A CA 1
ATOM 2473 C C . SER A 1 324 ? -7.545 6.318 1.972 1.00 93.19 324 SER A C 1
ATOM 2475 O O . SER A 1 324 ? -6.873 6.353 0.941 1.00 93.19 324 SER A O 1
ATOM 2477 N N . ARG A 1 325 ? -8.079 5.180 2.437 1.00 94.69 325 ARG A N 1
ATOM 2478 C CA . ARG A 1 325 ? -7.926 3.882 1.767 1.00 94.69 325 ARG A CA 1
ATOM 2479 C C . ARG A 1 325 ? -8.530 3.907 0.366 1.00 94.69 325 ARG A C 1
ATOM 2481 O O . ARG A 1 325 ? -7.808 3.636 -0.591 1.00 94.69 325 ARG A O 1
ATOM 2488 N N . ILE A 1 326 ? -9.789 4.324 0.235 1.00 93.75 326 ILE A N 1
ATOM 2489 C CA . ILE A 1 326 ? -10.484 4.427 -1.059 1.00 93.75 326 ILE A CA 1
ATOM 2490 C C . ILE A 1 326 ? -9.730 5.367 -2.008 1.00 93.75 326 ILE A C 1
ATOM 2492 O O . ILE A 1 326 ? -9.552 5.051 -3.183 1.00 93.75 326 ILE A O 1
ATOM 2496 N N . ALA A 1 327 ? -9.247 6.512 -1.516 1.00 94.75 327 ALA A N 1
ATOM 2497 C CA . ALA A 1 327 ? -8.449 7.436 -2.319 1.00 94.75 327 ALA A CA 1
ATOM 2498 C C . ALA A 1 327 ? -7.138 6.791 -2.803 1.00 94.75 327 ALA A C 1
ATOM 2500 O O . ALA A 1 327 ? -6.802 6.900 -3.981 1.00 94.75 327 ALA A O 1
ATOM 2501 N N . SER A 1 328 ? -6.434 6.067 -1.926 1.00 93.56 328 SER A N 1
ATOM 2502 C CA . SER A 1 328 ? -5.197 5.364 -2.286 1.00 93.56 328 SER A CA 1
ATOM 2503 C C . SER A 1 328 ? -5.426 4.229 -3.290 1.00 93.56 328 SER A C 1
ATOM 2505 O O . SER A 1 328 ? -4.623 4.038 -4.201 1.00 93.56 328 SER A O 1
ATOM 2507 N N . GLU A 1 329 ? -6.540 3.503 -3.177 1.00 94.81 329 GLU A N 1
ATOM 2508 C CA . GLU A 1 329 ? -6.923 2.452 -4.122 1.00 94.81 329 GLU A CA 1
ATOM 2509 C C . GLU A 1 329 ? -7.264 3.040 -5.488 1.00 94.81 329 GLU A C 1
ATOM 2511 O O . GLU A 1 329 ? -6.756 2.560 -6.499 1.00 94.81 329 GLU A O 1
ATOM 2516 N N . ARG A 1 330 ? -8.035 4.133 -5.527 1.00 96.25 330 ARG A N 1
ATOM 2517 C CA . ARG A 1 330 ? -8.318 4.864 -6.770 1.00 96.25 330 ARG A CA 1
ATOM 2518 C C . ARG A 1 330 ? -7.046 5.387 -7.426 1.00 96.25 330 ARG A C 1
ATOM 2520 O O . ARG A 1 330 ? -6.908 5.286 -8.640 1.00 96.25 330 ARG A O 1
ATOM 2527 N N . GLN A 1 331 ? -6.106 5.913 -6.642 1.00 95.44 331 GLN A N 1
ATOM 2528 C CA . GLN A 1 331 ? -4.825 6.381 -7.165 1.00 95.44 331 GLN A CA 1
ATOM 2529 C C . GLN A 1 331 ? -4.013 5.230 -7.772 1.00 95.44 331 GLN A C 1
ATOM 2531 O O . GLN A 1 331 ? -3.516 5.365 -8.887 1.00 95.44 331 GLN A O 1
ATOM 2536 N N . ARG A 1 332 ? -3.940 4.079 -7.091 1.00 95.31 332 ARG A N 1
ATOM 2537 C CA . ARG A 1 332 ? -3.276 2.876 -7.620 1.00 95.31 332 ARG A CA 1
ATOM 2538 C C . ARG A 1 332 ? -3.941 2.360 -8.890 1.00 95.31 332 ARG A C 1
ATOM 2540 O O . ARG A 1 332 ? -3.240 2.013 -9.832 1.00 95.31 332 ARG A O 1
ATOM 2547 N N . GLN A 1 333 ? -5.271 2.332 -8.939 1.00 95.44 333 GLN A N 1
ATOM 2548 C CA . GLN A 1 333 ? -6.012 1.934 -10.139 1.00 95.44 333 GLN A CA 1
ATOM 2549 C C . GLN A 1 333 ? -5.749 2.893 -11.303 1.00 95.44 333 GLN A C 1
ATOM 2551 O O . GLN A 1 333 ? -5.519 2.444 -12.422 1.00 95.44 333 GLN A O 1
ATOM 2556 N N . ALA A 1 334 ? -5.718 4.203 -11.046 1.00 96.25 334 ALA A N 1
ATOM 2557 C CA . ALA A 1 334 ? -5.393 5.197 -12.063 1.00 96.25 334 ALA A CA 1
ATOM 2558 C C . ALA A 1 334 ? -3.952 5.047 -12.581 1.00 96.25 334 ALA A C 1
ATOM 2560 O O . ALA A 1 334 ? -3.713 5.173 -13.778 1.00 96.25 334 ALA A O 1
ATOM 2561 N N . GLU A 1 335 ? -2.990 4.753 -11.706 1.00 94.56 335 GLU A N 1
ATOM 2562 C CA . GLU A 1 335 ? -1.598 4.504 -12.093 1.00 94.56 335 GLU A CA 1
ATOM 2563 C C . GLU A 1 335 ? -1.450 3.204 -12.896 1.00 94.56 335 GLU A C 1
ATOM 2565 O O . GLU A 1 335 ? -0.810 3.198 -13.945 1.00 94.56 335 GLU A O 1
ATOM 2570 N N . GLN A 1 336 ? -2.119 2.128 -12.477 1.00 94.38 336 GLN A N 1
ATOM 2571 C CA . GLN A 1 336 ? -2.162 0.871 -13.228 1.00 94.38 336 GLN A CA 1
ATOM 2572 C C . GLN A 1 336 ? -2.807 1.044 -14.605 1.00 94.38 336 GLN A C 1
ATOM 2574 O O . GLN A 1 336 ? -2.295 0.501 -15.581 1.00 94.38 336 GLN A O 1
ATOM 2579 N N . ALA A 1 337 ? -3.883 1.829 -14.704 1.00 95.75 337 ALA A N 1
ATOM 2580 C CA . ALA A 1 337 ? -4.517 2.145 -15.979 1.00 95.75 337 ALA A CA 1
ATOM 2581 C C . ALA A 1 337 ? -3.560 2.909 -16.907 1.00 95.75 337 ALA A C 1
ATOM 2583 O O . ALA A 1 337 ? -3.441 2.546 -18.071 1.00 95.75 337 ALA A O 1
ATOM 2584 N N . LYS A 1 338 ? -2.812 3.894 -16.389 1.00 95.44 338 LYS A N 1
ATOM 2585 C CA . LYS A 1 338 ? -1.787 4.618 -17.166 1.00 95.44 338 LYS A CA 1
ATOM 2586 C C . LYS A 1 338 ? -0.659 3.705 -17.648 1.00 95.44 338 LYS A C 1
ATOM 2588 O O . LYS A 1 338 ? -0.226 3.807 -18.788 1.00 95.44 338 LYS A O 1
ATOM 2593 N N . VAL A 1 339 ? -0.178 2.797 -16.801 1.00 94.81 339 VAL A N 1
ATOM 2594 C CA . VAL A 1 339 ? 0.845 1.821 -17.211 1.00 94.81 339 VAL A CA 1
ATOM 2595 C C . VAL A 1 339 ? 0.287 0.868 -18.270 1.00 94.81 339 VAL A C 1
ATOM 2597 O O . VAL A 1 339 ? 0.985 0.528 -19.222 1.00 94.81 339 VAL A O 1
ATOM 2600 N N . ALA A 1 340 ? -0.978 0.459 -18.148 1.00 95.00 340 ALA A N 1
ATOM 2601 C CA . ALA A 1 340 ? -1.633 -0.388 -19.137 1.00 95.00 340 ALA A CA 1
ATOM 2602 C C . ALA A 1 340 ? -1.792 0.312 -20.495 1.00 95.00 340 ALA A C 1
ATOM 2604 O O . ALA A 1 340 ? -1.548 -0.331 -21.514 1.00 95.00 340 ALA A O 1
ATOM 2605 N N . THR A 1 341 ? -2.140 1.605 -20.525 1.00 95.25 341 THR A N 1
ATOM 2606 C CA . THR A 1 341 ? -2.228 2.370 -21.780 1.00 95.25 341 THR A CA 1
ATOM 2607 C C . THR A 1 341 ? -0.861 2.521 -22.439 1.00 95.25 341 THR A C 1
ATOM 2609 O O . THR A 1 341 ? -0.735 2.200 -23.613 1.00 95.25 341 THR A O 1
ATOM 2612 N N . VAL A 1 342 ? 0.181 2.886 -21.680 1.00 92.25 342 VAL A N 1
ATOM 2613 C CA . VAL A 1 342 ? 1.554 3.000 -22.215 1.00 92.25 342 VAL A CA 1
ATOM 2614 C C . VAL A 1 342 ? 2.045 1.658 -22.766 1.00 92.25 342 VAL A C 1
ATOM 2616 O O . VAL A 1 342 ? 2.576 1.594 -23.868 1.00 92.25 342 VAL A O 1
ATOM 2619 N N . ASN A 1 343 ? 1.802 0.555 -22.053 1.00 92.81 343 ASN A N 1
ATOM 2620 C CA . ASN A 1 343 ? 2.173 -0.776 -22.538 1.00 92.81 343 ASN A CA 1
ATOM 2621 C C . ASN A 1 343 ? 1.385 -1.194 -23.793 1.00 92.81 343 ASN A C 1
ATOM 2623 O O . ASN A 1 343 ? 1.893 -1.971 -24.599 1.00 92.81 343 ASN A O 1
ATOM 2627 N N . ALA A 1 344 ? 0.135 -0.744 -23.946 1.00 94.25 344 ALA A N 1
ATOM 2628 C CA . ALA A 1 344 ? -0.656 -1.007 -25.145 1.00 94.25 344 ALA A CA 1
ATOM 2629 C C . ALA A 1 344 ? -0.112 -0.226 -26.353 1.00 94.25 344 ALA A C 1
ATOM 2631 O O . ALA A 1 344 ? 0.038 -0.813 -27.423 1.00 94.25 344 ALA A O 1
ATOM 2632 N N . GLU A 1 345 ? 0.257 1.043 -26.162 1.00 90.31 345 GLU A N 1
ATOM 2633 C CA . GLU A 1 345 ? 0.910 1.882 -27.178 1.00 90.31 345 GLU A CA 1
ATOM 2634 C C . GLU A 1 345 ? 2.281 1.321 -27.591 1.00 90.31 345 GLU A C 1
ATOM 2636 O O . GLU A 1 345 ? 2.578 1.225 -28.784 1.00 90.31 345 GLU A O 1
ATOM 2641 N N . ASP A 1 346 ? 3.091 0.868 -26.626 1.00 89.75 346 ASP A N 1
ATOM 2642 C CA . ASP A 1 346 ? 4.382 0.219 -26.892 1.00 89.75 346 ASP A CA 1
ATOM 2643 C C . ASP A 1 346 ? 4.190 -1.068 -27.721 1.00 89.75 346 ASP A C 1
ATOM 2645 O O . ASP A 1 346 ? 4.890 -1.277 -28.712 1.00 89.75 346 ASP A O 1
ATOM 2649 N N . ARG A 1 347 ? 3.196 -1.909 -27.393 1.00 93.88 347 ARG A N 1
ATOM 2650 C CA . ARG A 1 347 ? 2.882 -3.122 -28.178 1.00 93.88 347 ARG A CA 1
ATOM 2651 C C . ARG A 1 347 ? 2.399 -2.801 -29.587 1.00 93.88 347 ARG A C 1
ATOM 2653 O O . ARG A 1 347 ? 2.788 -3.489 -30.526 1.00 93.88 347 ARG A O 1
ATOM 2660 N N . GLN A 1 348 ? 1.553 -1.785 -29.739 1.00 92.81 348 GLN A N 1
ATOM 2661 C CA . GLN A 1 348 ? 1.087 -1.343 -31.052 1.00 92.81 348 GLN A CA 1
ATOM 2662 C C . GLN A 1 348 ? 2.264 -0.849 -31.902 1.00 92.81 348 GLN A C 1
ATOM 2664 O O . GLN A 1 348 ? 2.386 -1.219 -33.067 1.00 92.81 348 GLN A O 1
ATOM 2669 N N . THR A 1 349 ? 3.171 -0.081 -31.298 1.00 89.56 349 THR A N 1
ATOM 2670 C CA . THR A 1 349 ? 4.408 0.384 -31.935 1.00 89.56 349 THR A CA 1
ATOM 2671 C C . THR A 1 349 ? 5.284 -0.786 -32.384 1.00 89.56 349 THR A C 1
ATOM 2673 O O . THR A 1 349 ? 5.755 -0.817 -33.519 1.00 89.56 349 THR A O 1
ATOM 2676 N N . GLU A 1 350 ? 5.479 -1.784 -31.520 1.00 92.00 350 GLU A N 1
ATOM 2677 C CA . GLU A 1 350 ? 6.246 -2.982 -31.864 1.00 92.00 350 GLU A CA 1
ATOM 2678 C C . GLU A 1 350 ? 5.607 -3.783 -33.003 1.00 92.00 350 GLU A C 1
ATOM 2680 O O . GLU A 1 350 ? 6.332 -4.260 -33.873 1.00 92.00 350 GLU A O 1
ATOM 2685 N N . GLN A 1 351 ? 4.275 -3.892 -33.038 1.00 94.88 351 GLN A N 1
ATOM 2686 C CA . GLN A 1 351 ? 3.548 -4.571 -34.115 1.00 94.88 351 GLN A CA 1
ATOM 2687 C C . GLN A 1 351 ? 3.688 -3.850 -35.458 1.00 94.88 351 GLN A C 1
ATOM 2689 O O . GLN A 1 351 ? 3.962 -4.508 -36.458 1.00 94.88 351 GLN A O 1
ATOM 2694 N N . LEU A 1 352 ? 3.558 -2.517 -35.482 1.00 94.50 352 LEU A N 1
ATOM 2695 C CA . LEU A 1 352 ? 3.745 -1.723 -36.702 1.00 94.50 352 LEU A CA 1
ATOM 2696 C C . LEU A 1 352 ? 5.155 -1.908 -37.274 1.00 94.50 352 LEU A C 1
ATOM 2698 O O . LEU A 1 352 ? 5.316 -2.152 -38.462 1.00 94.50 352 LEU A O 1
ATOM 2702 N N . ILE A 1 353 ? 6.179 -1.873 -36.420 1.00 93.19 353 ILE A N 1
ATOM 2703 C CA . ILE A 1 353 ? 7.579 -2.030 -36.846 1.00 93.19 353 ILE A CA 1
ATOM 2704 C C . ILE A 1 353 ? 7.891 -3.469 -37.263 1.00 93.19 353 ILE A C 1
ATOM 2706 O O . ILE A 1 353 ? 8.720 -3.699 -38.141 1.00 93.19 353 ILE A O 1
ATOM 2710 N N . ALA A 1 354 ? 7.263 -4.456 -36.623 1.00 94.69 354 ALA A N 1
ATOM 2711 C CA . ALA A 1 354 ? 7.410 -5.854 -37.008 1.00 94.69 354 ALA A CA 1
ATOM 2712 C C . ALA A 1 354 ? 6.766 -6.159 -38.370 1.00 94.69 354 ALA A C 1
ATOM 2714 O O . ALA A 1 354 ? 7.206 -7.096 -39.027 1.00 94.69 354 ALA A O 1
ATOM 2715 N N . ALA A 1 355 ? 5.752 -5.388 -38.776 1.00 96.38 355 ALA A N 1
ATOM 2716 C CA . ALA A 1 355 ? 5.068 -5.549 -40.056 1.00 96.38 355 ALA A CA 1
ATOM 2717 C C . ALA A 1 355 ? 5.831 -4.946 -41.249 1.00 96.38 355 ALA A C 1
ATOM 2719 O O . ALA A 1 355 ? 5.602 -5.391 -42.369 1.00 96.38 355 ALA A O 1
ATOM 2720 N N . LEU A 1 356 ? 6.722 -3.974 -41.014 1.00 96.88 356 LEU A N 1
ATOM 2721 C CA . LEU A 1 356 ? 7.580 -3.398 -42.055 1.00 96.88 356 LEU A CA 1
ATOM 2722 C C . LEU A 1 356 ? 8.617 -4.415 -42.535 1.00 96.88 356 LEU A C 1
ATOM 2724 O O . LEU A 1 356 ? 9.257 -5.096 -41.715 1.00 96.88 356 LEU A O 1
ATOM 2728 N N . ASP A 1 357 ? 8.828 -4.462 -43.848 1.00 97.50 357 ASP A N 1
ATOM 2729 C CA . ASP A 1 357 ? 9.970 -5.170 -44.415 1.00 97.50 357 ASP A CA 1
ATOM 2730 C C . ASP A 1 357 ? 11.294 -4.436 -44.106 1.00 97.50 357 ASP A C 1
ATOM 2732 O O . ASP A 1 357 ? 11.317 -3.365 -43.489 1.00 97.50 357 ASP A O 1
ATOM 2736 N N . ASP A 1 358 ? 12.427 -5.071 -44.413 1.00 96.50 358 ASP A N 1
ATOM 2737 C CA . ASP A 1 358 ? 13.735 -4.503 -44.073 1.00 96.50 358 ASP A CA 1
ATOM 2738 C C . ASP A 1 358 ? 14.089 -3.275 -44.937 1.00 96.50 358 ASP A C 1
ATOM 2740 O O . ASP A 1 358 ? 14.740 -2.364 -44.422 1.00 96.50 358 ASP A O 1
ATOM 2744 N N . ASP A 1 359 ? 13.600 -3.199 -46.180 1.00 97.50 359 ASP A N 1
ATOM 2745 C CA . ASP A 1 359 ? 13.875 -2.094 -47.109 1.00 97.50 359 ASP A CA 1
ATOM 2746 C C . ASP A 1 359 ? 13.086 -0.832 -46.713 1.00 97.50 359 ASP A C 1
ATOM 2748 O O . ASP A 1 359 ? 13.642 0.265 -46.610 1.00 97.50 359 ASP A O 1
ATOM 2752 N N . GLU A 1 360 ? 11.793 -0.978 -46.414 1.00 97.38 360 GLU A N 1
ATOM 2753 C CA . GLU A 1 360 ? 10.925 0.071 -45.871 1.00 97.38 360 GLU A CA 1
ATOM 2754 C C . GLU A 1 360 ? 11.462 0.594 -44.540 1.00 97.38 360 GLU A C 1
ATOM 2756 O O . GLU A 1 360 ? 11.504 1.807 -44.301 1.00 97.38 360 GLU A O 1
ATOM 2761 N N . LEU A 1 361 ? 11.911 -0.315 -43.669 1.00 97.12 361 LEU A N 1
ATOM 2762 C CA . LEU A 1 361 ? 12.484 0.059 -42.386 1.00 97.12 361 LEU A CA 1
ATOM 2763 C C . LEU A 1 361 ? 13.796 0.835 -42.550 1.00 97.12 361 LEU A C 1
ATOM 2765 O O . LEU A 1 361 ? 14.030 1.786 -41.800 1.00 97.12 361 LEU A O 1
ATOM 2769 N N . GLU A 1 362 ? 14.649 0.454 -43.503 1.00 97.19 362 GLU A N 1
ATOM 2770 C CA . GLU A 1 362 ? 15.895 1.166 -43.795 1.00 97.19 362 GLU A CA 1
ATOM 2771 C C . GLU A 1 362 ? 15.626 2.559 -44.382 1.00 97.19 362 GLU A C 1
ATOM 2773 O O . GLU A 1 362 ? 16.224 3.536 -43.920 1.00 97.19 362 GLU A O 1
ATOM 2778 N N . MET A 1 363 ? 14.664 2.688 -45.304 1.00 98.00 363 MET A N 1
ATOM 2779 C CA . MET A 1 363 ? 14.237 3.987 -45.838 1.00 98.00 363 MET A CA 1
ATOM 2780 C C . MET A 1 363 ? 13.744 4.929 -44.731 1.00 98.00 363 MET A C 1
ATOM 2782 O O . MET A 1 363 ? 14.202 6.072 -44.636 1.00 98.00 363 MET A O 1
ATOM 2786 N N . LEU A 1 364 ? 12.861 4.446 -43.851 1.00 97.62 364 LEU A N 1
ATOM 2787 C CA . LEU A 1 364 ? 12.349 5.236 -42.727 1.00 97.62 364 LEU A CA 1
ATOM 2788 C C . LEU A 1 364 ? 13.458 5.576 -41.723 1.00 97.62 364 LEU A C 1
ATOM 2790 O O . LEU A 1 364 ? 13.520 6.700 -41.223 1.00 97.62 364 LEU A O 1
ATOM 2794 N N . ALA A 1 365 ? 14.378 4.647 -41.452 1.00 97.56 365 ALA A N 1
ATOM 2795 C CA . ALA A 1 365 ? 15.524 4.906 -40.585 1.00 97.56 365 ALA A CA 1
ATOM 2796 C C . ALA A 1 365 ? 16.442 5.997 -41.157 1.00 97.56 365 ALA A C 1
ATOM 2798 O O . ALA A 1 365 ? 16.896 6.867 -40.410 1.00 97.56 365 ALA A O 1
ATOM 2799 N N . MET A 1 366 ? 16.691 5.999 -42.469 1.00 97.81 366 MET A N 1
ATOM 2800 C CA . MET A 1 366 ? 17.452 7.060 -43.132 1.00 97.81 366 MET A CA 1
ATOM 2801 C C . MET A 1 366 ? 16.770 8.423 -43.007 1.00 97.81 366 MET A C 1
ATOM 2803 O O . MET A 1 366 ? 17.443 9.426 -42.758 1.00 97.81 366 MET A O 1
ATOM 2807 N N . GLU A 1 367 ? 15.447 8.477 -43.147 1.00 97.62 367 GLU A N 1
ATOM 2808 C CA . GLU A 1 367 ? 14.693 9.719 -42.996 1.00 97.62 367 GLU A CA 1
ATOM 2809 C C . GLU A 1 367 ? 14.760 10.255 -41.556 1.00 97.62 367 GLU A C 1
ATOM 2811 O O . GLU A 1 367 ? 14.998 11.450 -41.349 1.00 97.62 367 GLU A O 1
ATOM 2816 N N . VAL A 1 368 ? 14.680 9.372 -40.553 1.00 97.56 368 VAL A N 1
ATOM 2817 C CA . VAL A 1 368 ? 14.914 9.736 -39.146 1.00 97.56 368 VAL A CA 1
ATOM 2818 C C . VAL A 1 368 ? 16.339 10.251 -38.937 1.00 97.56 368 VAL A C 1
ATOM 2820 O O . VAL A 1 368 ? 16.523 11.285 -38.301 1.00 97.56 368 VAL A O 1
ATOM 2823 N N . LEU A 1 369 ? 17.364 9.584 -39.475 1.00 97.56 369 LEU A N 1
ATOM 2824 C CA . LEU A 1 369 ? 18.748 10.059 -39.352 1.00 97.56 369 LEU A CA 1
ATOM 2825 C C . LEU A 1 369 ? 18.925 11.444 -39.986 1.00 97.56 369 LEU A C 1
ATOM 2827 O O . LEU A 1 369 ? 19.532 12.321 -39.375 1.00 97.56 369 LEU A O 1
ATOM 2831 N N . LYS A 1 370 ? 18.322 11.675 -41.155 1.00 97.94 370 LYS A N 1
ATOM 2832 C CA . LYS A 1 370 ? 18.329 12.976 -41.834 1.00 97.94 370 LYS A CA 1
ATOM 2833 C C . LYS A 1 370 ? 17.651 14.071 -41.005 1.00 97.94 370 LYS A C 1
ATOM 2835 O O . LYS A 1 370 ? 18.141 15.195 -40.968 1.00 97.94 370 LYS A O 1
ATOM 2840 N N . LYS A 1 371 ? 16.557 13.759 -40.301 1.00 97.50 371 LYS A N 1
ATOM 2841 C CA . LYS A 1 371 ? 15.876 14.696 -39.385 1.00 97.50 371 LYS A CA 1
ATOM 2842 C C . LYS A 1 371 ? 16.795 15.192 -38.259 1.00 97.50 371 LYS A C 1
ATOM 2844 O O . LYS A 1 371 ? 16.622 16.315 -37.791 1.00 97.50 371 LYS A O 1
ATOM 2849 N N . TYR A 1 372 ? 17.756 14.375 -37.830 1.00 97.31 372 TYR A N 1
ATOM 2850 C CA . TYR A 1 372 ? 18.727 14.714 -36.784 1.00 97.31 372 TYR A CA 1
ATOM 2851 C C . TYR A 1 372 ? 20.112 15.083 -37.331 1.00 97.31 372 TYR A C 1
ATOM 2853 O O . TYR A 1 372 ? 21.076 15.117 -36.559 1.00 97.31 372 TYR A O 1
ATOM 2861 N N . ASP A 1 373 ? 20.225 15.390 -38.626 1.00 96.25 373 ASP A N 1
ATOM 2862 C CA . ASP A 1 373 ? 21.480 15.838 -39.220 1.00 96.25 373 ASP A CA 1
ATOM 2863 C C . ASP A 1 373 ? 21.941 17.149 -38.554 1.00 96.25 373 ASP A C 1
ATOM 2865 O O . ASP A 1 373 ? 21.192 18.121 -38.448 1.00 96.25 373 ASP A O 1
ATOM 2869 N N . GLY A 1 374 ? 23.150 17.141 -37.991 1.00 95.50 374 GLY A N 1
ATOM 2870 C CA . GLY A 1 374 ? 23.683 18.220 -37.146 1.00 95.50 374 GLY A CA 1
ATOM 2871 C C . GLY A 1 374 ? 23.579 18.003 -35.627 1.00 95.50 374 GLY A C 1
ATOM 2872 O O . GLY A 1 374 ? 24.254 18.709 -34.876 1.00 95.50 374 GLY A O 1
ATOM 2873 N N . ASN A 1 375 ? 22.831 17.004 -35.142 1.00 97.62 375 ASN A N 1
ATOM 2874 C CA . ASN A 1 375 ? 22.836 16.612 -33.726 1.00 97.62 375 ASN A CA 1
ATOM 2875 C C . ASN A 1 375 ? 23.645 15.324 -33.507 1.00 97.62 375 ASN A C 1
ATOM 2877 O O . ASN A 1 375 ? 23.105 14.218 -33.414 1.00 97.62 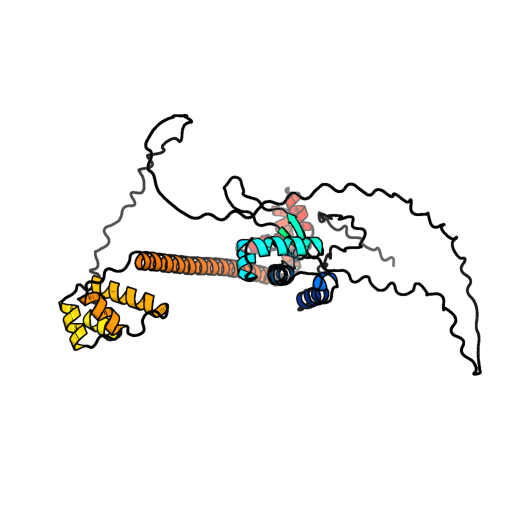375 ASN A O 1
ATOM 2881 N N . THR A 1 376 ? 24.965 15.479 -33.390 1.00 96.94 376 THR A N 1
ATOM 2882 C CA . THR A 1 376 ? 25.922 14.362 -33.280 1.00 96.94 376 THR A CA 1
ATOM 2883 C C . THR A 1 376 ? 25.646 13.437 -32.093 1.00 96.94 376 THR A C 1
ATOM 2885 O O . THR A 1 376 ? 25.836 12.226 -32.206 1.00 96.94 376 THR A O 1
ATOM 2888 N N . ALA A 1 377 ? 25.144 13.971 -30.975 1.00 96.25 377 ALA A N 1
ATOM 2889 C CA . ALA A 1 377 ? 24.819 13.181 -29.790 1.00 96.25 377 ALA A CA 1
ATOM 2890 C C . ALA A 1 377 ? 23.638 12.228 -30.035 1.00 96.25 377 ALA A C 1
ATOM 2892 O O . ALA A 1 377 ? 23.702 11.056 -29.664 1.00 96.25 377 ALA A O 1
ATOM 2893 N N . VAL A 1 378 ? 22.574 12.704 -30.690 1.00 95.69 378 VAL A N 1
ATOM 2894 C CA . VAL A 1 378 ? 21.400 11.874 -31.010 1.00 95.69 378 VAL A CA 1
ATOM 2895 C C . VAL A 1 378 ? 21.733 10.860 -32.102 1.00 95.69 378 VAL A C 1
ATOM 2897 O O . VAL A 1 378 ? 21.382 9.686 -31.971 1.00 95.69 378 VAL A O 1
ATOM 2900 N N . LEU A 1 379 ? 22.484 11.268 -33.129 1.00 96.81 379 LEU A N 1
ATOM 2901 C CA . LEU A 1 379 ? 22.942 10.370 -34.192 1.00 96.81 379 LEU A CA 1
ATOM 2902 C C . LEU A 1 379 ? 23.784 9.211 -33.643 1.00 96.81 379 LEU A C 1
ATOM 2904 O O . LEU A 1 379 ? 23.564 8.062 -34.029 1.00 96.81 379 LEU A O 1
ATOM 2908 N N . ALA A 1 380 ? 24.688 9.474 -32.693 1.00 96.25 380 ALA A N 1
ATOM 2909 C CA . ALA A 1 380 ? 25.487 8.429 -32.050 1.00 96.25 380 ALA A CA 1
ATOM 2910 C C . ALA A 1 380 ? 24.618 7.395 -31.308 1.00 96.25 380 ALA A C 1
ATOM 2912 O O . ALA A 1 380 ? 24.926 6.204 -31.308 1.00 96.25 380 ALA A O 1
ATOM 2913 N N . VAL A 1 381 ? 23.507 7.823 -30.698 1.00 96.00 381 VAL A N 1
ATOM 2914 C CA . VAL A 1 381 ? 22.552 6.912 -30.044 1.00 96.00 381 VAL A CA 1
ATOM 2915 C C . VAL A 1 381 ? 21.765 6.101 -31.075 1.00 96.00 381 VAL A C 1
ATOM 2917 O O . VAL A 1 381 ? 21.623 4.888 -30.912 1.00 96.00 381 VAL A O 1
ATOM 2920 N N . LEU A 1 382 ? 21.278 6.751 -32.136 1.00 96.81 382 LEU A N 1
ATOM 2921 C CA . LEU A 1 382 ? 20.469 6.122 -33.182 1.00 96.81 382 LEU A CA 1
ATOM 2922 C C . LEU A 1 382 ? 21.243 5.065 -33.981 1.00 96.81 382 LEU A C 1
ATOM 2924 O O . LEU A 1 382 ? 20.673 4.032 -34.317 1.00 96.81 382 LEU A O 1
ATOM 2928 N N . THR A 1 383 ? 22.534 5.294 -34.221 1.00 96.00 383 THR A N 1
ATOM 2929 C CA . THR A 1 383 ? 23.407 4.426 -35.035 1.00 96.00 383 THR A CA 1
ATOM 2930 C C . THR A 1 383 ? 24.104 3.313 -34.250 1.00 96.00 383 THR A C 1
ATOM 2932 O O . THR A 1 383 ? 24.662 2.394 -34.844 1.00 96.00 383 THR A O 1
ATOM 2935 N N . ARG A 1 384 ? 24.056 3.332 -32.909 1.00 95.75 384 ARG A N 1
ATOM 2936 C CA . ARG A 1 384 ? 24.736 2.330 -32.064 1.00 95.75 384 ARG A CA 1
ATOM 2937 C C . ARG A 1 384 ? 24.184 0.909 -32.229 1.00 95.75 384 ARG A C 1
ATOM 2939 O O . ARG A 1 384 ? 24.866 -0.058 -31.890 1.00 95.75 384 ARG A O 1
ATOM 2946 N N . LYS A 1 385 ? 22.932 0.772 -32.661 1.00 96.19 385 LYS A N 1
ATOM 2947 C CA . LYS A 1 385 ? 22.244 -0.512 -32.837 1.00 96.19 385 LYS A CA 1
ATOM 2948 C C . LYS A 1 385 ? 21.459 -0.510 -34.149 1.00 96.19 385 LYS A C 1
ATOM 2950 O O . LYS A 1 385 ? 21.039 0.564 -34.572 1.00 96.19 385 LYS A O 1
ATOM 2955 N N . PRO A 1 386 ? 21.178 -1.688 -34.735 1.00 96.50 386 PRO A N 1
ATOM 2956 C CA . PRO A 1 386 ? 20.282 -1.791 -35.883 1.00 96.50 386 PRO A CA 1
ATOM 2957 C C . PRO A 1 386 ? 18.913 -1.141 -35.601 1.00 96.50 386 PRO A C 1
ATOM 2959 O O . PRO A 1 386 ? 18.462 -1.189 -34.446 1.00 96.50 386 PRO A O 1
ATOM 2962 N N . PRO A 1 387 ? 18.204 -0.609 -36.618 1.00 94.44 387 PRO A N 1
ATOM 2963 C CA . PRO A 1 387 ? 16.908 0.057 -36.440 1.00 94.44 387 PRO A CA 1
ATOM 2964 C C . PRO A 1 387 ? 15.890 -0.774 -35.642 1.00 94.44 387 PRO A C 1
ATOM 2966 O O . PRO A 1 387 ? 15.254 -0.265 -34.717 1.00 94.44 387 PRO A O 1
ATOM 2969 N N . ARG A 1 388 ? 15.835 -2.098 -35.874 1.00 93.31 388 ARG A N 1
ATOM 2970 C CA . ARG A 1 388 ? 14.967 -3.043 -35.136 1.00 93.31 388 ARG A CA 1
ATOM 2971 C C . ARG A 1 388 ? 15.314 -3.214 -33.649 1.00 93.31 388 ARG A C 1
ATOM 2973 O O . ARG A 1 388 ? 14.535 -3.815 -32.911 1.00 93.31 388 ARG A O 1
ATOM 2980 N N . GLN A 1 389 ? 16.456 -2.722 -33.175 1.00 94.44 389 GLN A N 1
ATOM 2981 C CA . GLN A 1 389 ? 16.912 -2.870 -31.785 1.00 94.44 389 GLN A CA 1
ATOM 2982 C C . GLN A 1 389 ? 17.101 -1.531 -31.059 1.00 94.44 389 GLN A C 1
ATOM 2984 O O . GLN A 1 389 ? 17.221 -1.505 -29.830 1.00 94.44 389 GLN A O 1
ATOM 2989 N N . CYS A 1 390 ? 17.129 -0.414 -31.786 1.00 95.62 390 CYS A N 1
ATOM 2990 C CA . CYS A 1 390 ? 17.265 0.915 -31.205 1.00 95.62 390 CYS A CA 1
ATOM 2991 C C . CYS A 1 390 ? 15.889 1.477 -30.815 1.00 95.62 390 CYS A C 1
ATOM 2993 O O . CYS A 1 3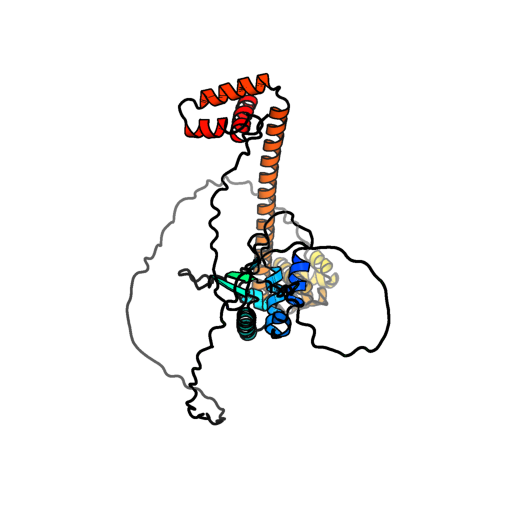90 ? 15.111 1.879 -31.672 1.00 95.62 390 CYS A O 1
ATOM 2995 N N . ARG A 1 391 ? 15.580 1.531 -29.509 1.00 92.69 391 ARG A N 1
ATOM 2996 C CA . ARG A 1 391 ? 14.275 2.016 -29.006 1.00 92.69 391 ARG A CA 1
ATOM 2997 C C . ARG A 1 391 ? 13.929 3.421 -29.507 1.00 92.69 391 ARG A C 1
ATOM 2999 O O . ARG A 1 391 ? 12.788 3.659 -29.877 1.00 92.69 391 ARG A O 1
ATOM 3006 N N . LEU A 1 392 ? 14.906 4.329 -29.528 1.00 93.81 392 LEU A N 1
ATOM 3007 C CA . LEU A 1 392 ? 14.684 5.700 -29.988 1.00 93.81 392 LEU A CA 1
ATOM 3008 C C . LEU A 1 392 ? 14.328 5.736 -31.482 1.00 93.81 392 LEU A C 1
ATOM 3010 O O . LEU A 1 392 ? 13.374 6.405 -31.856 1.00 93.81 392 LEU A O 1
ATOM 3014 N N . MET A 1 393 ? 15.025 4.944 -32.306 1.00 96.56 393 MET A N 1
ATOM 3015 C CA . MET A 1 393 ? 14.709 4.804 -33.732 1.00 96.56 393 MET A CA 1
ATOM 3016 C C . MET A 1 393 ? 13.284 4.278 -33.935 1.00 96.56 393 MET A C 1
ATOM 3018 O O . MET A 1 393 ? 12.522 4.842 -34.711 1.00 96.56 393 MET A O 1
ATOM 3022 N N . LYS A 1 394 ? 12.893 3.244 -33.178 1.00 94.62 394 LYS A N 1
ATOM 3023 C CA . LYS A 1 394 ? 11.536 2.683 -33.223 1.00 94.62 394 LYS A CA 1
ATOM 3024 C C . LYS A 1 394 ? 10.454 3.722 -32.936 1.00 94.62 394 LYS A C 1
ATOM 3026 O O . LYS A 1 394 ? 9.472 3.790 -33.664 1.00 94.62 394 LYS A O 1
ATOM 3031 N N . MET A 1 395 ? 10.636 4.524 -31.887 1.00 93.50 395 MET A N 1
ATOM 3032 C CA . MET A 1 395 ? 9.664 5.553 -31.510 1.00 93.50 395 MET A CA 1
ATOM 3033 C C . MET A 1 395 ? 9.523 6.636 -32.586 1.00 93.50 395 MET A C 1
ATOM 3035 O O . MET A 1 395 ? 8.404 7.040 -32.889 1.00 93.50 395 MET A O 1
ATOM 3039 N N . GLU A 1 396 ? 10.630 7.079 -33.187 1.00 96.00 396 GLU A N 1
ATOM 3040 C CA . GLU A 1 396 ? 10.600 8.078 -34.264 1.00 96.00 396 GLU A CA 1
ATOM 3041 C C . GLU A 1 396 ? 9.927 7.533 -35.532 1.00 96.00 396 GLU A C 1
ATOM 3043 O O . GLU A 1 396 ? 9.044 8.193 -36.077 1.00 96.00 396 GLU A O 1
ATOM 3048 N N . ILE A 1 397 ? 10.262 6.304 -35.948 1.00 96.06 397 ILE A N 1
ATOM 3049 C CA . ILE A 1 397 ? 9.632 5.638 -37.100 1.00 96.06 397 ILE A CA 1
ATOM 3050 C C . ILE A 1 397 ? 8.126 5.456 -36.867 1.00 96.06 397 ILE A C 1
ATOM 3052 O O . ILE A 1 397 ? 7.317 5.791 -37.730 1.00 96.06 397 ILE A O 1
ATOM 3056 N N . ALA A 1 398 ? 7.718 4.996 -35.682 1.00 93.69 398 ALA A N 1
ATOM 3057 C CA . ALA A 1 398 ? 6.303 4.853 -35.341 1.00 93.69 398 ALA A CA 1
ATOM 3058 C C . ALA A 1 398 ? 5.562 6.200 -35.331 1.00 93.69 398 ALA A C 1
ATOM 3060 O O . ALA A 1 398 ? 4.423 6.288 -35.787 1.00 93.69 398 ALA A O 1
ATOM 3061 N N . GLY A 1 399 ? 6.221 7.265 -34.866 1.00 94.50 399 GLY A N 1
ATOM 3062 C CA . GLY A 1 399 ? 5.691 8.625 -34.916 1.00 94.50 399 GLY A CA 1
ATOM 3063 C C . GLY A 1 399 ? 5.522 9.167 -36.338 1.00 94.50 399 GLY A C 1
ATOM 3064 O O . GLY A 1 399 ? 4.620 9.971 -36.567 1.00 94.50 399 GLY A O 1
ATOM 3065 N N . MET A 1 400 ? 6.352 8.729 -37.289 1.00 94.75 400 MET A N 1
ATOM 3066 C CA . MET A 1 400 ? 6.189 9.047 -38.710 1.00 94.75 400 MET A CA 1
ATOM 3067 C C . MET A 1 400 ? 5.016 8.278 -39.324 1.00 94.75 400 MET A C 1
ATOM 3069 O O . MET A 1 400 ? 4.177 8.887 -39.980 1.00 94.75 400 MET A O 1
ATOM 3073 N N . LEU A 1 401 ? 4.900 6.979 -39.032 1.00 93.12 401 LEU A N 1
ATOM 3074 C CA . LEU A 1 401 ? 3.798 6.138 -39.513 1.00 93.12 401 LEU A CA 1
ATOM 3075 C C . LEU A 1 401 ? 2.426 6.572 -38.971 1.00 93.12 401 LEU A C 1
ATOM 3077 O O . LEU A 1 401 ? 1.429 6.475 -39.675 1.00 93.12 401 LEU A O 1
ATOM 3081 N N . GLY A 1 402 ? 2.358 7.064 -37.730 1.00 85.94 402 GLY A N 1
ATOM 3082 C CA . GLY A 1 402 ? 1.108 7.517 -37.105 1.00 85.94 402 GLY A CA 1
ATOM 3083 C C . GLY A 1 402 ? 0.636 8.921 -37.511 1.00 85.94 402 GLY A C 1
ATOM 3084 O O . GLY A 1 402 ? -0.427 9.345 -37.065 1.00 85.94 402 GLY A O 1
ATOM 3085 N N . ARG A 1 403 ? 1.422 9.668 -38.299 1.00 65.12 403 ARG A N 1
ATOM 3086 C CA . ARG A 1 403 ? 1.072 11.015 -38.797 1.00 65.12 403 ARG A CA 1
ATOM 3087 C C . ARG A 1 403 ? 0.610 11.031 -40.260 1.00 65.12 403 ARG A C 1
ATOM 3089 O O . ARG A 1 403 ? 0.329 12.119 -40.764 1.00 65.12 403 ARG A O 1
ATOM 3096 N N . GLY A 1 404 ? 0.590 9.869 -40.913 1.00 48.75 404 GLY A N 1
ATOM 3097 C CA . GLY A 1 404 ? 0.197 9.687 -42.313 1.00 48.75 404 GLY A CA 1
ATOM 3098 C C . GLY A 1 404 ? -1.300 9.558 -42.532 1.00 48.75 404 GLY A C 1
ATOM 3099 O O . GLY A 1 404 ? -2.005 9.117 -41.594 1.00 48.75 404 GLY A O 1
#

Solvent-accessible surface area (backbone atoms only — not comparable to full-atom values): 26120 Å² total; per-residue (Å²): 144,78,90,83,81,84,82,77,85,76,77,85,73,86,72,85,74,80,81,75,94,56,102,58,86,74,58,81,67,75,78,69,92,73,76,92,57,91,57,58,65,58,58,52,50,48,50,37,66,73,29,71,53,47,70,70,45,50,73,51,21,53,42,46,45,58,50,47,61,74,57,32,35,76,89,58,62,30,31,25,77,58,41,70,70,58,49,28,68,68,37,74,39,53,75,68,47,47,54,51,14,53,50,47,32,45,73,53,54,43,34,43,82,77,42,86,44,49,69,45,98,87,69,47,77,47,49,37,31,33,31,57,48,59,78,62,73,79,70,76,72,85,75,73,80,73,78,81,78,87,74,93,78,81,86,82,89,82,89,81,86,90,81,85,92,82,92,76,89,80,82,81,87,80,81,84,80,80,83,83,86,79,90,83,84,86,83,92,76,86,87,80,84,84,80,92,75,90,78,88,83,86,85,90,77,92,85,82,90,83,86,80,93,78,88,84,82,86,79,83,82,82,75,86,86,77,90,86,82,88,70,84,73,72,84,70,80,83,69,80,75,76,67,73,76,71,54,49,30,58,57,33,35,77,51,58,25,57,65,76,58,17,46,52,48,42,76,75,44,59,61,71,58,53,51,54,45,50,50,53,46,51,59,32,36,79,69,76,70,46,95,52,54,21,63,49,46,52,51,38,60,77,67,63,54,74,79,53,66,72,56,56,53,51,48,54,52,51,53,51,52,50,52,50,48,54,51,51,51,51,50,51,50,53,50,52,50,52,52,51,50,53,53,49,53,52,50,51,46,51,50,58,59,67,69,47,54,74,68,62,47,49,54,46,49,50,52,54,52,59,74,42,66,91,39,66,72,59,46,54,60,48,67,73,38,61,64,96,72,21,67,68,44,46,53,53,48,43,56,55,65,74,71,109